Protein AF-A0AAD8Y4J9-F1 (afdb_monomer)

Foldseek 3Di:
DALLVVLVVVLVVVLVVLVVVLVVVLVVLVVVLVVVVVVVVVVVVVLVVVLVVLVVVLVCLVVPVVLVVLVVVLVPDPDDVVNVVSVVVSVVSVVVSVVSNVVSVVVNVVSVVVVVVVVVVVVVVVVVSVVVSVVSNVVSVVVSVVSVVVSVVSSVVSVVVSVVVVVVVVVVVVVVVVVVVVVVVVVVVVVVVVVVVVVVVVVVVVVVVVVVVVVVVVVVVVVVVVVVVVVVVVVVVVVVVVVVVCVVCVVVPPDDDDDDDPPVVVVVVVVVVVVVVVVVVVVVVVVVVVVVVVVVVVVVVVVVVVVVVVVVVVVVVVVVVVVVVVVVVVVVVVLVVLVVVLVVVVVVCCVCCVPPVPDPDDDPDDDDDDDDDDDDDDDDDDDDDPPVVVVVVVVVVVVSVVVSVVVCPDPCVVVVVVVVVVVVVVVVVVVVVVVVVVVVVVVVVVVVVVVVVVVCVLVDVVQVVDPHRPDDPDD

Mean predicted aligned error: 21.26 Å

Structure (mmCIF, N/CA/C/O backbone):
data_AF-A0AAD8Y4J9-F1
#
_entry.id   AF-A0AAD8Y4J9-F1
#
loop_
_atom_site.group_PDB
_atom_site.id
_atom_site.type_symbol
_atom_site.label_atom_id
_atom_site.label_alt_id
_atom_site.label_comp_id
_atom_site.label_asym_id
_atom_site.label_entity_id
_atom_site.label_seq_id
_atom_site.pdbx_PDB_ins_code
_atom_site.Cartn_x
_atom_site.Cartn_y
_atom_site.Cartn_z
_atom_site.occupancy
_atom_site.B_iso_or_equiv
_atom_site.auth_seq_id
_atom_site.auth_comp_id
_atom_site.auth_asym_id
_atom_site.auth_atom_id
_atom_site.pdbx_PDB_model_num
ATOM 1 N N . MET A 1 1 ? 1.717 20.557 -11.786 1.00 54.88 1 MET A N 1
ATOM 2 C CA . MET A 1 1 ? 1.287 19.817 -10.585 1.00 54.88 1 MET A CA 1
ATOM 3 C C . MET A 1 1 ? 0.534 18.610 -11.098 1.00 54.88 1 MET A C 1
ATOM 5 O O . MET A 1 1 ? -0.297 18.811 -11.979 1.00 54.88 1 MET A O 1
ATOM 9 N N . HIS A 1 2 ? 0.918 17.400 -10.696 1.00 80.38 2 HIS A N 1
ATOM 10 C CA . HIS A 1 2 ? 0.298 16.182 -11.218 1.00 80.38 2 HIS A CA 1
ATOM 11 C C . HIS A 1 2 ? -1.170 16.122 -10.776 1.00 80.38 2 HIS A C 1
ATOM 13 O O . HIS A 1 2 ? -1.505 16.614 -9.694 1.00 80.38 2 HIS A O 1
ATOM 19 N N . LEU A 1 3 ? -2.053 15.588 -11.625 1.00 87.00 3 LEU A N 1
ATOM 20 C CA . LEU A 1 3 ? -3.480 15.456 -11.312 1.00 87.00 3 LEU A CA 1
ATOM 21 C C . LEU A 1 3 ? -3.663 14.605 -10.045 1.00 87.00 3 LEU A C 1
ATOM 23 O O . LEU A 1 3 ? -4.527 14.891 -9.216 1.00 87.00 3 LEU A O 1
ATOM 27 N N . SER A 1 4 ? -2.780 13.622 -9.860 1.00 91.31 4 SER A N 1
ATOM 28 C CA . SER A 1 4 ? -2.669 12.796 -8.665 1.00 91.31 4 SER A CA 1
ATOM 29 C C . SER A 1 4 ? -2.432 13.602 -7.390 1.00 91.31 4 SER A C 1
ATOM 31 O O . SER A 1 4 ? -3.064 13.322 -6.376 1.00 91.31 4 SER A O 1
ATOM 33 N N . ASP A 1 5 ? -1.569 14.619 -7.417 1.00 93.00 5 ASP A N 1
ATOM 34 C CA . ASP A 1 5 ? -1.207 15.384 -6.216 1.00 93.00 5 ASP A CA 1
ATOM 35 C C . ASP A 1 5 ? -2.390 16.214 -5.713 1.00 93.00 5 ASP A C 1
ATOM 37 O O . ASP A 1 5 ? -2.651 16.291 -4.509 1.00 93.00 5 ASP A O 1
ATOM 41 N N . GLU A 1 6 ? -3.141 16.813 -6.638 1.00 94.94 6 GLU A N 1
ATOM 42 C CA . GLU A 1 6 ? -4.354 17.553 -6.295 1.00 94.94 6 GLU A CA 1
ATOM 43 C C . GLU A 1 6 ? -5.457 16.607 -5.807 1.00 94.94 6 GLU A C 1
ATOM 45 O O . GLU A 1 6 ? -6.115 16.892 -4.801 1.00 94.94 6 GLU A O 1
ATOM 50 N N . GLN A 1 7 ? -5.604 15.440 -6.445 1.00 96.88 7 GLN A N 1
ATOM 51 C CA . GLN A 1 7 ? -6.557 14.424 -6.007 1.00 96.88 7 GLN A CA 1
ATOM 52 C C . GLN A 1 7 ? -6.232 13.920 -4.596 1.00 96.88 7 GLN A C 1
ATOM 54 O O . GLN A 1 7 ? -7.138 13.812 -3.771 1.00 96.88 7 GLN A O 1
ATOM 59 N N . VAL A 1 8 ? -4.958 13.669 -4.275 1.00 96.62 8 VAL A N 1
ATOM 60 C CA . VAL A 1 8 ? -4.517 13.265 -2.928 1.00 96.62 8 VAL A CA 1
ATOM 61 C C . VAL A 1 8 ? -4.861 14.339 -1.901 1.00 96.62 8 VAL A C 1
ATOM 63 O O . VAL A 1 8 ? -5.416 14.027 -0.844 1.00 96.62 8 VAL A O 1
ATOM 66 N N . ARG A 1 9 ? -4.593 15.615 -2.205 1.00 96.50 9 ARG A N 1
ATOM 67 C CA . ARG A 1 9 ? -4.918 16.729 -1.302 1.00 96.50 9 ARG A CA 1
ATOM 68 C C . ARG A 1 9 ? -6.419 16.855 -1.054 1.00 96.50 9 ARG A C 1
ATOM 70 O O . ARG A 1 9 ? -6.827 16.979 0.101 1.00 96.50 9 ARG A O 1
ATOM 77 N N . SER A 1 10 ? -7.225 16.802 -2.113 1.00 96.94 10 SER A N 1
ATOM 78 C CA . SER A 1 10 ? -8.687 16.883 -2.024 1.00 96.94 10 SER A CA 1
ATOM 79 C C . SER A 1 10 ? -9.270 15.712 -1.225 1.00 96.94 10 SER A C 1
ATOM 81 O O . SER A 1 10 ? -10.010 15.925 -0.263 1.00 96.94 10 SER A O 1
ATOM 83 N N . SER A 1 11 ? -8.834 14.490 -1.541 1.00 97.06 11 SER A N 1
ATOM 84 C CA . SER A 1 11 ? -9.246 13.255 -0.861 1.00 97.06 11 SER A CA 1
ATOM 85 C C . SER A 1 11 ? -8.901 13.291 0.630 1.00 97.06 11 SER A C 1
ATOM 87 O O . SER A 1 11 ? -9.729 12.980 1.482 1.00 97.06 11 SER A O 1
ATOM 89 N N . THR A 1 12 ? -7.694 13.750 0.977 1.00 96.69 12 THR A N 1
ATOM 90 C CA . THR A 1 12 ? -7.257 13.880 2.378 1.00 96.69 12 THR A CA 1
ATOM 91 C C . THR A 1 12 ? -8.111 14.894 3.144 1.00 96.69 12 THR A C 1
ATOM 93 O O . THR A 1 12 ? -8.473 14.660 4.299 1.00 96.69 12 THR A O 1
ATOM 96 N N . ALA A 1 13 ? -8.463 16.019 2.515 1.00 97.50 13 ALA A N 1
ATOM 97 C CA . ALA A 1 13 ? -9.318 17.031 3.128 1.00 97.50 13 ALA A CA 1
ATOM 98 C C . ALA A 1 13 ? -10.741 16.505 3.387 1.00 97.50 13 ALA A C 1
ATOM 100 O O . ALA A 1 13 ? -11.270 16.701 4.485 1.00 97.50 13 ALA A O 1
ATOM 101 N N . GLU A 1 14 ? -11.336 15.796 2.422 1.00 97.06 14 GLU A N 1
ATOM 102 C CA . GLU A 1 14 ? -12.664 15.192 2.583 1.00 97.06 14 GLU A CA 1
ATOM 103 C C . GLU A 1 14 ? -12.649 14.099 3.663 1.00 97.06 14 GLU A C 1
ATOM 105 O O . GLU A 1 14 ? -13.519 14.091 4.534 1.00 97.06 14 GLU A O 1
ATOM 110 N N . LEU A 1 15 ? -11.633 13.230 3.695 1.00 97.38 15 LEU A N 1
ATOM 111 C CA . LEU A 1 15 ? -11.512 12.189 4.724 1.00 97.38 15 LEU A CA 1
ATOM 112 C C . LEU A 1 15 ? -11.359 12.771 6.132 1.00 97.38 15 LEU A C 1
ATOM 114 O O . LEU A 1 15 ? -12.028 12.313 7.058 1.00 97.38 15 LEU A O 1
ATOM 118 N N . ASN A 1 16 ? -10.548 13.819 6.301 1.00 97.25 16 ASN A N 1
ATOM 119 C CA . ASN A 1 16 ? -10.408 14.503 7.589 1.00 97.25 16 ASN A CA 1
ATOM 120 C C . ASN A 1 16 ? -11.728 15.131 8.051 1.00 97.25 16 ASN A C 1
ATOM 122 O O . ASN A 1 16 ? -12.103 15.015 9.222 1.00 97.25 16 ASN A O 1
ATOM 126 N N . LYS A 1 17 ? -12.467 15.756 7.128 1.00 97.44 17 LYS A N 1
ATOM 127 C CA . LYS A 1 17 ? -13.802 16.290 7.405 1.00 97.44 17 LYS A CA 1
ATOM 128 C C . LYS A 1 17 ? -14.751 15.183 7.870 1.00 97.44 17 LYS A C 1
ATOM 130 O O . LYS A 1 17 ? -15.338 15.310 8.945 1.00 97.44 17 LYS A O 1
ATOM 135 N N . ARG A 1 18 ? -14.839 14.070 7.135 1.00 96.00 18 ARG A N 1
ATOM 136 C CA . ARG A 1 18 ? -15.683 12.917 7.502 1.00 96.00 18 ARG A CA 1
ATOM 137 C C . ARG A 1 18 ? -15.297 12.309 8.844 1.00 96.00 18 ARG A C 1
ATOM 139 O O . ARG A 1 18 ? -16.177 11.987 9.639 1.00 96.00 18 ARG A O 1
ATOM 146 N N . LEU A 1 19 ? -14.001 12.198 9.124 1.00 97.12 19 LEU A N 1
ATOM 147 C CA . LEU A 1 19 ? -13.503 11.704 10.403 1.00 97.12 19 LEU A CA 1
ATOM 148 C C . LEU A 1 19 ? -13.944 12.611 11.560 1.00 97.12 19 LEU A C 1
ATOM 150 O O . LEU A 1 19 ? -14.418 12.114 12.585 1.00 97.12 19 LEU A O 1
ATOM 154 N N . SER A 1 20 ? -13.839 13.933 11.388 1.00 97.12 20 SER A N 1
ATOM 155 C CA . SER A 1 20 ? -14.295 14.899 12.393 1.00 97.12 20 SER A CA 1
ATOM 156 C C . SER A 1 20 ? -15.805 14.815 12.646 1.00 97.12 20 SER A C 1
ATOM 158 O O . SER A 1 20 ? -16.226 14.781 13.802 1.00 97.12 20 SER A O 1
ATOM 160 N N . GLU A 1 21 ? -16.615 14.688 11.590 1.00 96.56 21 GLU A N 1
ATOM 161 C CA . GLU A 1 21 ? -18.076 14.576 11.681 1.00 96.56 21 GLU A CA 1
ATOM 162 C C . GLU A 1 21 ? -18.494 13.274 12.382 1.00 96.56 21 GLU A C 1
ATOM 164 O O . GLU A 1 21 ? -19.327 13.290 13.290 1.00 96.56 21 GLU A O 1
ATOM 169 N N . SER A 1 22 ? -17.868 12.154 12.013 1.00 96.75 22 SER A N 1
ATOM 170 C CA . SER A 1 22 ? -18.064 10.845 12.648 1.00 96.75 22 SER A CA 1
ATOM 171 C C . SER A 1 22 ? -17.721 10.890 14.141 1.00 96.75 22 SER A C 1
ATOM 173 O O . SER A 1 22 ? -18.505 10.469 14.996 1.00 96.75 22 SER A O 1
ATOM 175 N N . THR A 1 23 ? -16.562 11.464 14.478 1.00 95.31 23 THR A N 1
ATOM 176 C CA . THR A 1 23 ? -16.109 11.597 15.871 1.00 95.31 23 THR A CA 1
ATOM 177 C C . THR A 1 23 ? -17.057 12.477 16.683 1.00 95.31 23 THR A C 1
ATOM 179 O O . THR A 1 23 ? -17.368 12.147 17.831 1.00 95.31 23 THR A O 1
ATOM 182 N N . ALA A 1 24 ? -17.561 13.567 16.096 1.00 95.94 24 ALA A N 1
ATOM 183 C CA . ALA A 1 24 ? -18.513 14.459 16.747 1.00 95.94 24 ALA A CA 1
ATOM 184 C C . ALA A 1 24 ? -19.821 13.737 17.105 1.00 95.94 24 ALA A C 1
ATOM 186 O O . ALA A 1 24 ? -20.274 13.853 18.242 1.00 95.94 24 ALA A O 1
ATOM 187 N N . LYS A 1 25 ? -20.382 12.926 16.198 1.00 94.81 25 LYS A N 1
ATOM 188 C CA . LYS A 1 25 ? -21.617 12.162 16.458 1.00 94.81 25 LYS A CA 1
ATOM 189 C C . LYS A 1 25 ? -21.463 11.139 17.584 1.00 94.81 25 LYS A C 1
ATOM 191 O O . LYS A 1 25 ? -22.301 11.079 18.482 1.00 94.81 25 LYS A O 1
ATOM 196 N N . VAL A 1 26 ? -20.378 10.358 17.576 1.00 95.81 26 VAL A N 1
ATOM 197 C CA . VAL A 1 26 ? -20.102 9.382 18.649 1.00 95.81 26 VAL A CA 1
ATOM 198 C C . VAL A 1 26 ? -19.890 10.100 19.985 1.00 95.81 26 VAL A C 1
ATOM 200 O O . VAL A 1 26 ? -20.397 9.668 21.023 1.00 95.81 26 VAL A O 1
ATOM 203 N N . THR A 1 27 ? -19.188 11.236 19.960 1.00 95.06 27 THR A N 1
ATOM 204 C CA . THR A 1 27 ? -18.958 12.060 21.153 1.00 95.06 27 THR A CA 1
ATOM 205 C C . THR A 1 27 ? -20.260 12.647 21.692 1.00 95.06 27 THR A C 1
ATOM 207 O O . THR A 1 27 ? -20.470 12.622 22.902 1.00 95.06 27 THR A O 1
ATOM 210 N N . GLU A 1 28 ? -21.167 13.107 20.829 1.00 94.88 28 GLU A N 1
ATOM 211 C CA . GLU A 1 28 ? -22.493 13.587 21.229 1.00 94.88 28 GLU A CA 1
ATOM 212 C C . GLU A 1 28 ? -23.303 12.485 21.929 1.00 94.88 28 GLU A C 1
ATOM 214 O O . GLU A 1 28 ? -23.883 12.718 22.994 1.00 94.88 28 GLU A O 1
ATOM 219 N N . GLY A 1 29 ? -23.293 11.266 21.377 1.00 91.56 29 GLY A N 1
ATOM 220 C CA . GLY A 1 29 ? -23.936 10.101 21.988 1.00 91.56 29 GLY A CA 1
ATOM 221 C C . GLY A 1 29 ? -23.405 9.809 23.394 1.00 91.56 29 GLY A C 1
ATOM 222 O O . GLY A 1 29 ? -24.193 9.624 24.325 1.00 91.56 29 GLY A O 1
ATOM 223 N N . ARG A 1 30 ? -22.078 9.851 23.567 1.00 94.31 30 ARG A N 1
ATOM 224 C CA . ARG A 1 30 ? -21.419 9.674 24.870 1.00 94.31 30 ARG A CA 1
ATOM 225 C C . ARG A 1 30 ? -21.784 10.782 25.859 1.00 94.31 30 ARG A C 1
ATOM 227 O O . ARG A 1 30 ? -22.217 10.482 26.965 1.00 94.31 30 ARG A O 1
ATOM 234 N N . ILE A 1 31 ? -21.689 12.050 25.448 1.00 94.50 31 ILE A N 1
ATOM 235 C CA . ILE A 1 31 ? -22.021 13.206 26.300 1.00 94.50 31 ILE A CA 1
ATOM 236 C C . ILE A 1 31 ? -23.466 13.112 26.799 1.00 94.50 31 ILE A C 1
ATOM 238 O O . ILE A 1 31 ? -23.740 13.382 27.967 1.00 94.50 31 ILE A O 1
ATOM 242 N N . ARG A 1 32 ? -24.397 12.698 25.934 1.00 92.94 32 ARG A N 1
ATOM 243 C CA . ARG A 1 32 ? -25.807 12.535 26.299 1.00 92.94 32 ARG A CA 1
ATOM 244 C C . ARG A 1 32 ? -26.013 11.451 27.364 1.00 92.94 32 ARG A C 1
ATOM 246 O O . ARG A 1 32 ? -26.864 11.624 28.235 1.00 92.94 32 ARG A O 1
ATOM 253 N N . ALA A 1 33 ? -25.265 10.349 27.295 1.00 90.94 33 ALA A N 1
ATOM 254 C CA . ALA A 1 33 ? -25.292 9.300 28.315 1.00 90.94 33 ALA A CA 1
ATOM 255 C C . ALA A 1 33 ? -24.696 9.798 29.644 1.00 90.94 33 ALA A C 1
ATOM 257 O O . ALA A 1 33 ? -25.331 9.664 30.690 1.00 90.94 33 ALA A O 1
ATOM 258 N N . ASP A 1 34 ? -23.546 10.476 29.592 1.00 92.62 34 ASP A N 1
ATOM 259 C CA . ASP A 1 34 ? -22.880 11.036 30.775 1.00 92.62 34 ASP A CA 1
ATOM 260 C C . ASP A 1 34 ? -23.767 12.062 31.497 1.00 92.62 34 ASP A C 1
ATOM 262 O O . ASP A 1 34 ? -23.909 12.030 32.720 1.00 92.62 34 ASP A O 1
ATOM 266 N N . GLN A 1 35 ? -24.426 12.951 30.747 1.00 94.19 35 GLN A N 1
ATOM 267 C CA . GLN A 1 35 ? -25.358 13.935 31.304 1.00 94.19 35 GLN A CA 1
ATOM 268 C C . GLN A 1 35 ? -26.522 13.279 32.054 1.00 94.19 35 GLN A C 1
ATOM 270 O O . GLN A 1 35 ? -26.916 13.762 33.118 1.00 94.19 35 GLN A O 1
ATOM 275 N N . ARG A 1 36 ? -27.064 12.171 31.537 1.00 90.94 36 ARG A N 1
ATOM 276 C CA . ARG A 1 36 ? -28.138 11.431 32.213 1.00 90.94 36 ARG A CA 1
ATOM 277 C C . ARG A 1 36 ? -27.652 10.722 33.471 1.00 90.94 36 ARG A C 1
ATOM 279 O O . ARG A 1 36 ? -28.338 10.783 34.487 1.00 90.94 36 ARG A O 1
ATOM 286 N N . GLU A 1 37 ? -26.473 10.106 33.442 1.00 91.56 37 GLU A N 1
ATOM 287 C CA . GLU A 1 37 ? -25.895 9.474 34.636 1.00 91.56 37 GLU A CA 1
ATOM 288 C C . GLU A 1 37 ? -25.620 10.509 35.739 1.00 91.56 37 GLU A C 1
ATOM 290 O O . GLU A 1 37 ? -25.876 10.248 36.915 1.00 91.56 37 GLU A O 1
ATOM 295 N N . ILE A 1 38 ? -25.183 11.720 35.377 1.00 93.69 38 ILE A N 1
ATOM 296 C CA . ILE A 1 38 ? -25.049 12.832 36.330 1.00 93.69 38 ILE A CA 1
ATOM 297 C C . ILE A 1 38 ? -26.406 13.179 36.962 1.00 93.69 38 ILE A C 1
ATOM 299 O O . ILE A 1 38 ? -26.487 13.343 38.180 1.00 93.69 38 ILE A O 1
ATOM 303 N N . GLN A 1 39 ? -27.476 13.270 36.164 1.00 93.38 39 GLN A N 1
ATOM 304 C CA . GLN A 1 39 ? -28.825 13.534 36.680 1.00 93.38 39 GLN A CA 1
ATOM 305 C C . GLN A 1 39 ? -29.299 12.427 37.630 1.00 93.38 39 GLN A C 1
ATOM 307 O O . GLN A 1 39 ? -29.791 12.736 38.715 1.00 93.38 39 GLN A O 1
ATOM 312 N N . ARG A 1 40 ? -29.080 11.154 37.276 1.00 91.38 40 ARG A N 1
ATOM 313 C CA . ARG A 1 40 ? -29.421 10.001 38.123 1.00 91.38 40 ARG A CA 1
ATOM 314 C C . ARG A 1 40 ? -28.687 10.045 39.465 1.00 91.38 40 ARG A C 1
ATOM 316 O O . ARG A 1 40 ? -29.319 9.925 40.508 1.00 91.38 40 ARG A O 1
ATOM 323 N N . ARG A 1 41 ? -27.371 10.293 39.456 1.00 92.19 41 ARG A N 1
ATOM 324 C CA . ARG A 1 41 ? -26.562 10.422 40.685 1.00 92.19 41 ARG A CA 1
ATOM 325 C C . ARG A 1 41 ? -27.024 11.569 41.577 1.00 92.19 41 ARG A C 1
ATOM 327 O O . ARG A 1 41 ? -26.919 11.475 42.796 1.00 92.19 41 ARG A O 1
ATOM 334 N N . ASN A 1 42 ? -27.499 12.666 40.991 1.00 93.88 42 ASN A N 1
ATOM 335 C CA . ASN A 1 42 ? -28.043 13.776 41.768 1.00 93.88 42 ASN A CA 1
ATOM 336 C C . ASN A 1 42 ? -29.372 13.405 42.440 1.00 93.88 42 ASN A C 1
ATOM 338 O O . ASN A 1 42 ? -29.553 13.771 43.597 1.00 93.88 42 ASN A O 1
ATOM 342 N N . GLY A 1 43 ? -30.251 12.663 41.754 1.00 91.81 43 GLY A N 1
ATOM 343 C CA . GLY A 1 43 ? -31.474 12.107 42.349 1.00 91.81 43 GLY A CA 1
ATOM 344 C C . GLY A 1 43 ? -31.162 11.151 43.501 1.00 91.81 43 GLY A C 1
ATOM 345 O O . GLY A 1 43 ? -31.582 11.389 44.627 1.00 91.81 43 GLY A O 1
ATOM 346 N N . GLU A 1 44 ? -30.273 10.183 43.266 1.00 91.69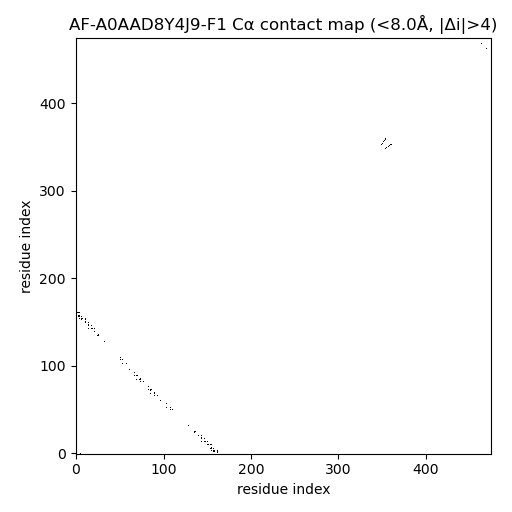 44 GLU A N 1
ATOM 347 C CA . GLU A 1 44 ? -29.832 9.209 44.276 1.00 91.69 44 GLU A CA 1
ATOM 348 C C . GLU A 1 44 ? -29.278 9.882 45.545 1.00 91.69 44 GLU A C 1
ATOM 350 O O . GLU A 1 44 ? -29.559 9.457 46.663 1.00 91.69 44 GLU A O 1
ATOM 355 N N . ARG A 1 45 ? -28.531 10.987 45.409 1.00 92.94 45 ARG A N 1
ATOM 356 C CA . ARG A 1 45 ? -28.067 11.769 46.569 1.00 92.94 45 ARG A CA 1
ATOM 357 C C . ARG A 1 45 ? -29.214 12.377 47.376 1.00 92.94 45 ARG A C 1
ATOM 359 O O . ARG A 1 45 ? -29.096 12.451 48.596 1.00 92.94 45 ARG A O 1
ATOM 366 N N . GLN A 1 46 ? -30.279 12.840 46.722 1.00 92.56 46 GLN A N 1
ATOM 367 C CA . GLN A 1 46 ? -31.447 13.392 47.412 1.00 92.56 46 GLN A CA 1
ATOM 368 C C . GLN A 1 46 ? -32.204 12.297 48.163 1.00 92.56 46 GLN A C 1
ATOM 370 O O . GLN A 1 46 ? -32.574 12.501 49.316 1.00 92.56 46 GLN A O 1
ATOM 375 N N . ASP A 1 47 ? -32.382 11.127 47.556 1.00 90.69 47 ASP A N 1
ATOM 376 C CA . ASP A 1 47 ? -33.096 10.021 48.199 1.00 90.69 47 ASP A CA 1
ATOM 377 C C . ASP A 1 47 ? -32.287 9.407 49.346 1.00 90.69 47 ASP A C 1
ATOM 379 O O . ASP A 1 47 ? -32.835 9.130 50.415 1.00 90.69 47 ASP A O 1
ATOM 383 N N . ASN A 1 48 ? -30.962 9.329 49.203 1.00 91.94 48 ASN A N 1
ATOM 384 C CA . ASN A 1 48 ? -30.071 8.950 50.301 1.00 91.94 48 ASN A CA 1
ATOM 385 C C . ASN A 1 48 ? -30.128 9.955 51.463 1.00 91.94 48 ASN A C 1
ATOM 387 O O . ASN A 1 48 ? -30.074 9.550 52.623 1.00 91.94 48 ASN A O 1
ATOM 391 N N . ALA A 1 49 ? -30.275 11.255 51.178 1.00 94.38 49 ALA A N 1
ATOM 392 C CA . ALA A 1 49 ? -30.448 12.267 52.219 1.00 94.38 49 ALA A CA 1
ATOM 393 C C . ALA A 1 49 ? -31.779 12.095 52.975 1.00 94.38 49 ALA A C 1
ATOM 395 O O . ALA A 1 49 ? -31.778 12.129 54.204 1.00 94.38 49 ALA A O 1
ATOM 396 N N . LYS A 1 50 ? -32.889 11.827 52.268 1.00 91.81 50 LYS A N 1
ATOM 397 C CA . LYS A 1 50 ? -34.192 11.516 52.894 1.00 91.81 50 LYS A CA 1
ATOM 398 C C . LYS A 1 50 ? -34.121 10.252 53.755 1.00 91.81 50 LYS A C 1
ATOM 400 O O . LYS A 1 50 ? -34.633 10.231 54.870 1.00 91.81 50 LYS A O 1
ATOM 405 N N . THR A 1 51 ? -33.450 9.214 53.256 1.00 92.75 51 THR A N 1
ATOM 406 C CA . THR A 1 51 ? -33.254 7.953 53.988 1.00 92.75 51 THR A CA 1
ATOM 407 C C . THR A 1 51 ? -32.481 8.197 55.286 1.00 92.75 51 THR A C 1
ATOM 409 O O . THR A 1 51 ? -32.862 7.704 56.347 1.00 92.75 51 THR A O 1
ATOM 412 N N . ALA A 1 52 ? -31.418 9.008 55.229 1.00 94.56 52 ALA A N 1
ATOM 413 C CA . ALA A 1 52 ? -30.650 9.387 56.411 1.00 94.56 52 ALA A CA 1
ATOM 414 C C . ALA A 1 52 ? -31.504 10.155 57.434 1.00 94.56 52 ALA A C 1
ATOM 416 O O . ALA A 1 52 ? -31.400 9.893 58.632 1.00 94.56 52 ALA A O 1
ATOM 417 N N . GLU A 1 53 ? -32.376 11.058 56.979 1.00 94.50 53 GLU A N 1
ATOM 418 C CA . GLU A 1 53 ? -33.293 11.803 57.847 1.00 94.50 53 GLU A CA 1
ATOM 419 C C . GLU A 1 53 ? -34.285 10.880 58.574 1.00 94.50 53 GLU A C 1
ATOM 421 O O . GLU A 1 53 ? -34.441 10.991 59.790 1.00 94.50 53 GLU A O 1
ATOM 426 N N . LEU A 1 54 ? -34.877 9.903 57.879 1.00 93.94 54 LEU A N 1
ATOM 427 C CA . LEU A 1 54 ? -35.759 8.904 58.499 1.00 93.94 54 LEU A CA 1
ATOM 428 C C . LEU A 1 54 ? -35.030 8.027 59.527 1.00 93.94 54 LEU A C 1
ATOM 430 O O . LEU A 1 54 ? -35.562 7.746 60.602 1.00 93.94 54 LEU A O 1
ATOM 434 N N . ILE A 1 55 ? -33.786 7.635 59.240 1.00 92.56 55 ILE A N 1
ATOM 435 C CA . ILE A 1 55 ? -32.946 6.892 60.193 1.00 92.56 55 ILE A CA 1
ATOM 436 C C . ILE A 1 55 ? -32.650 7.746 61.435 1.00 92.56 55 ILE A C 1
ATOM 438 O O . ILE A 1 55 ? -32.677 7.235 62.558 1.00 92.56 55 ILE A O 1
ATOM 442 N N . HIS A 1 56 ? -32.392 9.044 61.264 1.00 92.75 56 HIS A N 1
ATOM 443 C CA . HIS A 1 56 ? -32.232 9.968 62.387 1.00 92.75 56 HIS A CA 1
ATOM 444 C C . HIS A 1 56 ? -33.508 10.057 63.236 1.00 92.75 56 HIS A C 1
ATOM 446 O O . HIS A 1 56 ? -33.428 9.865 64.447 1.00 92.75 56 HIS A O 1
ATOM 452 N N . GLN A 1 57 ? -34.679 10.224 62.616 1.00 90.75 57 GLN A N 1
ATOM 453 C CA . GLN A 1 57 ? -35.968 10.258 63.322 1.00 90.75 57 GLN A CA 1
ATOM 454 C C . GLN A 1 57 ? -36.258 8.951 64.084 1.00 90.75 57 GLN A C 1
ATOM 456 O O . GLN A 1 57 ? -36.751 8.980 65.214 1.00 90.75 57 GLN A O 1
ATOM 461 N N . SER A 1 58 ? -35.895 7.795 63.518 1.00 90.25 58 SER A N 1
ATOM 462 C CA . SER A 1 58 ? -35.997 6.499 64.204 1.00 90.25 58 SER A CA 1
ATOM 463 C C . SER A 1 58 ? -35.082 6.428 65.430 1.00 90.25 58 SER A C 1
ATOM 465 O O . SER A 1 58 ? -35.489 5.954 66.493 1.00 90.25 58 SER A O 1
ATOM 467 N N . ASN A 1 59 ? -33.836 6.888 65.300 1.00 89.25 59 ASN A N 1
ATOM 468 C CA . ASN A 1 59 ? -32.880 6.924 66.407 1.00 89.25 59 ASN A CA 1
ATOM 469 C C . ASN A 1 59 ? -33.319 7.879 67.525 1.00 89.25 59 ASN A C 1
ATOM 471 O O . ASN A 1 59 ? -33.093 7.581 68.696 1.00 89.25 59 ASN A O 1
ATOM 475 N N . ASP A 1 60 ? -33.961 8.994 67.187 1.00 87.25 60 ASP A N 1
ATOM 476 C CA . ASP A 1 60 ? -34.498 9.930 68.176 1.00 87.25 60 ASP A CA 1
ATOM 477 C C . ASP A 1 60 ? -35.717 9.339 68.898 1.00 87.25 60 ASP A C 1
ATOM 479 O O . ASP A 1 60 ? -35.820 9.440 70.118 1.00 87.25 60 ASP A O 1
ATOM 483 N N . THR A 1 61 ? -36.587 8.629 68.171 1.00 83.38 61 THR A N 1
ATOM 484 C CA . THR A 1 61 ? -37.764 7.950 68.743 1.00 83.38 61 THR A CA 1
ATOM 485 C C . THR A 1 61 ? -37.368 6.807 69.689 1.00 83.38 61 THR A C 1
ATOM 487 O O . THR A 1 61 ? -37.978 6.630 70.739 1.00 83.38 61 THR A O 1
ATOM 490 N N . THR A 1 62 ? -36.310 6.049 69.374 1.00 77.50 62 THR A N 1
ATOM 491 C CA . THR A 1 62 ? -35.798 4.982 70.266 1.00 77.50 62 THR A CA 1
ATOM 492 C C . THR A 1 62 ? -35.086 5.512 71.511 1.00 77.50 62 THR A C 1
ATOM 494 O O . THR A 1 62 ? -35.028 4.815 72.523 1.00 77.50 62 THR A O 1
ATOM 497 N N . LYS A 1 63 ? -34.559 6.739 71.462 1.00 80.50 63 LYS A N 1
ATOM 498 C CA . LYS A 1 63 ? -33.897 7.413 72.590 1.00 80.50 63 LYS A CA 1
ATOM 499 C C . LYS A 1 63 ? -34.836 8.338 73.367 1.00 80.50 63 LYS A C 1
ATOM 501 O O . LYS A 1 63 ? -34.356 9.173 74.135 1.00 80.50 63 LYS A O 1
ATOM 506 N N . ASP A 1 64 ? -36.150 8.218 73.176 1.00 77.44 64 ASP A N 1
ATOM 507 C CA . ASP A 1 64 ? -37.116 9.099 73.819 1.00 77.44 64 ASP A CA 1
ATOM 508 C C . ASP A 1 64 ? -37.083 8.935 75.349 1.00 77.44 64 ASP A C 1
ATOM 510 O O . ASP A 1 64 ? -37.609 7.982 75.937 1.00 77.44 64 ASP A O 1
ATOM 514 N N . GLY A 1 65 ? -36.459 9.910 76.017 1.00 76.94 65 GLY A N 1
ATOM 515 C CA . GLY A 1 65 ? -36.320 9.952 77.470 1.00 76.94 65 GLY A CA 1
ATOM 516 C C . GLY A 1 65 ? -37.663 10.002 78.206 1.00 76.94 65 GLY A C 1
ATOM 517 O O . GLY A 1 65 ? -37.706 9.748 79.413 1.00 76.94 65 GLY A O 1
ATOM 518 N N . ALA A 1 66 ? -38.769 10.284 77.507 1.00 79.75 66 ALA A N 1
ATOM 519 C CA . ALA A 1 66 ? -40.120 10.221 78.055 1.00 79.75 66 ALA A CA 1
ATOM 520 C C . ALA A 1 66 ? -40.551 8.784 78.404 1.00 79.75 66 ALA A C 1
ATOM 522 O O . ALA A 1 66 ? -41.226 8.573 79.416 1.00 79.75 66 ALA A O 1
ATOM 523 N N . VAL A 1 67 ? -40.130 7.789 77.615 1.00 83.88 67 VAL A N 1
ATOM 524 C CA . VAL A 1 67 ? -40.419 6.372 77.890 1.00 83.88 67 VAL A CA 1
ATOM 525 C C . VAL A 1 67 ? -39.605 5.908 79.097 1.00 83.88 67 VAL A C 1
ATOM 527 O O . VAL A 1 67 ? -40.149 5.314 80.026 1.00 83.88 67 VAL A O 1
ATOM 530 N N . GLU A 1 68 ? -38.315 6.238 79.144 1.00 85.25 68 GLU A N 1
ATOM 531 C CA . GLU A 1 68 ? -37.428 5.818 80.234 1.00 85.25 68 GLU A CA 1
ATOM 532 C C . GLU A 1 68 ? -37.729 6.518 81.573 1.00 85.25 68 GLU A C 1
ATOM 534 O O . GLU A 1 68 ? -37.630 5.908 82.640 1.00 85.25 68 GLU A O 1
ATOM 539 N N . SER A 1 69 ? -38.156 7.784 81.546 1.00 87.81 69 SER A N 1
ATOM 540 C CA . SER A 1 69 ? -38.651 8.487 82.739 1.00 87.81 69 SER A CA 1
ATOM 541 C C . SER A 1 69 ? -40.010 7.966 83.213 1.00 87.81 69 SER A C 1
ATOM 543 O O . SER A 1 69 ? -40.205 7.821 84.419 1.00 87.81 69 SER A O 1
ATOM 545 N N . GLY A 1 70 ? -40.912 7.587 82.304 1.00 88.81 70 GLY A N 1
ATOM 546 C CA . GLY A 1 70 ? -42.207 7.005 82.667 1.00 88.81 70 GLY A CA 1
ATOM 547 C C . GLY A 1 70 ? -42.099 5.669 83.413 1.00 88.81 70 GLY A C 1
ATOM 548 O O . GLY A 1 70 ? -42.850 5.424 84.358 1.00 88.81 70 GLY A O 1
ATOM 549 N N . TRP A 1 71 ? -41.101 4.837 83.095 1.00 91.00 71 TRP A N 1
ATOM 550 C CA . TRP A 1 71 ? -40.808 3.635 83.887 1.00 91.00 71 TRP A CA 1
ATOM 551 C C . TRP A 1 71 ? -40.325 3.963 85.308 1.00 91.00 71 TRP A C 1
ATOM 553 O O . TRP A 1 71 ? -40.718 3.287 86.261 1.00 91.00 71 TRP A O 1
ATOM 563 N N . LYS A 1 72 ? -39.526 5.027 85.477 1.00 90.69 72 LYS A N 1
ATOM 564 C CA . LYS A 1 72 ? -39.093 5.517 86.801 1.00 90.69 72 LYS A CA 1
ATOM 565 C C . LYS A 1 72 ? -40.269 6.050 87.625 1.00 90.69 72 LYS A C 1
ATOM 567 O O . LYS A 1 72 ? -40.315 5.808 88.828 1.00 90.69 72 LYS A O 1
ATOM 572 N N . GLU A 1 73 ? -41.230 6.718 86.985 1.00 88.69 73 GLU A N 1
ATOM 573 C CA . GLU A 1 73 ? -42.478 7.161 87.624 1.00 88.69 73 GLU A CA 1
ATOM 574 C C . GLU A 1 73 ? -43.303 5.961 88.123 1.00 88.69 73 GLU A C 1
ATOM 576 O O . GLU A 1 73 ? -43.705 5.942 89.287 1.00 88.69 73 GLU A O 1
ATOM 581 N N . CYS A 1 74 ? -43.473 4.917 87.303 1.00 88.94 74 CYS A N 1
ATOM 582 C CA . CYS A 1 74 ? -44.180 3.689 87.697 1.00 88.94 74 CYS A CA 1
ATOM 583 C C . CYS A 1 74 ? -43.526 2.996 88.907 1.00 88.94 74 CYS A C 1
ATOM 585 O O . CYS A 1 74 ? -44.220 2.553 89.818 1.00 88.94 74 CYS A O 1
ATOM 587 N N . LEU A 1 75 ? -42.189 2.944 88.950 1.00 89.94 75 LEU A N 1
ATOM 588 C CA . LEU A 1 75 ? -41.419 2.381 90.071 1.00 89.94 75 LEU A CA 1
ATOM 589 C C . LEU A 1 75 ? -41.618 3.139 91.395 1.00 89.94 75 LEU A C 1
ATOM 591 O O . LEU A 1 75 ? -41.396 2.571 92.461 1.00 89.94 75 LEU A O 1
ATOM 595 N N . SER A 1 76 ? -42.021 4.410 91.334 1.00 88.94 76 SER A N 1
ATOM 596 C CA . SER A 1 76 ? -42.221 5.269 92.507 1.00 88.94 76 SER A CA 1
ATOM 597 C C . SER A 1 76 ? -43.649 5.253 93.074 1.00 88.94 76 SER A C 1
ATOM 599 O O . SER A 1 76 ? -43.917 5.933 94.065 1.00 88.94 76 SER A O 1
ATOM 601 N N . ALA A 1 77 ? -44.567 4.485 92.475 1.00 89.25 77 ALA A N 1
ATOM 602 C CA . ALA A 1 77 ? -45.965 4.428 92.895 1.00 89.25 77 ALA A CA 1
ATOM 603 C C . ALA A 1 77 ? -46.133 3.813 94.300 1.00 89.25 77 ALA A C 1
ATOM 605 O O . ALA A 1 77 ? -45.588 2.754 94.609 1.00 89.25 77 ALA A O 1
ATOM 606 N N . THR A 1 78 ? -46.929 4.460 95.154 1.00 85.62 78 THR A N 1
ATOM 607 C CA . THR A 1 78 ? -47.129 4.079 96.567 1.00 85.62 78 THR A CA 1
ATOM 608 C C . THR A 1 78 ? -48.345 3.185 96.816 1.00 85.62 78 THR A C 1
ATOM 610 O O . THR A 1 78 ? -48.480 2.639 97.911 1.00 85.62 78 THR A O 1
ATOM 613 N N . ASN A 1 79 ? -49.237 3.014 95.835 1.00 88.94 79 ASN A N 1
ATOM 614 C CA . ASN A 1 79 ? -50.390 2.118 95.931 1.00 88.94 79 ASN A CA 1
ATOM 615 C C . ASN A 1 79 ? -50.757 1.501 94.565 1.00 88.94 79 ASN A C 1
ATOM 617 O O . ASN A 1 79 ? -50.323 1.965 93.511 1.00 88.94 79 ASN A O 1
ATOM 621 N N . ALA A 1 80 ? -51.562 0.434 94.594 1.00 85.75 80 ALA A N 1
ATOM 622 C CA . ALA A 1 80 ? -51.887 -0.365 93.412 1.00 85.75 80 ALA A CA 1
ATOM 623 C C . ALA A 1 80 ? -52.744 0.375 92.370 1.00 85.75 80 ALA A C 1
ATOM 625 O O . ALA A 1 80 ? -52.629 0.093 91.180 1.00 85.75 80 ALA A O 1
ATOM 626 N N . GLN A 1 81 ? -53.597 1.307 92.800 1.00 86.06 81 GLN A N 1
ATOM 627 C CA . GLN A 1 81 ? -54.511 2.021 91.910 1.00 86.06 81 GLN A CA 1
ATOM 628 C C . GLN A 1 81 ? -53.765 3.096 91.106 1.00 86.06 81 GLN A C 1
ATOM 630 O O . GLN A 1 81 ? -53.935 3.180 89.890 1.00 86.06 81 GLN A O 1
ATOM 635 N N . ASP A 1 82 ? -52.853 3.820 91.761 1.00 88.81 82 ASP A N 1
ATOM 636 C CA . ASP A 1 82 ? -51.939 4.773 91.123 1.00 88.81 82 ASP A CA 1
ATOM 637 C C . ASP A 1 82 ? -50.960 4.066 90.178 1.00 88.81 82 ASP A C 1
ATOM 639 O O . ASP A 1 82 ? -50.707 4.546 89.073 1.00 88.81 82 ASP A O 1
ATOM 643 N N . LEU A 1 83 ? -50.454 2.888 90.567 1.00 90.69 83 LEU A N 1
ATOM 644 C CA . LEU A 1 83 ? -49.604 2.076 89.697 1.00 90.69 83 LEU A CA 1
ATOM 645 C C . LEU A 1 83 ? -50.345 1.639 88.425 1.00 90.69 83 LEU A C 1
ATOM 647 O O . LEU A 1 83 ? -49.776 1.741 87.343 1.00 90.69 83 LEU A O 1
ATOM 651 N N . CYS A 1 84 ? -51.603 1.191 88.529 1.00 90.38 84 CYS A N 1
ATOM 652 C CA . CYS A 1 84 ? -52.395 0.813 87.352 1.00 90.38 84 CYS A CA 1
ATOM 653 C C . CYS A 1 84 ? -52.576 1.999 86.391 1.00 90.38 84 CYS A C 1
ATOM 655 O O . CYS A 1 84 ? -52.320 1.858 85.199 1.00 90.38 84 CYS A O 1
ATOM 657 N N . ALA A 1 85 ? -52.922 3.184 86.906 1.00 90.19 85 ALA A N 1
ATOM 658 C CA . ALA A 1 85 ? -53.084 4.382 86.080 1.00 90.19 85 ALA A CA 1
ATOM 659 C C . ALA A 1 85 ? -51.770 4.828 85.404 1.00 90.19 85 ALA A C 1
ATOM 661 O O . ALA A 1 85 ? -51.774 5.247 84.243 1.00 90.19 85 ALA A O 1
ATOM 662 N N . LEU A 1 86 ? -50.635 4.729 86.107 1.00 91.69 86 LEU A N 1
ATOM 663 C CA . LEU A 1 86 ? -49.314 5.023 85.542 1.00 91.69 86 LEU A CA 1
ATOM 664 C C . LEU A 1 86 ? -48.893 3.989 84.490 1.00 91.69 86 LEU A C 1
ATOM 666 O O . LEU A 1 86 ? -48.339 4.375 83.461 1.00 91.69 86 LEU A O 1
ATOM 670 N N . LEU A 1 87 ? -49.203 2.706 84.698 1.00 91.94 87 LEU A N 1
ATOM 671 C CA . LEU A 1 87 ? -48.948 1.644 83.723 1.00 91.94 87 LEU A CA 1
ATOM 672 C C . LEU A 1 87 ? -49.792 1.807 82.456 1.00 91.94 87 LEU A C 1
ATOM 674 O O . LEU A 1 87 ? -49.253 1.638 81.367 1.00 91.94 87 LEU A O 1
ATOM 678 N N . ASP A 1 88 ? -51.063 2.197 82.565 1.00 92.31 88 ASP A N 1
ATOM 679 C CA . ASP A 1 88 ? -51.909 2.483 81.398 1.00 92.31 88 ASP A CA 1
ATOM 680 C C . ASP A 1 88 ? -51.367 3.672 80.590 1.00 92.31 88 ASP A C 1
ATOM 682 O O . ASP A 1 88 ? -51.270 3.617 79.361 1.00 92.31 88 ASP A O 1
ATOM 686 N N . LYS A 1 89 ? -50.927 4.735 81.277 1.00 91.19 89 LYS A N 1
ATOM 687 C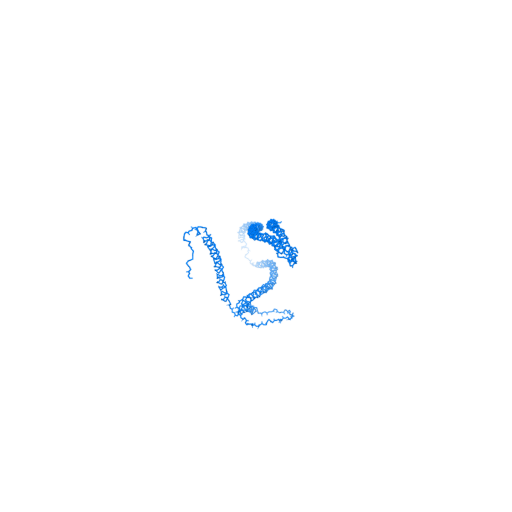 CA . LYS A 1 89 ? -50.281 5.891 80.639 1.00 91.19 89 LYS A CA 1
ATOM 688 C C . LYS A 1 89 ? -48.959 5.509 79.970 1.00 91.19 89 LYS A C 1
ATOM 690 O O . LYS A 1 89 ? -48.670 5.973 78.868 1.00 91.19 89 LYS A O 1
ATOM 695 N N . GLN A 1 90 ? -48.155 4.676 80.625 1.00 92.25 90 GLN A N 1
ATOM 696 C CA . GLN A 1 90 ? -46.887 4.205 80.078 1.00 92.25 90 GLN A CA 1
ATOM 697 C C . GLN A 1 90 ? -47.098 3.279 78.880 1.00 92.25 90 GLN A C 1
ATOM 699 O O . GLN A 1 90 ? -46.382 3.398 77.889 1.00 92.25 90 GLN A O 1
ATOM 704 N N . LYS A 1 91 ? -48.109 2.410 78.933 1.00 92.94 91 LYS A N 1
ATOM 705 C CA . LYS A 1 91 ? -48.521 1.575 77.807 1.00 92.94 91 LYS A CA 1
ATOM 706 C C . LYS A 1 91 ? -48.901 2.435 76.602 1.00 92.94 91 LYS A C 1
ATOM 708 O O . LYS A 1 91 ? -48.341 2.222 75.538 1.00 92.94 91 LYS A O 1
ATOM 713 N N . SER A 1 92 ? -49.727 3.468 76.793 1.00 92.69 92 SER A N 1
ATOM 714 C CA . SER A 1 92 ? -50.071 4.417 75.721 1.00 92.69 92 SER A CA 1
ATOM 715 C C . SER A 1 92 ? -48.832 5.080 75.104 1.00 92.69 92 SER A C 1
ATOM 717 O O . SER A 1 92 ? -48.736 5.177 73.886 1.00 92.69 92 SER A O 1
ATOM 719 N N . ARG A 1 93 ? -47.853 5.500 75.921 1.00 90.69 93 ARG A N 1
ATOM 720 C CA . ARG A 1 93 ? -46.588 6.084 75.428 1.00 90.69 93 ARG A CA 1
ATOM 721 C C . ARG A 1 93 ? -45.763 5.091 74.606 1.00 90.69 93 ARG A C 1
ATOM 723 O O . ARG A 1 93 ? -45.219 5.464 73.571 1.00 90.69 93 ARG A O 1
ATOM 730 N N . CYS A 1 94 ? -45.654 3.845 75.067 1.00 91.31 94 CYS A N 1
ATOM 731 C CA . CYS A 1 94 ? -44.966 2.787 74.330 1.00 91.31 94 CYS A CA 1
ATOM 732 C C . CYS A 1 94 ? -45.687 2.464 73.016 1.00 91.31 94 CYS A C 1
ATOM 734 O O . CYS A 1 94 ? -45.024 2.364 71.989 1.00 91.31 94 CYS A O 1
ATOM 736 N N . ASP A 1 95 ? -47.017 2.361 73.034 1.00 92.69 95 ASP A N 1
ATOM 737 C CA . ASP A 1 95 ? -47.833 2.098 71.845 1.00 92.69 95 ASP A CA 1
ATOM 738 C C . ASP A 1 95 ? -47.667 3.227 70.806 1.00 92.69 95 ASP A C 1
ATOM 740 O O . ASP A 1 95 ? -47.484 2.956 69.622 1.00 92.69 95 ASP A O 1
ATOM 744 N N . GLU A 1 96 ? -47.623 4.494 71.238 1.00 90.56 96 GLU A N 1
ATOM 745 C CA . GLU A 1 96 ? -47.336 5.644 70.364 1.00 90.56 96 GLU A CA 1
ATOM 746 C C . GLU A 1 96 ? -45.914 5.613 69.775 1.00 90.56 96 GLU A C 1
ATOM 748 O O . GLU A 1 96 ? -45.723 5.935 68.600 1.00 90.56 96 GLU A O 1
ATOM 753 N N . ALA A 1 97 ? -44.902 5.244 70.567 1.00 90.56 97 ALA A N 1
ATOM 754 C CA . ALA A 1 97 ? -43.522 5.129 70.091 1.00 90.56 97 ALA A CA 1
ATOM 755 C C . ALA A 1 97 ? -43.355 3.966 69.100 1.00 90.56 97 ALA A C 1
ATOM 757 O O . ALA A 1 97 ? -42.693 4.124 68.074 1.00 90.56 97 ALA A O 1
ATOM 758 N N . VAL A 1 98 ? -43.991 2.822 69.372 1.00 92.06 98 VAL A N 1
ATOM 759 C CA . VAL A 1 98 ? -44.029 1.669 68.463 1.00 92.06 98 VAL A CA 1
ATOM 760 C C . VAL A 1 98 ? -44.730 2.045 67.163 1.00 92.06 98 VAL A C 1
ATOM 762 O O . VAL A 1 98 ? -44.153 1.822 66.106 1.00 92.06 98 VAL A O 1
ATOM 765 N N . ALA A 1 99 ? -45.890 2.708 67.218 1.00 93.62 99 ALA A N 1
ATOM 766 C CA . ALA A 1 99 ? -46.604 3.150 66.020 1.00 93.62 99 ALA A CA 1
ATOM 767 C C . ALA A 1 99 ? -45.752 4.083 65.137 1.00 93.62 99 ALA A C 1
ATOM 769 O O . ALA A 1 99 ? -45.726 3.923 63.918 1.00 93.62 99 ALA A O 1
ATOM 770 N N . LYS A 1 100 ? -44.993 5.014 65.737 1.00 93.06 100 LYS A N 1
ATOM 771 C CA . LYS A 1 100 ? -44.044 5.874 65.002 1.00 93.06 100 LYS A CA 1
ATOM 772 C C . LYS A 1 100 ? -42.900 5.079 64.368 1.00 93.06 100 LYS A C 1
ATOM 774 O O . LYS A 1 100 ? -42.523 5.352 63.232 1.00 93.06 100 LYS A O 1
ATOM 779 N N . LEU A 1 101 ? -42.329 4.109 65.085 1.00 93.62 101 LEU A N 1
ATOM 780 C CA . LEU A 1 101 ? -41.259 3.257 64.552 1.00 93.62 101 LEU A CA 1
ATOM 781 C C . LEU A 1 101 ? -41.760 2.343 63.429 1.00 93.62 101 LEU A C 1
ATOM 783 O O . LEU A 1 101 ? -41.059 2.163 62.436 1.00 93.62 101 LEU A O 1
ATOM 787 N N . GLU A 1 102 ? -42.968 1.798 63.559 1.00 95.62 102 GLU A N 1
ATOM 788 C CA . GLU A 1 102 ? -43.635 1.032 62.508 1.00 95.62 102 GLU A CA 1
ATOM 789 C C . GLU A 1 102 ? -43.902 1.909 61.280 1.00 95.62 102 GLU A C 1
ATOM 791 O O . GLU A 1 102 ? -43.594 1.492 60.165 1.00 95.62 102 GLU A O 1
ATOM 796 N N . GLU A 1 103 ? -44.370 3.149 61.463 1.00 95.69 103 GLU A N 1
ATOM 797 C CA . GLU A 1 103 ? -44.548 4.114 60.373 1.00 95.69 103 GLU A CA 1
ATOM 798 C C . GLU A 1 103 ? -43.224 4.384 59.641 1.00 95.69 103 GLU A C 1
ATOM 800 O O . GLU A 1 103 ? -43.151 4.203 58.423 1.00 95.69 103 GLU A O 1
ATOM 805 N N . ILE A 1 104 ? -42.149 4.721 60.364 1.00 95.56 104 ILE A N 1
ATOM 806 C CA . ILE A 1 104 ? -40.819 4.921 59.765 1.00 95.56 104 ILE A CA 1
ATOM 807 C C . ILE A 1 104 ? -40.342 3.642 59.059 1.00 95.56 104 ILE A C 1
ATOM 809 O O . ILE A 1 104 ? -39.811 3.708 57.950 1.00 95.56 104 ILE A O 1
ATOM 813 N N . GLY A 1 105 ? -40.580 2.470 59.652 1.00 94.69 105 GLY A N 1
ATOM 814 C CA . GLY A 1 105 ? -40.280 1.174 59.047 1.00 94.69 105 GLY A CA 1
ATOM 815 C C . GLY A 1 105 ? -41.003 0.971 57.715 1.00 94.69 105 GLY A C 1
ATOM 816 O O . GLY A 1 105 ? -40.374 0.600 56.724 1.00 94.69 105 GLY A O 1
ATOM 817 N N . THR A 1 106 ? -42.301 1.282 57.645 1.00 96.19 106 THR A N 1
ATOM 818 C CA . THR A 1 106 ? -43.065 1.201 56.388 1.00 96.19 106 THR A CA 1
ATOM 819 C C . THR A 1 106 ? -42.552 2.179 55.332 1.00 96.19 106 THR A C 1
ATOM 821 O O . THR A 1 106 ? -42.444 1.801 54.163 1.00 96.19 106 THR A O 1
ATOM 824 N N . GLN A 1 107 ? -42.169 3.398 55.727 1.00 95.62 107 GLN A N 1
ATOM 825 C CA . GLN A 1 107 ? -41.600 4.399 54.822 1.00 95.62 107 GLN A CA 1
ATOM 826 C C . GLN A 1 107 ? -40.244 3.949 54.264 1.00 95.62 107 GLN A C 1
ATOM 828 O O . GLN A 1 107 ? -40.045 3.993 53.050 1.00 95.62 107 GLN A O 1
ATOM 833 N N . LEU A 1 108 ? -39.345 3.438 55.112 1.00 95.25 108 LEU A N 1
ATOM 834 C CA . LEU A 1 108 ? -38.052 2.887 54.691 1.00 95.25 108 LEU A CA 1
ATOM 835 C C . LEU A 1 108 ? -38.224 1.668 53.772 1.00 95.25 108 LEU A C 1
ATOM 837 O O . LEU A 1 108 ? -37.552 1.568 52.747 1.00 95.25 108 LEU A O 1
ATOM 841 N N . CYS A 1 109 ? -39.158 0.762 54.081 1.00 95.81 109 CYS A N 1
ATOM 842 C CA . CYS A 1 109 ? -39.470 -0.369 53.205 1.00 95.81 109 CYS A CA 1
ATOM 843 C C . CYS A 1 109 ? -40.027 0.078 51.846 1.00 95.81 109 CYS A C 1
ATOM 845 O O . CYS A 1 109 ? -39.699 -0.529 50.827 1.00 95.81 109 CYS A O 1
ATOM 847 N N . SER A 1 110 ? -40.866 1.118 51.815 1.00 94.50 110 SER A N 1
ATOM 848 C CA . SER A 1 110 ? -41.383 1.683 50.565 1.00 94.50 110 SER A CA 1
ATOM 849 C C . SER A 1 110 ? -40.267 2.315 49.735 1.00 94.50 110 SER A C 1
ATOM 851 O O . SER A 1 110 ? -40.164 2.017 48.547 1.00 94.50 110 SER A O 1
ATOM 853 N N . GLN A 1 111 ? -39.401 3.121 50.359 1.00 93.31 111 GLN A N 1
ATOM 854 C CA . GLN A 1 111 ? -38.254 3.744 49.691 1.00 93.31 111 GLN A CA 1
ATOM 855 C C . GLN A 1 111 ? -37.300 2.701 49.110 1.00 93.31 111 GLN A C 1
ATOM 857 O O . GLN A 1 111 ? -36.885 2.833 47.964 1.00 93.31 111 GLN A O 1
ATOM 862 N N . LEU A 1 112 ? -37.007 1.630 49.852 1.00 93.94 112 LEU A N 1
ATOM 863 C CA . LEU A 1 112 ? -36.147 0.554 49.361 1.00 93.94 112 LEU A CA 1
ATOM 864 C C . LEU A 1 112 ? -36.736 -0.123 48.114 1.00 93.94 112 LEU A C 1
ATOM 866 O O . LEU A 1 112 ? -36.032 -0.328 47.129 1.00 93.94 112 LEU A O 1
ATOM 870 N N . ARG A 1 113 ? -38.042 -0.427 48.123 1.00 95.69 113 ARG A N 1
ATOM 871 C CA . ARG A 1 113 ? -38.727 -1.021 46.960 1.00 95.69 113 ARG A CA 1
ATOM 872 C C . ARG A 1 113 ? -38.725 -0.090 45.749 1.00 95.69 113 ARG A C 1
ATOM 874 O O . ARG A 1 113 ? -38.589 -0.558 44.619 1.00 95.69 113 ARG A O 1
ATOM 881 N N . GLU A 1 114 ? -38.900 1.208 45.975 1.00 93.56 114 GLU A N 1
ATOM 882 C CA . GLU A 1 114 ? -38.858 2.220 44.920 1.00 93.56 114 GLU A CA 1
ATOM 883 C C . GLU A 1 114 ? -37.447 2.341 44.328 1.00 93.56 114 GLU A C 1
ATOM 885 O O . GLU A 1 114 ? -37.293 2.249 43.111 1.00 93.56 114 GLU A O 1
ATOM 890 N N . GLN A 1 115 ? -36.408 2.389 45.168 1.00 92.31 115 GLN A N 1
ATOM 891 C CA . GLN A 1 115 ? -35.009 2.379 44.729 1.00 92.31 115 GLN A CA 1
ATOM 892 C C . GLN A 1 115 ? -34.642 1.113 43.944 1.00 92.31 115 GLN A C 1
ATOM 894 O O . GLN A 1 115 ? -33.984 1.209 42.907 1.00 92.31 115 GLN A O 1
ATOM 899 N N . ASP A 1 116 ? -35.098 -0.068 44.373 1.00 94.31 116 ASP A N 1
ATOM 900 C CA . ASP A 1 116 ? -34.894 -1.316 43.628 1.00 94.31 116 ASP A CA 1
ATOM 901 C C . ASP A 1 116 ? -35.536 -1.246 42.231 1.00 94.31 116 ASP A C 1
ATOM 903 O O . ASP A 1 116 ? -34.932 -1.640 41.224 1.00 94.31 116 ASP A O 1
ATOM 907 N N . HIS A 1 117 ? -36.757 -0.708 42.139 1.00 94.81 117 HIS A N 1
ATOM 908 C CA . HIS A 1 117 ? -37.448 -0.524 40.864 1.00 94.81 117 HIS A CA 1
ATOM 909 C C . HIS A 1 117 ? -36.726 0.475 39.949 1.00 94.81 117 HIS A C 1
ATOM 911 O O . HIS A 1 117 ? -36.534 0.210 38.752 1.00 94.81 117 HIS A O 1
ATOM 917 N N . GLU A 1 118 ? -36.299 1.610 40.500 1.00 92.00 118 GLU A N 1
ATOM 918 C CA . GLU A 1 118 ? -35.536 2.630 39.787 1.00 92.00 118 GLU A CA 1
ATOM 919 C C . GLU A 1 118 ? -34.187 2.097 39.311 1.00 92.00 118 GLU A C 1
ATOM 921 O O . GLU A 1 118 ? -33.820 2.318 38.156 1.00 92.00 118 GLU A O 1
ATOM 926 N N . TYR A 1 119 ? -33.480 1.326 40.140 1.00 90.94 119 TYR A N 1
ATOM 927 C CA . TYR A 1 119 ? -32.205 0.707 39.790 1.00 90.94 119 TYR A CA 1
ATOM 928 C C . TYR A 1 119 ? -32.350 -0.256 38.607 1.00 90.94 119 TYR A C 1
ATOM 930 O O . TYR A 1 119 ? -31.618 -0.154 37.618 1.00 90.94 119 TYR A O 1
ATOM 938 N N . VAL A 1 120 ? -33.341 -1.153 38.645 1.00 95.88 120 VAL A N 1
ATOM 939 C CA . VAL A 1 120 ? -33.615 -2.074 37.529 1.00 95.88 120 VAL A CA 1
ATOM 940 C C . VAL A 1 120 ? -33.996 -1.305 36.261 1.00 95.88 120 VAL A C 1
ATOM 942 O O . VAL A 1 120 ? -33.576 -1.663 35.154 1.00 95.88 120 VAL A O 1
ATOM 945 N N . THR A 1 121 ? -34.769 -0.230 36.397 1.00 94.19 121 THR A N 1
ATOM 946 C CA . THR A 1 121 ? -35.165 0.623 35.270 1.00 94.19 121 THR A CA 1
ATOM 947 C C . THR A 1 121 ? -33.967 1.368 34.680 1.00 94.19 121 THR A C 1
ATOM 949 O O . THR A 1 121 ? -33.806 1.391 33.456 1.00 94.19 121 THR A O 1
ATOM 952 N N . ALA A 1 122 ? -33.080 1.898 35.524 1.00 91.75 122 ALA A N 1
ATOM 953 C CA . ALA A 1 122 ? -31.834 2.537 35.125 1.00 91.75 122 ALA A CA 1
ATOM 954 C C . ALA A 1 122 ? -30.902 1.550 34.413 1.00 91.75 122 ALA A C 1
ATOM 956 O O . ALA A 1 122 ? -30.397 1.869 33.341 1.00 91.75 122 ALA A O 1
ATOM 957 N N . LEU A 1 123 ? -30.747 0.319 34.914 1.00 94.00 123 LEU A N 1
ATOM 958 C CA . LEU A 1 123 ? -29.964 -0.724 34.240 1.00 94.00 123 LEU A CA 1
ATOM 959 C C . LEU A 1 123 ? -30.505 -1.049 32.844 1.00 94.00 123 LEU A C 1
ATOM 961 O O . LEU A 1 123 ? -29.743 -1.110 31.876 1.00 94.00 123 LEU A O 1
ATOM 965 N N . ARG A 1 124 ? -31.827 -1.223 32.710 1.00 95.69 124 ARG A N 1
ATOM 966 C CA . ARG A 1 124 ? -32.466 -1.459 31.402 1.00 95.69 124 ARG A CA 1
ATOM 967 C C . ARG A 1 124 ? -32.244 -0.293 30.450 1.00 95.69 124 ARG A C 1
ATOM 969 O O . ARG A 1 124 ? -32.068 -0.505 29.252 1.00 95.69 124 ARG A O 1
ATOM 976 N N . ARG A 1 125 ? -32.272 0.933 30.967 1.00 92.81 125 ARG A N 1
ATOM 977 C CA . ARG A 1 125 ? -32.034 2.136 30.178 1.00 92.81 125 ARG A CA 1
ATOM 978 C C . ARG A 1 125 ? -30.571 2.244 29.747 1.00 92.81 125 ARG A C 1
ATOM 980 O O . ARG A 1 125 ? -30.323 2.402 28.559 1.00 92.81 125 ARG A O 1
ATOM 987 N N . ASN A 1 126 ? -29.628 2.054 30.666 1.00 92.38 126 ASN A N 1
ATOM 988 C CA . ASN A 1 126 ? -28.190 2.059 30.393 1.00 92.38 126 ASN A CA 1
ATOM 989 C C . ASN A 1 126 ? -27.825 1.026 29.329 1.00 92.38 126 ASN A C 1
ATOM 991 O O . ASN A 1 126 ? -27.094 1.342 28.396 1.00 92.38 126 ASN A O 1
ATOM 995 N N . ARG A 1 127 ? -28.400 -0.180 29.405 1.00 94.94 127 ARG A N 1
ATOM 996 C CA . ARG A 1 127 ? -28.241 -1.195 28.359 1.00 94.94 127 ARG A CA 1
ATOM 997 C C . ARG A 1 127 ? -28.671 -0.672 26.985 1.00 94.94 127 ARG A C 1
ATOM 999 O O . ARG A 1 127 ? -27.887 -0.755 26.048 1.00 94.94 127 ARG A O 1
ATOM 1006 N N . LYS A 1 128 ? -29.877 -0.103 26.870 1.00 94.50 128 LYS A N 1
ATOM 1007 C CA . LYS A 1 128 ? -30.375 0.464 25.601 1.00 94.50 128 LYS A CA 1
ATOM 1008 C C . LYS A 1 128 ? -29.485 1.595 25.086 1.00 94.50 128 LYS A C 1
ATOM 1010 O O . LYS A 1 128 ? -29.282 1.730 23.889 1.00 94.50 128 LYS A O 1
ATOM 1015 N N . GLU A 1 129 ? -28.960 2.425 25.980 1.00 93.50 129 GLU A N 1
ATOM 1016 C CA . GLU A 1 129 ? -28.078 3.536 25.615 1.00 93.50 129 GLU A CA 1
ATOM 1017 C C . GLU A 1 129 ? -26.714 3.047 25.113 1.00 93.50 129 GLU A C 1
ATOM 1019 O O . GLU A 1 129 ? -26.205 3.584 24.130 1.00 93.50 129 GLU A O 1
ATOM 1024 N N . ILE A 1 130 ? -26.165 1.993 25.726 1.00 93.44 130 ILE A N 1
ATOM 1025 C CA . ILE A 1 130 ? -24.960 1.307 25.244 1.00 93.44 130 ILE A CA 1
ATOM 1026 C C . ILE A 1 130 ? -25.221 0.660 23.881 1.00 93.44 130 ILE A C 1
ATOM 1028 O O . ILE A 1 130 ? -24.398 0.818 22.986 1.00 93.44 130 ILE A O 1
ATOM 1032 N N . GLU A 1 131 ? -26.361 -0.011 23.693 1.00 95.38 131 GLU A N 1
ATOM 1033 C CA . GLU A 1 131 ? -26.752 -0.610 22.406 1.00 95.38 131 GLU A CA 1
ATOM 1034 C C . GLU A 1 131 ? -26.836 0.458 21.297 1.00 95.38 131 GLU A C 1
ATOM 1036 O O . GLU A 1 131 ? -26.259 0.280 20.226 1.00 95.38 131 GLU A O 1
ATOM 1041 N N . VAL A 1 132 ? -27.455 1.613 21.572 1.00 93.75 132 VAL A N 1
ATOM 1042 C CA . VAL A 1 132 ? -27.524 2.743 20.624 1.00 93.75 132 VAL A CA 1
ATOM 1043 C C . VAL A 1 132 ? -26.140 3.329 20.333 1.00 93.75 132 VAL A C 1
ATOM 1045 O O . VAL A 1 132 ? -25.833 3.644 19.182 1.00 93.75 132 VAL A O 1
ATOM 1048 N N . LEU A 1 133 ? -25.281 3.484 21.347 1.00 94.88 133 LEU A N 1
ATOM 1049 C CA . LEU A 1 133 ? -23.919 3.984 21.147 1.00 94.88 133 LEU A CA 1
ATOM 1050 C C . LEU A 1 133 ? -23.083 2.999 20.318 1.00 94.88 133 LEU A C 1
ATOM 1052 O O . LEU A 1 133 ? -22.361 3.415 19.414 1.00 94.88 133 LEU A O 1
ATOM 1056 N N . GLN A 1 134 ? -23.213 1.701 20.589 1.00 96.06 134 GLN A N 1
ATOM 1057 C CA . GLN A 1 134 ? -22.565 0.642 19.825 1.00 96.06 134 GLN A CA 1
ATOM 1058 C C . GLN A 1 134 ? -23.022 0.661 18.363 1.00 96.06 134 GLN A C 1
ATOM 1060 O O . GLN A 1 134 ? -22.183 0.640 17.462 1.00 96.06 134 GLN A O 1
ATOM 1065 N N . GLU A 1 135 ? -24.330 0.750 18.114 1.00 96.19 135 GLU A N 1
ATOM 1066 C CA . GLU A 1 135 ? -24.882 0.858 16.763 1.00 96.19 135 GLU A CA 1
ATOM 1067 C C . GLU A 1 135 ? -24.370 2.115 16.046 1.00 96.19 135 GLU A C 1
ATOM 1069 O O . GLU A 1 135 ? -23.945 2.039 14.891 1.00 96.19 135 GLU A O 1
ATOM 1074 N N . SER A 1 136 ? -24.319 3.256 16.741 1.00 96.00 136 SER A N 1
ATOM 1075 C CA . SER A 1 136 ? -23.756 4.497 16.202 1.00 96.00 136 SER A CA 1
ATOM 1076 C C . SER A 1 136 ? -22.287 4.333 15.808 1.00 96.00 136 SER A C 1
ATOM 1078 O O . SER A 1 136 ? -21.909 4.760 14.721 1.00 96.00 136 SER A O 1
ATOM 1080 N N . ILE A 1 137 ? -21.459 3.706 16.650 1.00 96.06 137 ILE A N 1
ATOM 1081 C CA . ILE A 1 137 ? -20.037 3.473 16.355 1.00 96.06 137 ILE A CA 1
ATOM 1082 C C . ILE A 1 137 ? -19.884 2.557 15.137 1.00 96.06 137 ILE A C 1
ATOM 1084 O O . ILE A 1 137 ? -19.100 2.854 14.237 1.00 96.06 137 ILE A O 1
ATOM 1088 N N . ILE A 1 138 ? -20.649 1.464 15.078 1.00 96.94 138 ILE A N 1
ATOM 1089 C CA . ILE A 1 138 ? -20.602 0.514 13.960 1.00 96.94 138 ILE A CA 1
ATOM 1090 C C . ILE A 1 138 ? -21.018 1.194 12.652 1.00 96.94 138 ILE A C 1
ATOM 1092 O O . ILE A 1 138 ? -20.370 0.995 11.621 1.00 96.94 138 ILE A O 1
ATOM 1096 N N . ASN A 1 139 ? -22.084 1.994 12.676 1.00 96.62 139 ASN A N 1
ATOM 1097 C CA . ASN A 1 139 ? -22.589 2.674 11.488 1.00 96.62 139 ASN A CA 1
ATOM 1098 C C . ASN A 1 139 ? -21.623 3.758 11.001 1.00 96.62 139 ASN A C 1
ATOM 1100 O O . ASN A 1 139 ? -21.303 3.782 9.812 1.00 96.62 139 ASN A O 1
ATOM 1104 N N . GLU A 1 140 ? -21.091 4.595 11.894 1.00 96.88 140 GLU A N 1
ATOM 1105 C CA . GLU A 1 140 ? -20.105 5.606 11.503 1.00 96.88 140 GLU A CA 1
ATOM 1106 C C . GLU A 1 140 ? -18.797 4.963 11.011 1.00 96.88 140 GLU A C 1
ATOM 1108 O O . GLU A 1 140 ? -18.247 5.406 10.005 1.00 96.88 140 GLU A O 1
ATOM 1113 N N . HIS A 1 141 ? -18.348 3.849 11.606 1.00 95.94 141 HIS A N 1
ATOM 1114 C CA . HIS A 1 141 ? -17.203 3.088 11.093 1.00 95.94 141 HIS A CA 1
ATOM 1115 C C . HIS A 1 141 ? -17.452 2.545 9.677 1.00 95.94 141 HIS A C 1
ATOM 1117 O O . HIS A 1 141 ? -16.577 2.637 8.817 1.00 95.94 141 HIS A O 1
ATOM 1123 N N . LYS A 1 142 ? -18.645 1.997 9.397 1.00 97.75 142 LYS A N 1
ATOM 1124 C CA . LYS A 1 142 ? -19.017 1.537 8.044 1.00 97.75 142 LYS A CA 1
ATOM 1125 C C . LYS A 1 142 ? -19.005 2.684 7.032 1.00 97.75 142 LYS A C 1
ATOM 1127 O O . LYS A 1 142 ? -18.464 2.518 5.942 1.00 97.75 142 LYS A O 1
ATOM 1132 N N . VAL A 1 143 ? -19.575 3.836 7.392 1.00 96.38 143 VAL A N 1
ATOM 1133 C CA . VAL A 1 143 ? -19.596 5.034 6.536 1.00 96.38 143 VAL A CA 1
ATOM 1134 C C . VAL A 1 143 ? -18.179 5.538 6.272 1.00 96.38 143 VAL A C 1
ATOM 1136 O O . VAL A 1 143 ? -17.835 5.824 5.126 1.00 96.38 143 VAL A O 1
ATOM 1139 N N . LEU A 1 144 ? -17.346 5.608 7.310 1.00 97.06 144 LEU A N 1
ATOM 1140 C CA . LEU A 1 144 ? -15.966 6.061 7.199 1.00 97.06 144 LEU A CA 1
ATOM 1141 C C . LEU A 1 144 ? -15.131 5.106 6.335 1.00 97.06 144 LEU A C 1
ATOM 1143 O O . LEU A 1 144 ? -14.411 5.563 5.453 1.00 97.06 144 LEU A O 1
ATOM 1147 N N . LYS A 1 145 ? -15.281 3.788 6.518 1.00 97.50 145 LYS A N 1
ATOM 1148 C CA . LYS A 1 145 ? -14.631 2.774 5.675 1.00 97.50 145 LYS A CA 1
ATOM 1149 C C . LYS A 1 145 ? -15.017 2.929 4.201 1.00 97.50 145 LYS A C 1
ATOM 1151 O O . LYS A 1 145 ? -14.133 2.973 3.352 1.00 97.50 145 LYS A O 1
ATOM 1156 N N . ALA A 1 146 ? -16.308 3.081 3.903 1.00 97.81 146 ALA A N 1
ATOM 1157 C CA . ALA A 1 146 ? -16.779 3.291 2.534 1.00 97.81 146 ALA A CA 1
ATOM 1158 C C . ALA A 1 146 ? -16.240 4.599 1.921 1.00 97.81 146 ALA A C 1
ATOM 1160 O O . ALA A 1 146 ? -15.937 4.648 0.730 1.00 97.81 146 ALA A O 1
ATOM 1161 N N . ALA A 1 147 ? -16.089 5.657 2.726 1.00 97.62 147 ALA A N 1
ATOM 1162 C CA . ALA A 1 147 ? -15.455 6.896 2.284 1.00 97.62 147 ALA A CA 1
ATOM 1163 C C . ALA A 1 147 ? -13.966 6.685 1.964 1.00 97.62 147 ALA A C 1
ATOM 1165 O O . ALA A 1 147 ? -13.528 7.085 0.891 1.00 97.62 147 ALA A O 1
ATOM 1166 N N . PHE A 1 148 ? -13.207 6.005 2.832 1.00 97.44 148 PHE A N 1
ATOM 1167 C CA . PHE A 1 148 ? -11.803 5.668 2.566 1.00 97.44 148 PHE A CA 1
ATOM 1168 C C . PHE A 1 148 ? -11.631 4.848 1.285 1.00 97.44 148 PHE A C 1
ATOM 1170 O O . PHE A 1 148 ? -10.792 5.195 0.461 1.00 97.44 148 PHE A O 1
ATOM 1177 N N . GLU A 1 149 ? -12.440 3.805 1.086 1.00 98.19 149 GLU A N 1
ATOM 1178 C CA . GLU A 1 149 ? -12.396 2.975 -0.127 1.00 98.19 149 GLU A CA 1
ATOM 1179 C C . GLU A 1 149 ? -12.672 3.802 -1.390 1.00 98.19 149 GLU A C 1
ATOM 1181 O O . GLU A 1 149 ? -11.962 3.677 -2.389 1.00 98.19 149 GLU A O 1
ATOM 1186 N N . LYS A 1 150 ? -13.669 4.692 -1.339 1.00 98.19 150 LYS A N 1
ATOM 1187 C CA . LYS A 1 150 ? -14.006 5.578 -2.456 1.00 98.19 150 LYS A CA 1
ATOM 1188 C C . LYS A 1 150 ? -12.872 6.554 -2.777 1.00 98.19 150 LYS A C 1
ATOM 1190 O O . LYS A 1 150 ? -12.480 6.664 -3.936 1.00 98.19 150 LYS A O 1
ATOM 1195 N N . GLU A 1 151 ? -12.375 7.276 -1.777 1.00 97.88 151 GLU A N 1
ATOM 1196 C CA . GLU A 1 151 ? -11.341 8.296 -1.974 1.00 97.88 151 GLU A CA 1
ATOM 1197 C C . GLU A 1 151 ? -10.006 7.665 -2.408 1.00 97.88 151 GLU A C 1
ATOM 1199 O O . GLU A 1 151 ? -9.337 8.190 -3.298 1.00 97.88 151 GLU A O 1
ATOM 1204 N N . LEU A 1 152 ? -9.662 6.482 -1.884 1.00 97.50 152 LEU A N 1
ATOM 1205 C CA . LEU A 1 152 ? -8.517 5.702 -2.360 1.00 97.50 152 LEU A CA 1
ATOM 1206 C C . LEU A 1 152 ? -8.675 5.316 -3.838 1.00 97.50 152 LEU A C 1
ATOM 1208 O O . LEU A 1 152 ? -7.747 5.501 -4.622 1.00 97.50 152 LEU A O 1
ATOM 1212 N N . GLY A 1 153 ? -9.865 4.861 -4.242 1.00 97.62 153 GLY A N 1
ATOM 1213 C CA . GLY A 1 153 ? -10.158 4.553 -5.642 1.00 97.62 153 GLY A CA 1
ATOM 1214 C C . GLY A 1 153 ? -10.006 5.761 -6.576 1.00 97.62 153 GLY A C 1
ATOM 1215 O O . GLY A 1 153 ? -9.499 5.615 -7.690 1.00 97.62 153 GLY A O 1
ATOM 1216 N N . LEU A 1 154 ? -10.387 6.963 -6.127 1.00 97.62 154 LEU A N 1
ATOM 1217 C CA . LEU A 1 154 ? -10.185 8.200 -6.892 1.00 97.62 154 LEU A CA 1
ATOM 1218 C C . LEU A 1 154 ? -8.699 8.558 -7.027 1.00 97.62 154 LEU A C 1
ATOM 1220 O O . LEU A 1 154 ? -8.260 8.928 -8.116 1.00 97.62 154 LEU A O 1
ATOM 1224 N N . ILE A 1 155 ? -7.919 8.412 -5.952 1.00 97.50 155 ILE A N 1
ATOM 1225 C CA . ILE A 1 155 ? -6.463 8.619 -5.975 1.00 97.50 155 ILE A CA 1
ATOM 1226 C C . ILE A 1 155 ? -5.802 7.656 -6.966 1.00 97.50 155 ILE A C 1
ATOM 1228 O O . ILE A 1 155 ? -5.020 8.078 -7.818 1.00 97.50 155 ILE A O 1
ATOM 1232 N N . GLU A 1 156 ? -6.135 6.367 -6.897 1.00 97.69 156 GLU A N 1
ATOM 1233 C CA . GLU A 1 156 ? -5.592 5.363 -7.811 1.00 97.69 156 GLU A CA 1
ATOM 1234 C C . GLU A 1 156 ? -5.942 5.650 -9.273 1.00 97.69 156 GLU A C 1
ATOM 1236 O O . GLU A 1 156 ? -5.097 5.474 -10.153 1.00 97.69 156 GLU A O 1
ATOM 1241 N N . ALA A 1 157 ? -7.176 6.082 -9.547 1.00 97.00 157 ALA A N 1
ATOM 1242 C CA . ALA A 1 157 ? -7.596 6.469 -10.888 1.00 97.00 157 ALA A CA 1
ATOM 1243 C C . ALA A 1 157 ? -6.768 7.654 -11.410 1.00 97.00 157 ALA A C 1
ATOM 1245 O O . ALA A 1 157 ? -6.239 7.579 -12.518 1.00 97.00 157 ALA A O 1
ATOM 1246 N N . ALA A 1 158 ? -6.559 8.687 -10.588 1.00 97.56 158 ALA A N 1
ATOM 1247 C CA . ALA A 1 158 ? -5.744 9.842 -10.959 1.00 97.56 158 ALA A CA 1
ATOM 1248 C C . ALA A 1 158 ? -4.282 9.457 -11.257 1.00 97.56 158 ALA A C 1
ATOM 1250 O O . ALA A 1 158 ? -3.724 9.894 -12.262 1.00 97.56 158 ALA A O 1
ATOM 1251 N N . PHE A 1 159 ? -3.673 8.578 -10.452 1.00 96.38 159 PHE A N 1
ATOM 1252 C CA . PHE A 1 159 ? -2.324 8.066 -10.730 1.00 96.38 159 PHE A CA 1
ATOM 1253 C C . PHE A 1 159 ? -2.254 7.231 -12.016 1.00 96.38 159 PHE A C 1
ATOM 1255 O O . PHE A 1 159 ? -1.272 7.315 -12.758 1.00 96.38 159 PHE A O 1
ATOM 1262 N N . LYS A 1 160 ? -3.279 6.417 -12.299 1.00 96.94 160 LYS A N 1
ATOM 1263 C CA . LYS A 1 160 ? -3.355 5.636 -13.545 1.00 96.94 160 LYS A CA 1
ATOM 1264 C C . LYS A 1 160 ? -3.453 6.552 -14.763 1.00 96.94 160 LYS A C 1
ATOM 1266 O O . LYS A 1 160 ? -2.758 6.301 -15.751 1.00 96.94 160 LYS A O 1
ATOM 1271 N N . ASP A 1 161 ? -4.246 7.614 -14.673 1.00 96.75 161 ASP A N 1
ATOM 1272 C CA . ASP A 1 161 ? -4.388 8.607 -15.736 1.00 96.75 161 ASP A CA 1
ATOM 1273 C C . ASP A 1 161 ? -3.096 9.403 -15.945 1.00 96.75 161 ASP A C 1
ATOM 1275 O O . ASP A 1 161 ? -2.639 9.528 -17.080 1.00 96.75 161 ASP A O 1
ATOM 1279 N N . ASP A 1 162 ? -2.433 9.851 -14.876 1.00 95.88 162 ASP A N 1
ATOM 1280 C CA . ASP A 1 162 ? -1.135 10.530 -14.981 1.00 95.88 162 ASP A CA 1
ATOM 1281 C C . ASP A 1 162 ? -0.068 9.629 -15.612 1.00 95.88 162 ASP A C 1
ATOM 1283 O O . ASP A 1 162 ? 0.672 10.065 -16.500 1.00 95.88 162 ASP A O 1
ATOM 1287 N N . ARG A 1 163 ? -0.022 8.345 -15.227 1.00 96.00 163 ARG A N 1
ATOM 1288 C CA . ARG A 1 163 ? 0.881 7.366 -15.848 1.00 96.00 163 ARG A CA 1
ATOM 1289 C C . ARG A 1 163 ? 0.588 7.204 -17.335 1.00 96.00 163 ARG A C 1
ATOM 1291 O O . ARG A 1 163 ? 1.520 7.177 -18.138 1.00 96.00 163 ARG A O 1
ATOM 1298 N N . LYS A 1 164 ? -0.688 7.083 -17.705 1.00 97.06 164 LYS A N 1
ATOM 1299 C CA . LYS A 1 164 ? -1.113 6.961 -19.102 1.00 97.06 164 LYS A CA 1
ATOM 1300 C C . LYS A 1 164 ? -0.707 8.197 -19.907 1.00 97.06 164 LYS A C 1
ATOM 1302 O O . LYS A 1 164 ? -0.074 8.051 -20.947 1.00 97.06 164 LYS A O 1
ATOM 1307 N N . ASN A 1 165 ? -0.994 9.392 -19.398 1.00 96.38 165 ASN A N 1
ATOM 1308 C CA . ASN A 1 165 ? -0.662 10.657 -20.052 1.00 96.38 165 ASN A CA 1
ATOM 1309 C C . ASN A 1 165 ? 0.852 10.827 -20.235 1.00 96.38 165 ASN A C 1
ATOM 1311 O O . ASN A 1 165 ? 1.305 11.265 -21.295 1.00 96.38 165 ASN A O 1
ATOM 1315 N N . LEU A 1 166 ? 1.648 10.447 -19.230 1.00 96.38 166 LEU A N 1
ATOM 1316 C CA . LEU A 1 166 ? 3.106 10.473 -19.321 1.00 96.38 166 LEU A CA 1
ATOM 1317 C C . LEU A 1 166 ? 3.617 9.520 -20.408 1.00 96.38 166 LEU A C 1
ATOM 1319 O O . LEU A 1 166 ? 4.437 9.926 -21.231 1.00 96.38 166 LEU A O 1
ATOM 1323 N N . LEU A 1 167 ? 3.119 8.280 -20.434 1.00 97.19 167 LEU A N 1
ATOM 1324 C CA . LEU A 1 167 ? 3.498 7.294 -21.448 1.00 97.19 167 LEU A CA 1
ATOM 1325 C C . LEU A 1 167 ? 3.105 7.749 -22.854 1.00 97.19 167 LEU A C 1
ATOM 1327 O O . LEU A 1 167 ? 3.942 7.694 -23.748 1.00 97.19 167 LEU A O 1
ATOM 1331 N N . GLU A 1 168 ? 1.889 8.263 -23.046 1.00 98.06 168 GLU A N 1
ATOM 1332 C CA . GLU A 1 168 ? 1.452 8.802 -24.340 1.00 98.06 168 GLU A CA 1
ATOM 1333 C C . GLU A 1 168 ? 2.313 9.988 -24.789 1.00 98.06 168 GLU A C 1
ATOM 1335 O O . GLU A 1 168 ? 2.659 10.093 -25.964 1.00 98.06 168 GLU A O 1
ATOM 1340 N N . THR A 1 169 ? 2.692 10.873 -23.864 1.00 97.88 169 THR A N 1
ATOM 1341 C CA . THR A 1 169 ? 3.564 12.015 -24.174 1.00 97.88 169 THR A CA 1
ATOM 1342 C C . THR A 1 169 ? 4.944 11.534 -24.615 1.00 97.88 169 THR A C 1
ATOM 1344 O O . THR A 1 169 ? 5.441 11.959 -25.655 1.00 97.88 169 THR A O 1
ATOM 1347 N N . LYS A 1 170 ? 5.543 10.591 -23.877 1.00 97.62 170 LYS A N 1
ATOM 1348 C CA . LYS A 1 170 ? 6.864 10.035 -24.205 1.00 97.62 170 LYS A CA 1
ATOM 1349 C C . LYS A 1 170 ? 6.849 9.205 -25.486 1.00 97.62 170 LYS A C 1
ATOM 1351 O O . LYS A 1 170 ? 7.803 9.264 -26.254 1.00 97.62 170 LYS A O 1
ATOM 1356 N N . GLN A 1 171 ? 5.763 8.484 -25.744 1.00 98.38 171 GLN A N 1
ATOM 1357 C CA . GLN A 1 171 ? 5.566 7.765 -26.996 1.00 98.38 171 GLN A CA 1
ATOM 1358 C C . GLN A 1 171 ? 5.506 8.733 -28.184 1.00 98.38 171 GLN A C 1
ATOM 1360 O O . GLN A 1 171 ? 6.224 8.528 -29.156 1.00 98.38 171 GLN A O 1
ATOM 1365 N N . LYS A 1 172 ? 4.731 9.822 -28.087 1.00 98.38 172 LYS A N 1
ATOM 1366 C CA . LYS A 1 172 ? 4.663 10.851 -29.140 1.00 98.38 172 LYS A CA 1
ATOM 1367 C C . LYS A 1 172 ? 6.004 11.546 -29.369 1.00 98.38 172 LYS A C 1
ATOM 1369 O O . LYS A 1 172 ? 6.369 11.791 -30.513 1.00 98.38 172 LYS A O 1
ATOM 1374 N N . GLU A 1 173 ? 6.744 11.855 -28.303 1.00 98.38 173 GLU A N 1
ATOM 1375 C CA . GLU A 1 173 ? 8.104 12.406 -28.410 1.00 98.38 173 GLU A CA 1
ATOM 1376 C C . GLU A 1 173 ? 9.037 11.444 -29.166 1.00 98.38 173 GLU A C 1
ATOM 1378 O O . GLU A 1 173 ? 9.771 11.869 -30.056 1.00 98.38 173 GLU A O 1
ATOM 1383 N N . LEU A 1 174 ? 8.982 10.143 -28.858 1.00 98.19 174 LEU A N 1
ATOM 1384 C CA . LEU A 1 174 ? 9.779 9.128 -29.546 1.00 98.19 174 LEU A CA 1
ATOM 1385 C C . LEU A 1 174 ? 9.373 8.976 -31.017 1.00 98.19 174 LEU A C 1
ATOM 1387 O O . LEU A 1 174 ? 10.239 8.920 -31.885 1.00 98.19 174 LEU A O 1
ATOM 1391 N N . GLU A 1 175 ? 8.072 8.929 -31.307 1.00 98.19 175 GLU A N 1
ATOM 1392 C CA . GLU A 1 175 ? 7.539 8.873 -32.673 1.00 98.19 175 GLU A CA 1
ATOM 1393 C C . GLU A 1 175 ? 7.979 10.087 -33.501 1.00 98.19 175 GLU A C 1
ATOM 1395 O O . GLU A 1 175 ? 8.386 9.923 -34.650 1.00 98.19 175 GLU A O 1
ATOM 1400 N N . ALA A 1 176 ? 7.984 11.285 -32.909 1.00 98.38 176 ALA A N 1
ATOM 1401 C CA . ALA A 1 176 ? 8.474 12.494 -33.563 1.00 98.38 176 ALA A CA 1
ATOM 1402 C C . ALA A 1 176 ? 9.977 12.415 -33.884 1.00 98.38 176 ALA A C 1
ATOM 1404 O O . ALA A 1 176 ? 10.372 12.721 -35.006 1.00 98.38 176 ALA A O 1
ATOM 1405 N N . LEU A 1 177 ? 10.804 11.949 -32.941 1.00 98.25 177 LEU A N 1
ATOM 1406 C CA . LEU A 1 177 ? 12.245 11.768 -33.165 1.00 98.25 177 LEU A CA 1
ATOM 1407 C C . LEU A 1 177 ? 12.543 10.700 -34.227 1.00 98.25 177 LEU A C 1
ATOM 1409 O O . LEU A 1 177 ? 13.475 10.852 -35.016 1.00 98.25 177 LEU A O 1
ATOM 1413 N N . MET A 1 178 ? 11.761 9.617 -34.265 1.00 97.56 178 MET A N 1
ATOM 1414 C CA . MET A 1 178 ? 11.883 8.602 -35.315 1.00 97.56 178 MET A CA 1
ATOM 1415 C C . MET A 1 178 ? 11.514 9.173 -36.685 1.00 97.56 178 MET A C 1
ATOM 1417 O O . MET A 1 178 ? 12.248 8.949 -37.643 1.00 97.56 178 MET A O 1
ATOM 1421 N N . ALA A 1 179 ? 10.436 9.955 -36.773 1.00 98.19 179 ALA A N 1
ATOM 1422 C CA . ALA A 1 179 ? 10.053 10.617 -38.015 1.00 98.19 179 ALA A CA 1
ATOM 1423 C C . ALA A 1 179 ? 11.124 11.615 -38.489 1.00 98.19 179 ALA A C 1
ATOM 1425 O O . ALA A 1 179 ? 11.451 11.638 -39.672 1.00 98.19 179 ALA A O 1
ATOM 1426 N N . GLU A 1 180 ? 11.714 12.394 -37.576 1.00 98.19 180 GLU A N 1
ATOM 1427 C CA . GLU A 1 180 ? 12.815 13.314 -37.892 1.00 98.19 180 GLU A CA 1
ATOM 1428 C C . GLU A 1 180 ? 14.039 12.562 -38.437 1.00 98.19 180 GLU A C 1
ATOM 1430 O O . GLU A 1 180 ? 14.593 12.934 -39.477 1.00 98.19 180 GLU A O 1
ATOM 1435 N N . ARG A 1 181 ? 14.419 11.448 -37.797 1.00 97.81 181 ARG A N 1
ATOM 1436 C CA . ARG A 1 181 ? 15.478 10.564 -38.303 1.00 97.81 181 ARG A CA 1
ATOM 1437 C C . ARG A 1 181 ? 15.165 10.079 -39.718 1.00 97.81 181 ARG A C 1
ATOM 1439 O O . ARG A 1 181 ? 16.038 10.156 -40.576 1.00 97.81 181 ARG A O 1
ATOM 1446 N N . ASP A 1 182 ? 13.949 9.595 -39.958 1.00 97.69 182 ASP A N 1
ATOM 1447 C CA . ASP A 1 182 ? 13.548 9.062 -41.263 1.00 97.69 182 ASP A CA 1
ATOM 1448 C C . ASP A 1 182 ? 13.609 10.140 -42.348 1.00 97.69 182 ASP A C 1
ATOM 1450 O O . ASP A 1 182 ? 14.092 9.882 -43.450 1.00 97.69 182 ASP A O 1
ATOM 1454 N N . THR A 1 183 ? 13.189 11.370 -42.034 1.00 98.06 183 THR A N 1
ATOM 1455 C CA . THR A 1 183 ? 13.323 12.499 -42.964 1.00 98.06 183 THR A CA 1
ATOM 1456 C C . THR A 1 183 ? 14.781 12.816 -43.279 1.00 98.06 183 THR A C 1
ATOM 1458 O O . THR A 1 183 ? 15.130 12.920 -44.453 1.00 98.06 183 THR A O 1
ATOM 1461 N N . ALA A 1 184 ? 15.654 12.868 -42.269 1.00 97.25 184 ALA A N 1
ATOM 1462 C CA . ALA A 1 184 ? 17.076 13.135 -42.469 1.00 97.25 184 ALA A CA 1
ATOM 1463 C C . ALA A 1 184 ? 17.778 12.014 -43.260 1.00 97.25 184 ALA A C 1
ATOM 1465 O O . ALA A 1 184 ? 18.661 12.280 -44.078 1.00 97.25 184 ALA A O 1
ATOM 1466 N N . GLU A 1 185 ? 17.385 10.754 -43.048 1.00 97.19 185 GLU A N 1
ATOM 1467 C CA . GLU A 1 185 ? 17.896 9.616 -43.816 1.00 97.19 185 GLU A CA 1
ATOM 1468 C C . GLU A 1 185 ? 17.462 9.695 -45.285 1.00 97.19 185 GLU A C 1
ATOM 1470 O O . GLU A 1 185 ? 18.294 9.522 -46.178 1.00 97.19 185 GLU A O 1
ATOM 1475 N N . MET A 1 186 ? 16.191 10.019 -45.550 1.00 96.75 186 MET A N 1
ATOM 1476 C CA . MET A 1 186 ? 15.694 10.216 -46.915 1.00 96.75 186 MET A CA 1
ATOM 1477 C C . MET A 1 186 ? 16.408 11.366 -47.630 1.00 96.75 186 MET A C 1
ATOM 1479 O O . MET A 1 186 ? 16.840 11.183 -48.767 1.00 96.75 186 MET A O 1
ATOM 1483 N N . GLU A 1 187 ? 16.591 12.512 -46.970 1.00 97.44 187 GLU A N 1
ATOM 1484 C CA . GLU A 1 187 ? 17.335 13.654 -47.521 1.00 97.44 187 GLU A CA 1
ATOM 1485 C C . GLU A 1 187 ? 18.792 13.278 -47.837 1.00 97.44 187 GLU A C 1
ATOM 1487 O O . GLU A 1 187 ? 19.317 13.603 -48.905 1.00 97.44 187 GLU A O 1
ATOM 1492 N N . GLY A 1 188 ? 19.445 12.525 -46.945 1.00 97.06 188 GLY A N 1
ATOM 1493 C CA . GLY A 1 188 ? 20.797 12.016 -47.170 1.00 97.06 188 GLY A CA 1
ATOM 1494 C C . GLY A 1 188 ? 20.890 11.069 -48.372 1.00 97.06 188 GLY A C 1
ATOM 1495 O O . GLY A 1 188 ? 21.827 11.171 -49.170 1.00 97.06 188 GLY A O 1
ATOM 1496 N N . LEU A 1 189 ? 19.918 10.167 -48.535 1.00 97.12 189 LEU A N 1
ATOM 1497 C CA . LEU A 1 189 ? 19.834 9.265 -49.688 1.00 97.12 189 LEU A CA 1
ATOM 1498 C C . LEU A 1 189 ? 19.535 10.015 -50.991 1.00 97.12 189 LEU A C 1
ATOM 1500 O O . LEU A 1 189 ? 20.065 9.649 -52.043 1.00 97.12 189 LEU A O 1
ATOM 1504 N N . GLU A 1 190 ? 18.716 11.065 -50.942 1.00 96.88 190 GLU A N 1
ATOM 1505 C CA . GLU A 1 190 ? 18.420 11.905 -52.101 1.00 96.88 190 GLU A CA 1
ATOM 1506 C C . GLU A 1 190 ? 19.667 12.657 -52.573 1.00 96.88 190 GLU A C 1
ATOM 1508 O O . GLU A 1 190 ? 20.001 12.583 -53.756 1.00 96.88 190 GLU A O 1
ATOM 1513 N N . LEU A 1 191 ? 20.438 13.242 -51.651 1.00 96.94 191 LEU A N 1
ATOM 1514 C CA . LEU A 1 191 ? 21.710 13.889 -51.978 1.00 96.94 191 LEU A CA 1
ATOM 1515 C C . LEU A 1 191 ? 22.704 12.900 -52.608 1.00 96.94 191 LEU A C 1
ATOM 1517 O O . LEU A 1 191 ? 23.336 13.196 -53.622 1.00 96.94 191 LEU A O 1
ATOM 1521 N N . GLN A 1 192 ? 22.809 11.684 -52.058 1.00 96.38 192 GLN A N 1
ATOM 1522 C CA . GLN A 1 192 ? 23.634 10.629 -52.655 1.00 96.38 192 GLN A CA 1
ATOM 1523 C C . GLN A 1 192 ? 23.154 10.247 -54.060 1.00 96.38 192 GLN A C 1
ATOM 1525 O O . GLN A 1 192 ? 23.968 10.009 -54.956 1.00 96.38 192 GLN A O 1
ATOM 1530 N N . ARG A 1 193 ? 21.836 10.184 -54.275 1.00 95.88 193 ARG A N 1
ATOM 1531 C CA . ARG A 1 193 ? 21.247 9.888 -55.583 1.00 95.88 193 ARG A CA 1
ATOM 1532 C C . ARG A 1 193 ? 21.556 10.991 -56.594 1.00 95.88 193 ARG A C 1
ATOM 1534 O O . ARG A 1 193 ? 21.902 10.667 -57.730 1.00 95.88 193 ARG A O 1
ATOM 1541 N N . GLU A 1 194 ? 21.454 12.258 -56.205 1.00 96.94 194 GLU A N 1
ATOM 1542 C CA . GLU A 1 194 ? 21.824 13.400 -57.047 1.00 96.94 194 GLU A CA 1
ATOM 1543 C C . GLU A 1 194 ? 23.303 13.345 -57.445 1.00 96.94 194 GLU A C 1
ATOM 1545 O O . GLU A 1 194 ? 23.616 13.418 -58.634 1.00 96.94 194 GLU A O 1
ATOM 1550 N N . ASP A 1 195 ? 24.197 13.087 -56.489 1.00 96.88 195 ASP A N 1
ATOM 1551 C CA . ASP A 1 195 ? 25.634 12.902 -56.722 1.00 96.88 195 ASP A CA 1
ATOM 1552 C C . ASP A 1 195 ? 25.948 11.756 -57.697 1.00 96.88 195 ASP A C 1
ATOM 1554 O O . ASP A 1 195 ? 26.872 11.830 -58.512 1.00 96.88 195 ASP A O 1
ATOM 1558 N N . VAL A 1 196 ? 25.202 10.653 -57.618 1.00 97.12 196 VAL A N 1
ATOM 1559 C CA . VAL A 1 196 ? 25.346 9.543 -58.568 1.00 97.12 196 VAL A CA 1
ATOM 1560 C C . VAL A 1 196 ? 24.886 9.969 -59.963 1.00 97.12 196 VAL A C 1
ATOM 1562 O O . VAL A 1 196 ? 25.542 9.637 -60.954 1.00 97.12 196 VAL A O 1
ATOM 1565 N N . VAL A 1 197 ? 23.789 10.723 -60.065 1.00 97.44 197 VAL A N 1
ATOM 1566 C CA . VAL A 1 197 ? 23.272 11.222 -61.347 1.00 97.44 197 VAL A CA 1
ATOM 1567 C C . VAL A 1 197 ? 24.244 12.211 -61.993 1.00 97.44 197 VAL A C 1
ATOM 1569 O O . VAL A 1 197 ? 24.500 12.083 -63.193 1.00 97.44 197 VAL A O 1
ATOM 1572 N N . THR A 1 198 ? 24.820 13.148 -61.236 1.00 96.69 198 THR A N 1
ATOM 1573 C CA . THR A 1 198 ? 25.804 14.117 -61.752 1.00 96.69 198 THR A CA 1
ATOM 1574 C C . THR A 1 198 ? 27.052 13.407 -62.270 1.00 96.69 198 THR A C 1
ATOM 1576 O O . THR A 1 198 ? 27.412 13.579 -63.435 1.00 96.69 198 THR A O 1
ATOM 1579 N N . LYS A 1 199 ? 27.637 12.490 -61.489 1.00 95.44 199 LYS A N 1
ATOM 1580 C CA . LYS A 1 199 ? 28.779 11.667 -61.933 1.00 95.44 199 LYS A CA 1
ATOM 1581 C C . LYS A 1 199 ? 28.448 10.845 -63.177 1.00 95.44 199 LYS A C 1
ATOM 1583 O O . LYS A 1 199 ? 29.263 10.723 -64.090 1.00 95.44 199 LYS A O 1
ATOM 1588 N N . GLN A 1 200 ? 27.237 10.294 -63.264 1.00 95.44 200 GLN A N 1
ATOM 1589 C CA . GLN A 1 200 ? 26.807 9.543 -64.442 1.00 95.44 200 GLN A CA 1
ATOM 1590 C C . 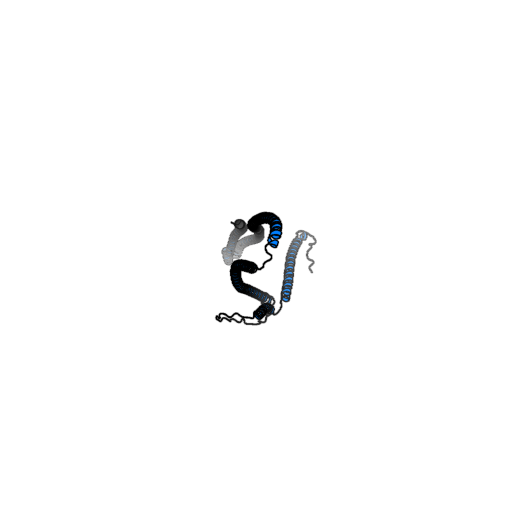GLN A 1 200 ? 26.688 10.431 -65.692 1.00 95.44 200 GLN A C 1
ATOM 1592 O O . GLN A 1 200 ? 26.955 9.952 -66.801 1.00 95.44 200 GLN A O 1
ATOM 1597 N N . GLN A 1 201 ? 26.290 11.697 -65.536 1.00 96.50 201 GLN A N 1
ATOM 1598 C CA . GLN A 1 201 ? 26.280 12.686 -66.616 1.00 96.50 201 GLN A CA 1
ATOM 1599 C C . GLN A 1 201 ? 27.702 13.059 -67.047 1.00 96.50 201 GLN A C 1
ATOM 1601 O O . GLN A 1 201 ? 27.979 13.034 -68.245 1.00 96.50 201 GLN A O 1
ATOM 1606 N N . GLU A 1 202 ? 28.614 13.302 -66.102 1.00 96.12 202 GLU A N 1
ATOM 1607 C CA . GLU A 1 202 ? 30.031 13.580 -66.384 1.00 96.12 202 GLU A CA 1
ATOM 1608 C C . GLU A 1 202 ? 30.697 12.430 -67.153 1.00 96.12 202 GLU A C 1
ATOM 1610 O O . GLU A 1 202 ? 31.370 12.656 -68.160 1.00 96.12 202 GLU A O 1
ATOM 1615 N N . ILE A 1 203 ? 30.445 11.177 -66.748 1.00 95.81 203 ILE A N 1
ATOM 1616 C CA . ILE A 1 203 ? 30.935 9.988 -67.465 1.00 95.81 203 ILE A CA 1
ATOM 1617 C C . ILE A 1 203 ? 30.411 9.972 -68.904 1.00 95.81 203 ILE A C 1
ATOM 1619 O O . ILE A 1 203 ? 31.186 9.758 -69.835 1.00 95.81 203 ILE A O 1
ATOM 1623 N N . LYS A 1 204 ? 29.108 10.212 -69.111 1.00 96.12 204 LYS A N 1
ATOM 1624 C CA . LYS A 1 204 ? 28.515 10.253 -70.459 1.00 96.12 204 LYS A CA 1
ATOM 1625 C C . LYS A 1 204 ? 29.111 11.376 -71.305 1.00 96.12 204 LYS A C 1
ATOM 1627 O O . LYS A 1 204 ? 29.377 11.169 -72.486 1.00 96.12 204 LYS A O 1
ATOM 1632 N N . GLN A 1 205 ? 29.335 12.549 -70.716 1.00 96.19 205 GLN A N 1
ATOM 1633 C CA . GLN A 1 205 ? 29.971 13.666 -71.402 1.00 96.19 205 GLN A CA 1
ATOM 1634 C C . GLN A 1 205 ? 31.399 13.306 -71.827 1.00 96.19 205 GLN A C 1
ATOM 1636 O O . GLN A 1 205 ? 31.728 13.443 -73.002 1.00 96.19 205 GLN A O 1
ATOM 1641 N N . SER A 1 206 ? 32.206 12.755 -70.917 1.00 93.69 206 SER A N 1
ATOM 1642 C CA . SER A 1 206 ? 33.573 12.317 -71.217 1.00 93.69 206 SER A CA 1
ATOM 1643 C C . SER A 1 206 ? 33.612 11.219 -72.289 1.00 93.69 206 SER A C 1
ATOM 1645 O O . SER A 1 206 ? 34.456 11.252 -73.184 1.00 93.69 206 SER A O 1
ATOM 1647 N N . GLN A 1 207 ? 32.661 10.278 -72.270 1.00 95.31 207 GLN A N 1
ATOM 1648 C CA . GLN A 1 207 ? 32.511 9.267 -73.323 1.00 95.31 207 GLN A CA 1
ATOM 1649 C C . GLN A 1 207 ? 32.181 9.895 -74.682 1.00 95.31 207 GLN A C 1
ATOM 1651 O O . GLN A 1 207 ? 32.773 9.511 -75.689 1.00 95.31 207 GLN A O 1
ATOM 1656 N N . ASN A 1 208 ? 31.271 10.871 -74.729 1.00 95.19 208 ASN A N 1
ATOM 1657 C CA . ASN A 1 208 ? 30.930 11.581 -75.962 1.00 95.19 208 ASN A CA 1
ATOM 1658 C C . ASN A 1 208 ? 32.117 12.388 -76.499 1.00 95.19 208 ASN A C 1
ATOM 1660 O O . ASN A 1 208 ? 32.395 12.342 -77.694 1.00 95.19 208 ASN A O 1
ATOM 1664 N N . GLU A 1 209 ? 32.845 13.084 -75.627 1.00 95.88 209 GLU A N 1
ATOM 1665 C CA . GLU A 1 209 ? 34.080 13.789 -75.981 1.00 95.88 209 GLU A CA 1
ATOM 1666 C C . GLU A 1 209 ? 35.130 12.817 -76.535 1.00 95.88 209 GLU A C 1
ATOM 1668 O O . GLU A 1 209 ? 35.695 13.0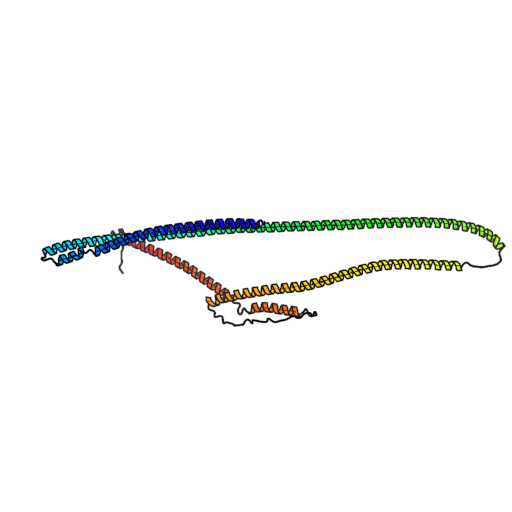63 -77.601 1.00 95.88 209 GLU A O 1
ATOM 1673 N N . GLY A 1 210 ? 35.329 11.669 -75.879 1.00 94.19 210 GLY A N 1
ATOM 1674 C CA . GLY A 1 210 ? 36.207 10.601 -76.356 1.00 94.19 210 GLY A CA 1
ATOM 1675 C C . GLY A 1 210 ? 35.793 10.051 -77.725 1.00 94.19 210 GLY A C 1
ATOM 1676 O O . GLY A 1 210 ? 36.637 9.916 -78.613 1.00 94.19 210 GLY A O 1
ATOM 1677 N N . ASN A 1 211 ? 34.498 9.802 -77.937 1.00 94.56 211 ASN A N 1
ATOM 1678 C CA . ASN A 1 211 ? 33.954 9.374 -79.228 1.00 94.56 211 ASN A CA 1
ATOM 1679 C C . ASN A 1 211 ? 34.189 10.433 -80.312 1.00 94.56 211 ASN A C 1
ATOM 1681 O O . ASN A 1 211 ? 34.638 10.093 -81.403 1.00 94.56 211 ASN A O 1
ATOM 1685 N N . ASN A 1 212 ? 33.964 11.713 -80.008 1.00 94.00 212 ASN A N 1
ATOM 1686 C CA . ASN A 1 212 ? 34.208 12.817 -80.936 1.00 94.00 212 ASN A CA 1
ATOM 1687 C C . ASN A 1 212 ? 35.691 12.917 -81.322 1.00 94.00 212 ASN A C 1
ATOM 1689 O O . ASN A 1 212 ? 36.008 13.071 -82.499 1.00 94.00 212 ASN A O 1
ATOM 1693 N N . VAL A 1 213 ? 36.610 12.773 -80.360 1.00 95.50 213 VAL A N 1
ATOM 1694 C CA . VAL A 1 213 ? 38.058 12.735 -80.635 1.00 95.50 213 VAL A CA 1
ATOM 1695 C C . VAL A 1 213 ? 38.421 11.508 -81.477 1.00 95.50 213 VAL A C 1
ATOM 1697 O O . VAL A 1 213 ? 39.221 11.612 -82.409 1.00 95.50 213 VAL A O 1
ATOM 1700 N N . SER A 1 214 ? 37.824 10.346 -81.201 1.00 95.12 214 SER A N 1
ATOM 1701 C CA . SER A 1 214 ? 38.040 9.131 -81.995 1.00 95.12 214 SER A CA 1
ATOM 1702 C C . SER A 1 214 ? 37.550 9.298 -83.437 1.00 95.12 214 SER A C 1
ATOM 1704 O O . SER A 1 214 ? 38.272 8.950 -84.370 1.00 95.12 214 SER A O 1
ATOM 1706 N N . ILE A 1 215 ? 36.379 9.904 -83.640 1.00 94.94 215 ILE A N 1
ATOM 1707 C CA . ILE A 1 215 ? 35.848 10.227 -84.970 1.00 94.94 215 ILE A CA 1
ATOM 1708 C C . ILE A 1 215 ? 36.772 11.221 -85.682 1.00 94.94 215 ILE A C 1
ATOM 1710 O O . ILE A 1 215 ? 37.206 10.946 -86.796 1.00 94.94 215 ILE A O 1
ATOM 1714 N N . ALA A 1 216 ? 37.164 12.315 -85.026 1.00 95.25 216 ALA A N 1
ATOM 1715 C CA . ALA A 1 216 ? 38.041 13.327 -85.619 1.00 95.25 216 ALA A CA 1
ATOM 1716 C C . ALA A 1 216 ? 39.425 12.766 -85.997 1.00 95.25 216 ALA A C 1
ATOM 1718 O O . ALA A 1 216 ? 39.986 13.093 -87.045 1.00 95.25 216 ALA A O 1
ATOM 1719 N N . THR A 1 217 ? 39.997 11.894 -85.161 1.00 93.44 217 THR A N 1
ATOM 1720 C CA . THR A 1 217 ? 41.270 11.223 -85.470 1.00 93.44 217 THR A CA 1
ATOM 1721 C C . THR A 1 217 ? 41.114 10.216 -86.605 1.00 93.44 217 THR A C 1
ATOM 1723 O O . THR A 1 217 ? 41.980 10.166 -87.478 1.00 93.44 217 THR A O 1
ATOM 1726 N N . LYS A 1 218 ? 40.001 9.474 -86.650 1.00 96.56 218 LYS A N 1
ATOM 1727 C CA . LYS A 1 218 ? 39.655 8.590 -87.768 1.00 96.56 218 LYS A CA 1
ATOM 1728 C C . LYS A 1 218 ? 39.531 9.368 -89.080 1.00 96.56 218 LYS A C 1
ATOM 1730 O O . LYS A 1 218 ? 40.201 9.007 -90.039 1.00 96.56 218 LYS A O 1
ATOM 1735 N N . GLU A 1 219 ? 38.772 10.463 -89.115 1.00 94.88 219 GLU A N 1
ATOM 1736 C CA . GLU A 1 219 ? 38.630 11.326 -90.301 1.00 94.88 219 GLU A CA 1
ATOM 1737 C C . GLU A 1 219 ? 39.980 11.887 -90.774 1.00 94.88 219 GLU A C 1
ATOM 1739 O O . GLU A 1 219 ? 40.267 11.928 -91.976 1.00 94.88 219 GLU A O 1
ATOM 1744 N N . LYS A 1 220 ? 40.852 12.281 -89.835 1.00 96.06 220 LYS A N 1
ATOM 1745 C CA . LYS A 1 220 ? 42.207 12.747 -90.151 1.00 96.06 220 LYS A CA 1
ATOM 1746 C C . LYS A 1 220 ? 43.060 11.639 -90.772 1.00 96.06 220 LYS A C 1
ATOM 1748 O O . LYS A 1 220 ? 43.712 11.881 -91.785 1.00 96.06 220 LYS A O 1
ATOM 1753 N N . LEU A 1 221 ? 43.042 10.436 -90.197 1.00 94.00 221 LEU A N 1
ATOM 1754 C CA . LEU A 1 221 ? 43.771 9.283 -90.732 1.00 94.00 221 LEU A CA 1
ATOM 1755 C C . LEU A 1 221 ? 43.231 8.852 -92.097 1.00 94.00 221 LEU A C 1
ATOM 1757 O O . LEU A 1 221 ? 44.020 8.568 -92.989 1.00 94.00 221 LEU A O 1
ATOM 1761 N N . GLU A 1 222 ? 41.913 8.854 -92.295 1.00 94.62 222 GLU A N 1
ATOM 1762 C CA . GLU A 1 222 ? 41.293 8.594 -93.598 1.00 94.62 222 GLU A CA 1
ATOM 1763 C C . GLU A 1 222 ? 41.710 9.643 -94.639 1.00 94.62 222 GLU A C 1
ATOM 1765 O O . GLU A 1 222 ? 42.002 9.299 -95.783 1.00 94.62 222 GLU A O 1
ATOM 1770 N N . SER A 1 223 ? 41.814 10.916 -94.251 1.00 94.38 223 SER A N 1
ATOM 1771 C CA . SER A 1 223 ? 42.307 11.987 -95.127 1.00 94.38 223 SER A CA 1
ATOM 1772 C C . SER A 1 223 ? 43.791 11.819 -95.473 1.00 94.38 223 SER A C 1
ATOM 1774 O O . SER A 1 223 ? 44.190 12.002 -96.624 1.00 94.38 223 SER A O 1
ATOM 1776 N N . GLU A 1 224 ? 44.621 11.448 -94.494 1.00 94.88 224 GLU A N 1
ATOM 1777 C CA . GLU A 1 224 ? 46.034 11.133 -94.716 1.00 94.88 224 GLU A CA 1
ATOM 1778 C C . GLU A 1 224 ? 46.210 9.890 -95.595 1.00 94.88 224 GLU A C 1
ATOM 1780 O O . GLU A 1 224 ? 47.070 9.910 -96.474 1.00 94.88 224 GLU A O 1
ATOM 1785 N N . LEU A 1 225 ? 45.383 8.854 -95.411 1.00 93.75 225 LEU A N 1
ATOM 1786 C CA . LEU A 1 225 ? 45.337 7.670 -96.271 1.00 93.75 225 LEU A CA 1
ATOM 1787 C C . LEU A 1 225 ? 44.995 8.056 -97.707 1.00 93.75 225 LEU A C 1
ATOM 1789 O O . LEU A 1 225 ? 45.787 7.758 -98.591 1.00 93.75 225 LEU A O 1
ATOM 1793 N N . ARG A 1 226 ? 43.914 8.814 -97.938 1.00 94.50 226 ARG A N 1
ATOM 1794 C CA . ARG A 1 226 ? 43.564 9.312 -99.282 1.00 94.50 226 ARG A CA 1
ATOM 1795 C C . ARG A 1 226 ? 44.700 10.121 -99.909 1.00 94.50 226 ARG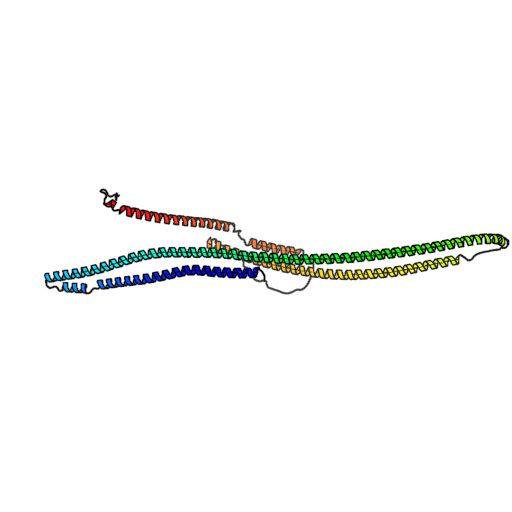 A C 1
ATOM 1797 O O . ARG A 1 226 ? 45.008 9.961 -101.085 1.00 94.50 226 ARG A O 1
ATOM 1804 N N . ARG A 1 227 ? 45.368 10.982 -99.132 1.00 95.44 227 ARG A N 1
ATOM 1805 C CA . ARG A 1 227 ? 46.531 11.753 -99.606 1.00 95.44 227 ARG A CA 1
ATOM 1806 C C . ARG A 1 227 ? 47.700 10.841 -99.984 1.00 95.44 227 ARG A C 1
ATOM 1808 O O . ARG A 1 227 ? 48.379 11.107 -100.971 1.00 95.44 227 ARG A O 1
ATOM 1815 N N . LEU A 1 228 ? 47.968 9.810 -99.183 1.00 93.00 228 LEU A N 1
ATOM 1816 C CA . LEU A 1 228 ? 49.012 8.825 -99.459 1.00 93.00 228 LEU A CA 1
ATOM 1817 C C . LEU A 1 228 ? 48.665 7.956 -100.666 1.00 93.00 228 LEU A C 1
ATOM 1819 O O . LEU A 1 228 ? 49.564 7.658 -101.436 1.00 93.00 228 LEU A O 1
ATOM 1823 N N . GLU A 1 229 ? 47.399 7.596 -100.859 1.00 92.56 229 GLU A N 1
ATOM 1824 C CA . GLU A 1 229 ? 46.915 6.883 -102.045 1.00 92.56 229 GLU A CA 1
ATOM 1825 C C . GLU A 1 229 ? 47.128 7.714 -103.313 1.00 92.56 229 GLU A C 1
ATOM 1827 O O . GLU A 1 229 ? 47.711 7.208 -104.266 1.00 92.56 229 GLU A O 1
ATOM 1832 N N . ILE A 1 230 ? 46.764 9.004 -103.300 1.00 93.00 230 ILE A N 1
ATOM 1833 C CA . ILE A 1 230 ? 47.040 9.924 -104.418 1.00 93.00 230 ILE A CA 1
ATOM 1834 C C . ILE A 1 230 ? 48.547 10.031 -104.666 1.00 93.00 230 ILE A C 1
ATOM 1836 O O . ILE A 1 230 ? 48.991 9.886 -105.797 1.00 93.00 230 ILE A O 1
ATOM 1840 N N . ALA A 1 231 ? 49.352 10.242 -103.619 1.00 91.81 231 ALA A N 1
ATOM 1841 C CA . ALA A 1 231 ? 50.803 10.344 -103.764 1.00 91.81 231 ALA A CA 1
ATOM 1842 C C . ALA A 1 231 ? 51.432 9.037 -104.273 1.00 91.81 231 ALA A C 1
ATOM 1844 O O . ALA A 1 231 ? 52.406 9.082 -105.018 1.00 91.81 231 ALA A O 1
ATOM 1845 N N . LEU A 1 232 ? 50.895 7.884 -103.870 1.00 91.31 232 LEU A N 1
ATOM 1846 C CA . LEU A 1 232 ? 51.331 6.579 -104.345 1.00 91.31 232 LEU A CA 1
ATOM 1847 C C . LEU A 1 232 ? 51.010 6.420 -105.833 1.00 91.31 232 LEU A C 1
ATOM 1849 O O . LEU A 1 232 ? 51.886 6.014 -106.590 1.00 91.31 232 LEU A O 1
ATOM 1853 N N . GLU A 1 233 ? 49.804 6.784 -106.258 1.00 91.81 233 GLU A N 1
ATOM 1854 C CA . GLU A 1 233 ? 49.416 6.755 -107.668 1.00 91.81 233 GLU A CA 1
ATOM 1855 C C . GLU A 1 233 ? 50.238 7.751 -108.503 1.00 91.81 233 GLU A C 1
ATOM 1857 O O . GLU A 1 233 ? 50.753 7.385 -109.555 1.00 91.81 233 GLU A O 1
ATOM 1862 N N . ASP A 1 234 ? 50.504 8.954 -107.983 1.00 89.56 234 ASP A N 1
ATOM 1863 C CA . ASP A 1 234 ? 51.441 9.914 -108.580 1.00 89.56 234 ASP A CA 1
ATOM 1864 C C . ASP A 1 234 ? 52.854 9.328 -108.691 1.00 89.56 234 ASP A C 1
ATOM 1866 O O . ASP A 1 234 ? 53.532 9.525 -109.699 1.00 89.56 234 ASP A O 1
ATOM 1870 N N . THR A 1 235 ? 53.343 8.624 -107.661 1.00 87.88 235 THR A N 1
ATOM 1871 C CA . THR A 1 235 ? 54.656 7.967 -107.729 1.00 87.88 235 THR A CA 1
ATOM 1872 C C . THR A 1 235 ? 54.665 6.794 -108.685 1.00 87.88 235 THR A C 1
ATOM 1874 O O . THR A 1 235 ? 55.685 6.610 -109.326 1.00 87.88 235 THR A O 1
ATOM 1877 N N . ARG A 1 236 ? 53.571 6.038 -108.820 1.00 90.44 236 ARG A N 1
ATOM 1878 C CA . ARG A 1 236 ? 53.444 4.989 -109.838 1.00 90.44 236 ARG A CA 1
ATOM 1879 C C . ARG A 1 236 ? 53.488 5.600 -111.228 1.00 90.44 236 ARG A C 1
ATOM 1881 O O . ARG A 1 236 ? 54.324 5.197 -112.013 1.00 90.44 236 ARG A O 1
ATOM 1888 N N . ALA A 1 237 ? 52.724 6.661 -111.477 1.00 85.81 237 ALA A N 1
ATOM 1889 C CA . ALA A 1 237 ? 52.775 7.394 -112.739 1.00 85.81 237 ALA A CA 1
ATOM 1890 C C . ALA A 1 237 ? 54.176 7.971 -113.030 1.00 85.81 237 ALA A C 1
ATOM 1892 O O . ALA A 1 237 ? 54.655 7.924 -114.161 1.00 85.81 237 ALA A O 1
ATOM 1893 N N . ARG A 1 238 ? 54.872 8.497 -112.008 1.00 86.00 238 ARG A N 1
ATOM 1894 C CA . ARG A 1 238 ? 56.281 8.915 -112.129 1.00 86.00 238 ARG A CA 1
ATOM 1895 C C . ARG A 1 238 ? 57.217 7.741 -112.351 1.00 86.00 238 ARG A C 1
ATOM 1897 O O . ARG A 1 238 ? 58.172 7.910 -113.084 1.00 86.00 238 ARG A O 1
ATOM 1904 N N . GLN A 1 239 ? 56.986 6.603 -111.708 1.00 85.12 239 GLN A N 1
ATOM 1905 C CA . GLN A 1 239 ? 57.775 5.393 -111.888 1.00 85.12 239 GLN A CA 1
ATOM 1906 C C . GLN A 1 239 ? 57.570 4.821 -113.274 1.00 85.12 239 GLN A C 1
ATOM 1908 O O . GLN A 1 239 ? 58.556 4.421 -113.852 1.00 85.12 239 GLN A O 1
ATOM 1913 N N . ASP A 1 240 ? 56.370 4.830 -113.840 1.00 83.50 240 ASP A N 1
ATOM 1914 C CA . ASP A 1 240 ? 56.145 4.437 -115.231 1.00 83.50 240 ASP A CA 1
ATOM 1915 C C . ASP A 1 240 ? 56.952 5.357 -116.162 1.00 83.50 240 ASP A C 1
ATOM 1917 O O . ASP A 1 240 ? 57.744 4.880 -116.968 1.00 83.50 240 ASP A O 1
ATOM 1921 N N . LEU A 1 241 ? 56.897 6.677 -115.937 1.00 81.62 241 LEU A N 1
ATOM 1922 C CA . LEU A 1 241 ? 57.725 7.650 -116.663 1.00 81.62 241 LEU A CA 1
ATOM 1923 C C . LEU A 1 241 ? 59.235 7.449 -116.438 1.00 81.62 241 LEU A C 1
ATOM 1925 O O . LEU A 1 241 ? 60.036 7.611 -117.354 1.00 81.62 241 LEU A O 1
ATOM 1929 N N . ASP A 1 242 ? 59.653 7.158 -115.211 1.00 81.38 242 ASP A N 1
ATOM 1930 C CA . ASP A 1 242 ? 61.048 6.910 -114.870 1.00 81.38 242 ASP A CA 1
ATOM 1931 C C . ASP A 1 242 ? 61.482 5.512 -115.319 1.00 81.38 242 ASP A C 1
ATOM 1933 O O . ASP A 1 242 ? 62.670 5.308 -115.486 1.00 81.38 242 ASP A O 1
ATOM 1937 N N . THR A 1 243 ? 60.565 4.572 -115.560 1.00 81.19 243 THR A N 1
ATOM 1938 C CA . THR A 1 243 ? 60.811 3.276 -116.206 1.00 81.19 243 THR A CA 1
ATOM 1939 C C . THR A 1 243 ? 61.031 3.509 -117.691 1.00 81.19 243 THR A C 1
ATOM 1941 O O . THR A 1 243 ? 61.997 2.984 -118.221 1.00 81.19 243 THR A O 1
ATOM 1944 N N . ASP A 1 244 ? 60.265 4.399 -118.326 1.00 75.69 244 ASP A N 1
ATOM 1945 C CA . ASP A 1 244 ? 60.541 4.869 -119.689 1.00 75.69 244 ASP A CA 1
ATOM 1946 C C . ASP A 1 244 ? 61.897 5.607 -119.767 1.00 75.69 244 ASP A C 1
ATOM 1948 O O . ASP A 1 244 ? 62.675 5.421 -120.708 1.00 75.69 244 ASP A O 1
ATOM 1952 N N . LYS A 1 245 ? 62.240 6.422 -118.754 1.00 73.69 245 LYS A N 1
ATOM 1953 C CA . LYS A 1 245 ? 63.581 7.028 -118.641 1.00 73.69 245 LYS A CA 1
ATOM 1954 C C . LYS A 1 245 ? 64.658 6.024 -118.269 1.00 73.69 245 LYS A C 1
ATOM 1956 O O . LYS A 1 245 ? 65.773 6.198 -118.717 1.00 73.69 245 LYS A O 1
ATOM 1961 N N . LEU A 1 246 ? 64.379 4.997 -117.475 1.00 59.81 246 LEU A N 1
ATOM 1962 C CA . LEU A 1 246 ? 65.314 3.926 -117.139 1.00 59.81 246 LEU A CA 1
ATOM 1963 C C . LEU A 1 246 ? 65.482 2.987 -118.324 1.00 59.81 246 LEU A C 1
ATOM 1965 O O . LEU A 1 246 ? 66.572 2.500 -118.513 1.00 59.81 246 LEU A O 1
ATOM 1969 N N . GLU A 1 247 ? 64.513 2.778 -119.204 1.00 64.75 247 GLU A N 1
ATOM 1970 C CA . GLU A 1 247 ? 64.762 2.135 -120.500 1.00 64.75 247 GLU A CA 1
ATOM 1971 C C . GLU A 1 247 ? 65.731 2.964 -121.361 1.00 64.75 247 GLU A C 1
ATOM 1973 O O . GLU A 1 247 ? 66.484 2.420 -122.178 1.00 64.75 247 GLU A O 1
ATOM 1978 N N . TYR A 1 248 ? 65.756 4.283 -121.146 1.00 61.31 248 TYR A N 1
ATOM 1979 C CA . TYR A 1 248 ? 66.730 5.202 -121.726 1.00 61.31 248 TYR A CA 1
ATOM 1980 C C . TYR A 1 248 ? 68.067 5.232 -120.950 1.00 61.31 248 TYR A C 1
ATOM 1982 O O . TYR A 1 248 ? 69.123 5.226 -121.575 1.00 61.31 248 TYR A O 1
ATOM 1990 N N . ASP A 1 249 ? 68.056 5.160 -119.620 1.00 56.62 249 ASP A N 1
ATOM 1991 C CA . ASP A 1 249 ? 69.233 5.263 -118.752 1.00 56.62 249 ASP A CA 1
ATOM 1992 C C . ASP A 1 249 ? 69.907 3.901 -118.497 1.00 56.62 249 ASP A C 1
ATOM 1994 O O . ASP A 1 249 ? 71.115 3.855 -118.353 1.00 56.62 249 ASP A O 1
ATOM 1998 N N . VAL A 1 250 ? 69.207 2.765 -118.550 1.00 51.78 250 VAL A N 1
ATOM 1999 C CA . VAL A 1 250 ? 69.750 1.383 -118.627 1.00 51.78 250 VAL A CA 1
ATOM 2000 C C . VAL A 1 250 ? 70.474 1.172 -119.958 1.00 51.78 250 VAL A C 1
ATOM 2002 O O . VAL A 1 250 ? 71.387 0.352 -120.051 1.00 51.78 250 VAL A O 1
ATOM 2005 N N . ARG A 1 251 ? 70.163 1.985 -120.976 1.00 52.88 251 ARG A N 1
ATOM 2006 C CA . ARG A 1 251 ? 70.999 2.117 -122.176 1.00 52.88 251 ARG A CA 1
ATOM 2007 C C . ARG A 1 251 ? 72.295 2.900 -121.916 1.00 52.88 251 ARG A C 1
ATOM 2009 O O . ARG A 1 251 ? 73.238 2.757 -122.684 1.00 52.88 251 ARG A O 1
ATOM 2016 N N . VAL A 1 252 ? 72.352 3.720 -120.868 1.00 47.12 252 VAL A N 1
ATOM 2017 C CA . VAL A 1 252 ? 73.459 4.650 -120.567 1.00 47.12 252 VAL A CA 1
ATOM 2018 C C . VAL A 1 252 ? 74.288 4.221 -119.349 1.00 47.12 252 VAL A C 1
ATOM 2020 O O . VAL A 1 252 ? 75.443 4.610 -119.232 1.00 47.12 252 VAL A O 1
ATOM 2023 N N . LEU A 1 253 ? 73.758 3.379 -118.470 1.00 42.84 253 LEU A N 1
ATOM 2024 C CA . LEU A 1 253 ? 74.353 3.031 -117.180 1.00 42.84 253 LEU A CA 1
ATOM 2025 C C . LEU A 1 253 ? 74.387 1.513 -116.993 1.00 42.84 253 LEU A C 1
ATOM 2027 O O . LEU A 1 253 ? 74.039 0.968 -115.948 1.00 42.84 253 LEU A O 1
ATOM 2031 N N . THR A 1 254 ? 74.883 0.825 -118.020 1.00 43.72 254 THR A N 1
ATOM 2032 C CA . THR A 1 254 ? 75.721 -0.354 -117.789 1.00 43.72 254 THR A CA 1
ATOM 2033 C C . THR A 1 254 ? 77.069 0.156 -117.266 1.00 43.72 254 THR A C 1
ATOM 2035 O O . THR A 1 254 ? 77.984 0.282 -118.061 1.00 43.72 254 THR A O 1
ATOM 2038 N N . ASP A 1 255 ? 77.142 0.563 -115.989 1.00 33.22 255 ASP A N 1
ATOM 2039 C CA . ASP A 1 255 ? 78.370 0.670 -115.174 1.00 33.22 255 ASP A CA 1
ATOM 2040 C C . ASP A 1 255 ? 78.030 1.028 -113.698 1.00 33.22 255 ASP A C 1
ATOM 2042 O O . ASP A 1 255 ? 77.570 2.128 -113.404 1.00 33.22 255 ASP A O 1
ATOM 2046 N N . LEU A 1 256 ? 78.227 0.018 -112.825 1.00 35.22 256 LEU A N 1
ATOM 2047 C CA . LEU A 1 256 ? 78.351 -0.112 -111.343 1.00 35.22 256 LEU A CA 1
ATOM 2048 C C . LEU A 1 256 ? 78.130 1.099 -110.390 1.00 35.22 256 LEU A C 1
ATOM 2050 O O . LEU A 1 256 ? 78.509 2.215 -110.709 1.00 35.22 256 LEU A O 1
ATOM 2054 N N . ALA A 1 257 ? 77.783 0.975 -109.091 1.00 31.88 257 ALA A N 1
ATOM 2055 C CA . ALA A 1 257 ? 77.218 -0.036 -108.165 1.00 31.88 257 ALA A CA 1
ATOM 2056 C C . ALA A 1 257 ? 77.079 0.618 -106.748 1.00 31.88 257 ALA A C 1
ATOM 2058 O O . ALA A 1 257 ? 77.901 1.468 -106.422 1.00 31.88 257 ALA A O 1
ATOM 2059 N N . GLU A 1 258 ? 76.067 0.193 -105.959 1.00 39.12 258 GLU A N 1
ATOM 2060 C CA . GLU A 1 258 ? 75.944 0.034 -104.470 1.00 39.12 258 GLU A CA 1
ATOM 2061 C C . GLU A 1 258 ? 76.509 1.093 -103.472 1.00 39.12 258 GLU A C 1
ATOM 2063 O O . GLU A 1 258 ? 77.605 1.601 -103.637 1.00 39.12 258 GLU A O 1
ATOM 2068 N N . ASP A 1 259 ? 75.959 1.413 -102.288 1.00 46.41 259 ASP A N 1
ATOM 2069 C CA . ASP A 1 259 ? 74.702 1.200 -101.541 1.00 46.41 259 ASP A CA 1
ATOM 2070 C C . ASP A 1 259 ? 74.866 1.976 -100.191 1.00 46.41 259 ASP A C 1
ATOM 2072 O O . ASP A 1 259 ? 75.948 1.934 -99.607 1.00 46.41 259 ASP A O 1
ATOM 2076 N N . GLU A 1 260 ? 73.862 2.691 -99.643 1.00 42.78 260 GLU A N 1
ATOM 2077 C CA . GLU A 1 260 ? 73.977 3.325 -98.294 1.00 42.78 260 GLU A CA 1
ATOM 2078 C C . GLU A 1 260 ? 72.616 3.662 -97.626 1.00 42.78 260 GLU A C 1
ATOM 2080 O O . GLU A 1 260 ? 72.333 4.804 -97.252 1.00 42.78 260 GLU A O 1
ATOM 2085 N N . THR A 1 261 ? 71.703 2.691 -97.458 1.00 52.34 261 THR A N 1
ATOM 2086 C CA . THR A 1 261 ? 70.376 2.972 -96.839 1.00 52.34 261 THR A CA 1
ATOM 2087 C C . THR A 1 261 ? 70.017 2.149 -95.592 1.00 52.34 261 THR A C 1
ATOM 2089 O O . THR A 1 261 ? 69.068 2.496 -94.875 1.00 52.34 261 THR A O 1
ATOM 2092 N N . ALA A 1 262 ? 70.816 1.142 -95.220 1.00 50.09 262 ALA A N 1
ATOM 2093 C CA . ALA A 1 262 ? 70.536 0.265 -94.074 1.00 50.09 262 ALA A CA 1
ATOM 2094 C C . ALA A 1 262 ? 70.732 0.932 -92.687 1.00 50.09 262 ALA A C 1
ATOM 2096 O O . ALA A 1 262 ? 70.005 0.626 -91.737 1.00 50.09 262 ALA A O 1
ATOM 2097 N N . VAL A 1 263 ? 71.628 1.919 -92.555 1.00 51.72 263 VAL A N 1
ATOM 2098 C CA . VAL A 1 263 ? 72.010 2.509 -91.249 1.00 51.72 263 VAL A CA 1
ATOM 2099 C C . VAL A 1 263 ? 70.963 3.496 -90.694 1.00 51.72 263 VAL A C 1
ATOM 2101 O O . VAL A 1 263 ? 70.744 3.586 -89.481 1.00 51.72 263 VAL A O 1
ATOM 2104 N N . LYS A 1 264 ? 70.216 4.202 -91.557 1.00 55.28 264 LYS A N 1
ATOM 2105 C CA . LYS A 1 264 ? 69.200 5.188 -91.119 1.00 55.28 264 LYS A CA 1
ATOM 2106 C C . LYS A 1 264 ? 67.936 4.537 -90.540 1.00 55.28 264 LYS A C 1
ATOM 2108 O O . LYS A 1 264 ? 67.276 5.135 -89.684 1.00 55.28 264 LYS A O 1
ATOM 2113 N N . LYS A 1 265 ? 67.603 3.311 -90.965 1.00 59.44 265 LYS A N 1
ATOM 2114 C CA . LYS A 1 265 ? 66.411 2.568 -90.511 1.00 59.44 265 LYS A CA 1
ATOM 2115 C C . LYS A 1 265 ? 66.577 2.055 -89.073 1.00 59.44 265 LYS A C 1
ATOM 2117 O O . LYS A 1 265 ? 65.620 2.079 -88.298 1.00 59.44 265 LYS A O 1
ATOM 2122 N N . GLN A 1 266 ? 67.802 1.697 -88.685 1.00 57.03 266 GLN A N 1
ATOM 2123 C CA . GLN A 1 266 ? 68.130 1.228 -87.335 1.00 57.03 266 GLN A CA 1
ATOM 2124 C C . GLN A 1 266 ? 68.122 2.367 -86.300 1.00 57.03 266 GLN A C 1
ATOM 2126 O O . GLN A 1 266 ? 67.607 2.194 -85.194 1.00 57.03 266 GLN A O 1
ATOM 2131 N N . LYS A 1 267 ? 68.557 3.577 -86.685 1.00 57.41 267 LYS A N 1
ATOM 2132 C CA . LYS A 1 267 ? 68.567 4.759 -85.802 1.00 57.41 267 LYS A CA 1
ATOM 2133 C C . LYS A 1 267 ? 67.159 5.240 -85.407 1.00 57.41 267 LYS A C 1
ATOM 2135 O O . LYS A 1 267 ? 66.955 5.657 -84.270 1.00 57.41 267 LYS A O 1
ATOM 2140 N N . ARG A 1 268 ? 66.156 5.123 -86.295 1.00 62.56 268 ARG A N 1
ATOM 2141 C CA . ARG A 1 268 ? 64.751 5.474 -85.973 1.00 62.56 268 ARG A CA 1
ATOM 2142 C C . ARG A 1 268 ? 64.077 4.471 -85.033 1.00 62.56 268 ARG A C 1
ATOM 2144 O O . ARG A 1 268 ? 63.247 4.875 -84.224 1.00 62.56 268 ARG A O 1
ATOM 2151 N N . ARG A 1 269 ? 64.435 3.185 -85.117 1.00 66.81 269 ARG A N 1
ATOM 2152 C CA . ARG A 1 269 ? 63.861 2.125 -84.268 1.00 66.81 269 ARG A CA 1
ATOM 2153 C C . ARG A 1 269 ? 64.296 2.279 -82.804 1.00 66.81 269 ARG A C 1
ATOM 2155 O O . ARG A 1 269 ? 63.465 2.173 -81.912 1.00 66.81 269 ARG A O 1
ATOM 2162 N N . ILE A 1 270 ? 65.562 2.638 -82.577 1.00 61.09 270 ILE A N 1
ATOM 2163 C CA . ILE A 1 270 ? 66.115 2.919 -81.239 1.00 61.09 270 ILE A CA 1
ATOM 2164 C C . ILE A 1 270 ? 65.473 4.169 -80.614 1.00 61.09 270 ILE A C 1
ATOM 2166 O O . ILE A 1 270 ? 65.203 4.203 -79.417 1.00 61.09 270 ILE A O 1
ATOM 2170 N N . MET A 1 271 ? 65.179 5.191 -81.423 1.00 65.25 271 MET A N 1
ATOM 2171 C CA . MET A 1 271 ? 64.594 6.437 -80.926 1.00 65.25 271 MET A CA 1
ATOM 2172 C C . MET A 1 271 ? 63.124 6.281 -80.490 1.00 65.25 271 MET A C 1
ATOM 2174 O O . MET A 1 271 ? 62.728 6.907 -79.513 1.00 65.25 271 MET A O 1
ATOM 2178 N N . LYS A 1 272 ? 62.337 5.418 -81.157 1.00 70.38 272 LYS A N 1
ATOM 2179 C CA . LYS A 1 272 ? 60.957 5.096 -80.738 1.00 70.38 272 LYS A CA 1
ATOM 2180 C C . LYS A 1 272 ? 60.907 4.318 -79.417 1.00 70.38 272 LYS A C 1
ATOM 2182 O O . LYS A 1 272 ? 60.191 4.734 -78.515 1.00 70.38 272 LYS A O 1
ATOM 2187 N N . GLY A 1 273 ? 61.743 3.286 -79.255 1.00 70.75 273 GLY A N 1
ATOM 2188 C CA . GLY A 1 273 ? 61.786 2.508 -78.006 1.00 70.75 273 GLY A CA 1
ATOM 2189 C C . GLY A 1 273 ? 62.217 3.327 -76.780 1.00 70.75 273 GLY A C 1
ATOM 2190 O O . GLY A 1 273 ? 61.803 3.039 -75.662 1.00 70.75 273 GLY A O 1
ATOM 2191 N N . LYS A 1 274 ? 63.003 4.397 -76.975 1.00 73.56 274 LYS A N 1
ATOM 2192 C CA . LYS A 1 274 ? 63.387 5.310 -75.886 1.00 73.56 274 LYS A CA 1
ATOM 2193 C C . LYS A 1 274 ? 62.208 6.161 -75.382 1.00 73.56 274 LYS A C 1
ATOM 2195 O O . LYS A 1 274 ? 62.167 6.459 -74.196 1.00 73.56 274 LYS A O 1
ATOM 2200 N N . GLY A 1 275 ? 61.270 6.544 -76.253 1.00 73.81 275 GLY A N 1
ATOM 2201 C CA . GLY A 1 275 ? 60.075 7.312 -75.870 1.00 73.81 275 GLY A CA 1
ATOM 2202 C C . GLY A 1 275 ? 59.089 6.484 -75.045 1.00 73.81 275 GLY A C 1
ATOM 2203 O O . GLY A 1 275 ? 58.695 6.901 -73.962 1.00 73.81 275 GLY A O 1
ATOM 2204 N N . GLU A 1 276 ? 58.805 5.261 -75.495 1.00 77.75 276 GLU A N 1
ATOM 2205 C CA . GLU A 1 276 ? 57.904 4.320 -74.808 1.00 77.75 276 GLU A CA 1
ATOM 2206 C C . GLU A 1 276 ? 58.383 3.988 -73.381 1.00 77.75 276 GLU A C 1
ATOM 2208 O O . GLU A 1 276 ? 57.578 3.873 -72.456 1.00 77.75 276 GLU A O 1
ATOM 2213 N N . LEU A 1 277 ? 59.703 3.909 -73.167 1.00 74.56 277 LEU A N 1
ATOM 2214 C CA . LEU A 1 277 ? 60.289 3.718 -71.837 1.00 74.56 277 LEU A CA 1
ATOM 2215 C C . LEU A 1 277 ? 60.106 4.931 -70.912 1.00 74.56 277 LEU A C 1
ATOM 2217 O O . LEU A 1 277 ? 59.896 4.743 -69.715 1.00 74.56 277 LEU A O 1
ATOM 2221 N N . TYR A 1 278 ? 60.175 6.161 -71.431 1.00 79.38 278 TYR A N 1
ATOM 2222 C CA . TYR A 1 278 ? 59.942 7.355 -70.612 1.00 79.38 278 TYR A CA 1
ATOM 2223 C C . TYR A 1 278 ? 58.466 7.519 -70.244 1.00 79.38 278 TYR A C 1
ATOM 2225 O O . TYR A 1 278 ? 58.172 7.830 -69.091 1.00 79.38 278 TYR A O 1
ATOM 2233 N N . ASP A 1 279 ? 57.549 7.227 -71.165 1.00 78.50 279 ASP A N 1
ATOM 2234 C CA . ASP A 1 279 ? 56.108 7.270 -70.892 1.00 78.50 279 ASP A CA 1
ATOM 2235 C C . ASP A 1 279 ? 55.694 6.169 -69.896 1.00 78.50 279 ASP A C 1
ATOM 2237 O O . ASP A 1 279 ? 54.916 6.406 -68.965 1.00 78.50 279 ASP A O 1
ATOM 2241 N N . SER A 1 280 ? 56.283 4.971 -70.012 1.00 80.12 280 SER A N 1
ATOM 2242 C CA . SER A 1 280 ? 56.097 3.895 -69.030 1.00 80.12 280 SER A CA 1
ATOM 2243 C C . SER A 1 280 ? 56.670 4.246 -67.651 1.00 80.12 280 SER A C 1
ATOM 2245 O O . SER A 1 280 ? 56.138 3.800 -66.635 1.00 80.12 280 SER A O 1
ATOM 2247 N N . LEU A 1 281 ? 57.751 5.027 -67.585 1.00 79.94 281 LEU A N 1
ATOM 2248 C CA . LEU A 1 281 ? 58.331 5.469 -66.317 1.00 79.94 281 LEU A CA 1
ATOM 2249 C C . LEU A 1 281 ? 57.488 6.576 -65.664 1.00 79.94 281 LEU A C 1
ATOM 2251 O O . LEU A 1 281 ? 57.301 6.558 -64.445 1.00 79.94 281 LEU A O 1
ATOM 2255 N N . ASP A 1 282 ? 56.941 7.509 -66.452 1.00 81.94 282 ASP A N 1
ATOM 2256 C CA . ASP A 1 282 ? 56.076 8.578 -65.938 1.00 81.94 282 ASP A CA 1
ATOM 2257 C C . ASP A 1 282 ? 54.751 8.019 -65.400 1.00 81.94 282 ASP A C 1
ATOM 2259 O O . ASP A 1 282 ? 54.351 8.352 -64.282 1.00 81.94 282 ASP A O 1
ATOM 2263 N N . THR A 1 283 ? 54.118 7.094 -66.129 1.00 84.06 283 THR A N 1
ATOM 2264 C CA . THR A 1 283 ? 52.906 6.383 -65.675 1.00 84.06 283 THR A CA 1
ATOM 2265 C C . THR A 1 283 ? 53.147 5.621 -64.370 1.00 84.06 283 THR A C 1
ATOM 2267 O O . THR A 1 283 ? 52.411 5.833 -63.404 1.00 84.06 283 THR A O 1
ATOM 2270 N N . LYS A 1 284 ? 54.245 4.859 -64.268 1.00 82.31 284 LYS A N 1
ATOM 2271 C CA . LYS A 1 284 ? 54.649 4.184 -63.019 1.00 82.31 284 LYS A CA 1
ATOM 2272 C C . LYS A 1 284 ? 54.898 5.158 -61.864 1.00 82.31 284 LYS A C 1
ATOM 2274 O O . LYS A 1 284 ? 54.577 4.856 -60.715 1.00 82.31 284 LYS A O 1
ATOM 2279 N N . SER A 1 285 ? 55.434 6.347 -62.143 1.00 79.56 285 SER A N 1
ATOM 2280 C CA . SER A 1 285 ? 55.637 7.378 -61.117 1.00 79.56 285 SER A CA 1
ATOM 2281 C C . SER A 1 285 ? 54.317 7.960 -60.589 1.00 79.56 285 SER A C 1
ATOM 2283 O O . SER A 1 285 ? 54.213 8.280 -59.401 1.00 79.56 285 SER A O 1
ATOM 2285 N N . ARG A 1 286 ? 53.297 8.081 -61.451 1.00 85.50 286 ARG A N 1
ATOM 2286 C CA . ARG A 1 286 ? 51.955 8.560 -61.085 1.00 85.50 286 ARG A CA 1
ATOM 2287 C C . ARG A 1 286 ? 51.177 7.503 -60.306 1.00 85.50 286 ARG A C 1
ATOM 2289 O O . ARG A 1 286 ? 50.598 7.849 -59.280 1.00 85.50 286 ARG A O 1
ATOM 2296 N N . GLU A 1 287 ? 51.232 6.242 -60.733 1.00 86.12 287 GLU A N 1
ATOM 2297 C CA . GLU A 1 287 ? 50.658 5.094 -60.010 1.00 86.12 287 GLU A CA 1
ATOM 2298 C C . GLU A 1 287 ? 51.193 5.037 -58.573 1.00 86.12 287 GLU A C 1
ATOM 2300 O O . GLU A 1 287 ? 50.415 5.079 -57.622 1.00 86.12 287 GLU A O 1
ATOM 2305 N N . LYS A 1 288 ? 52.518 5.127 -58.402 1.00 86.31 288 LYS A N 1
ATOM 2306 C CA . LYS A 1 288 ? 53.161 5.142 -57.080 1.00 86.31 288 LYS A CA 1
ATOM 2307 C C . LYS A 1 288 ? 52.675 6.284 -56.176 1.00 86.31 288 LYS A C 1
ATOM 2309 O O . LYS A 1 288 ? 52.583 6.120 -54.962 1.00 86.31 288 LYS A O 1
ATOM 2314 N N . LYS A 1 289 ? 52.352 7.459 -56.735 1.00 86.94 289 LYS A N 1
ATOM 2315 C CA . LYS A 1 289 ? 51.794 8.586 -55.960 1.00 86.94 289 LYS A CA 1
ATOM 2316 C C . LYS A 1 289 ? 50.359 8.323 -55.502 1.00 86.94 289 LYS A C 1
ATOM 2318 O O . LYS A 1 289 ? 49.982 8.796 -54.433 1.00 86.94 289 LYS A O 1
ATOM 2323 N N . ILE A 1 290 ? 49.560 7.619 -56.302 1.00 89.62 290 ILE A N 1
ATOM 2324 C CA . ILE A 1 290 ? 48.189 7.234 -55.943 1.00 89.62 290 ILE A CA 1
ATOM 2325 C C . ILE A 1 290 ? 48.230 6.156 -54.857 1.00 89.62 290 ILE A C 1
ATOM 2327 O O . ILE A 1 290 ? 47.593 6.324 -53.821 1.00 89.62 290 ILE A O 1
ATOM 2331 N N . GLU A 1 291 ? 49.059 5.126 -55.037 1.00 88.00 291 GLU A N 1
ATOM 2332 C CA . GLU A 1 291 ? 49.284 4.070 -54.040 1.00 88.00 291 GLU A CA 1
ATOM 2333 C C . GLU A 1 291 ? 49.770 4.641 -52.704 1.00 88.00 291 GLU A C 1
ATOM 2335 O O . GLU A 1 291 ? 49.272 4.267 -51.649 1.00 88.00 291 GLU A O 1
ATOM 2340 N N . MET A 1 292 ? 50.683 5.615 -52.729 1.00 91.69 292 MET A N 1
ATOM 2341 C CA . MET A 1 292 ? 51.158 6.281 -51.515 1.00 91.69 292 MET A CA 1
ATOM 2342 C C . MET A 1 292 ? 50.047 7.066 -50.796 1.00 91.69 292 MET A C 1
ATOM 2344 O O . MET A 1 292 ? 50.002 7.079 -49.568 1.00 91.69 292 MET A O 1
ATOM 2348 N N . LYS A 1 293 ? 49.128 7.710 -51.531 1.00 90.62 293 LYS A N 1
ATOM 2349 C CA . LYS A 1 293 ? 47.966 8.384 -50.923 1.00 90.62 293 LYS A CA 1
ATOM 2350 C C . LYS A 1 293 ? 47.006 7.387 -50.280 1.00 90.62 293 LYS A C 1
ATOM 2352 O O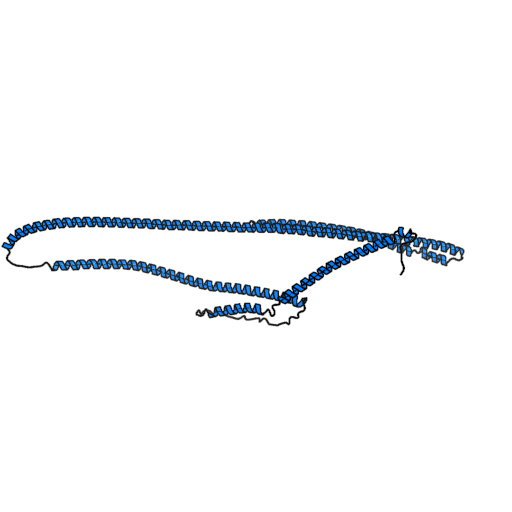 . LYS A 1 293 ? 46.495 7.674 -49.199 1.00 90.62 293 LYS A O 1
ATOM 2357 N N . GLU A 1 294 ? 46.779 6.251 -50.934 1.00 92.69 294 GLU A N 1
ATOM 2358 C CA . GLU A 1 294 ? 45.926 5.181 -50.418 1.00 92.69 294 GLU A CA 1
ATOM 2359 C C . GLU A 1 294 ? 46.544 4.525 -49.180 1.00 92.69 294 GLU A C 1
ATOM 2361 O O . GLU A 1 294 ? 45.865 4.378 -48.168 1.00 92.69 294 GLU A O 1
ATOM 2366 N N . ASN A 1 295 ? 47.850 4.247 -49.201 1.00 91.50 295 ASN A N 1
ATOM 2367 C CA . ASN A 1 295 ? 48.572 3.712 -48.048 1.00 91.50 295 ASN A CA 1
ATOM 2368 C C . ASN A 1 295 ? 48.477 4.656 -46.839 1.00 91.50 295 ASN A C 1
ATOM 2370 O O . ASN A 1 295 ? 48.105 4.234 -45.750 1.00 91.50 295 ASN A O 1
ATOM 2374 N N . ASN A 1 296 ? 48.674 5.961 -47.054 1.00 92.62 296 ASN A N 1
ATOM 2375 C CA . ASN A 1 296 ? 48.505 6.965 -46.000 1.00 92.62 296 ASN A CA 1
ATOM 2376 C C . ASN A 1 296 ? 47.054 7.058 -45.486 1.00 92.62 296 ASN A C 1
ATOM 2378 O O . ASN A 1 296 ? 46.826 7.518 -44.369 1.00 92.62 296 ASN A O 1
ATOM 2382 N N . ARG A 1 297 ? 46.043 6.712 -46.299 1.00 94.62 297 ARG A N 1
ATOM 2383 C CA . ARG A 1 297 ? 44.644 6.648 -45.844 1.00 94.62 297 ARG A CA 1
ATOM 2384 C C . ARG A 1 297 ? 44.428 5.424 -44.959 1.00 94.62 297 ARG A C 1
ATOM 2386 O O . ARG A 1 297 ? 43.888 5.578 -43.868 1.00 94.62 297 ARG A O 1
ATOM 2393 N N . LEU A 1 298 ? 44.893 4.260 -45.413 1.00 94.50 298 LEU A N 1
ATOM 2394 C CA . LEU A 1 298 ? 44.807 3.003 -44.673 1.00 94.50 298 LEU A CA 1
ATOM 2395 C C . LEU A 1 298 ? 45.532 3.088 -43.328 1.00 94.50 298 LEU A C 1
ATOM 2397 O O . LEU A 1 298 ? 44.983 2.648 -42.329 1.00 94.50 298 LEU A O 1
ATOM 2401 N N . GLU A 1 299 ? 46.701 3.724 -43.271 1.00 95.56 299 GLU A N 1
ATOM 2402 C CA . GLU A 1 299 ? 47.452 3.918 -42.026 1.00 95.56 299 GLU A CA 1
ATOM 2403 C C . GLU A 1 299 ? 46.652 4.734 -40.995 1.00 95.56 299 GLU A C 1
ATOM 2405 O O . GLU A 1 299 ? 46.491 4.304 -39.855 1.00 95.56 299 GLU A O 1
ATOM 2410 N N . ARG A 1 300 ? 46.018 5.842 -41.411 1.00 95.56 300 ARG A N 1
ATOM 2411 C CA . ARG A 1 300 ? 45.131 6.627 -40.527 1.00 95.56 300 ARG A CA 1
ATOM 2412 C C . ARG A 1 300 ? 43.898 5.846 -40.073 1.00 95.56 300 ARG A C 1
ATOM 2414 O O . ARG A 1 300 ? 43.411 6.058 -38.960 1.00 95.56 300 ARG A O 1
ATOM 2421 N N . ASP A 1 301 ? 43.354 4.997 -40.941 1.00 94.94 301 ASP A N 1
ATOM 2422 C CA . ASP A 1 301 ? 42.220 4.137 -40.607 1.00 94.94 301 ASP A CA 1
ATOM 2423 C C . ASP A 1 301 ? 42.633 3.055 -39.596 1.00 94.94 301 ASP A C 1
ATOM 2425 O O . ASP A 1 301 ? 41.922 2.865 -38.609 1.00 94.94 301 ASP A O 1
ATOM 2429 N N . CYS A 1 302 ? 43.803 2.431 -39.771 1.00 94.44 302 CYS A N 1
ATOM 2430 C CA . CYS A 1 302 ? 44.395 1.497 -38.810 1.00 94.44 302 CYS A CA 1
ATOM 2431 C C . CYS A 1 302 ? 44.609 2.165 -37.448 1.00 94.44 302 CYS A C 1
ATOM 2433 O O . CYS A 1 302 ? 44.084 1.682 -36.449 1.00 94.44 302 CYS A O 1
ATOM 2435 N N . GLU A 1 303 ? 45.259 3.332 -37.403 1.00 96.00 303 GLU A N 1
ATOM 2436 C CA . GLU A 1 303 ? 45.465 4.091 -36.161 1.00 96.00 303 GLU A CA 1
ATOM 2437 C C . GLU A 1 303 ? 44.143 4.465 -35.470 1.00 96.00 303 GLU A C 1
ATOM 2439 O O . GLU A 1 303 ? 44.058 4.542 -34.240 1.00 96.00 303 GLU A O 1
ATOM 2444 N N . ARG A 1 304 ? 43.088 4.759 -36.245 1.00 96.94 304 ARG A N 1
ATOM 2445 C CA . ARG A 1 304 ? 41.756 5.049 -35.697 1.00 96.94 304 ARG A CA 1
ATOM 2446 C C . ARG A 1 304 ? 41.126 3.796 -35.092 1.00 96.94 304 ARG A C 1
ATOM 2448 O O . ARG A 1 304 ? 40.589 3.883 -33.989 1.00 96.94 304 ARG A O 1
ATOM 2455 N N . ILE A 1 305 ? 41.183 2.669 -35.798 1.00 94.81 305 ILE A N 1
ATOM 2456 C CA . ILE A 1 305 ? 40.637 1.388 -35.332 1.00 94.81 305 ILE A CA 1
ATOM 2457 C C . ILE A 1 305 ? 41.380 0.923 -34.077 1.00 94.81 305 ILE A C 1
ATOM 2459 O O . ILE A 1 305 ? 40.737 0.514 -33.115 1.00 94.81 305 ILE A O 1
ATOM 2463 N N . GLU A 1 306 ? 42.704 1.059 -34.031 1.00 95.62 306 GLU A N 1
ATOM 2464 C CA . GLU A 1 306 ? 43.507 0.730 -32.850 1.00 95.62 306 GLU A CA 1
ATOM 2465 C C . GLU A 1 306 ? 43.096 1.565 -31.632 1.00 95.62 306 GLU A C 1
ATOM 2467 O O . GLU A 1 306 ? 42.840 1.010 -30.563 1.00 95.62 306 GLU A O 1
ATOM 2472 N N . ARG A 1 307 ? 42.919 2.884 -31.794 1.00 95.56 307 ARG A N 1
ATOM 2473 C CA . ARG A 1 307 ? 42.408 3.755 -30.719 1.00 95.56 307 ARG A CA 1
ATOM 2474 C C . ARG A 1 307 ? 41.013 3.347 -30.249 1.00 95.56 307 ARG A C 1
ATOM 2476 O O . ARG A 1 307 ? 40.750 3.334 -29.047 1.00 95.56 307 ARG A O 1
ATOM 2483 N N . GLN A 1 308 ? 40.121 3.000 -31.176 1.00 95.44 308 GLN A N 1
ATOM 2484 C CA . GLN A 1 308 ? 38.783 2.510 -30.835 1.00 95.44 308 GLN A CA 1
ATOM 2485 C C . GLN A 1 308 ? 38.838 1.168 -30.093 1.00 95.44 308 GLN A C 1
ATOM 2487 O O . GLN A 1 308 ? 38.111 0.987 -29.118 1.00 95.44 308 GLN A O 1
ATOM 2492 N N . ALA A 1 309 ? 39.721 0.255 -30.501 1.00 93.62 309 ALA A N 1
ATOM 2493 C CA . ALA A 1 309 ? 39.909 -1.042 -29.861 1.00 93.62 309 ALA A CA 1
ATOM 2494 C C . ALA A 1 309 ? 40.478 -0.911 -28.440 1.00 93.62 309 ALA A C 1
ATOM 2496 O O . ALA A 1 309 ? 40.022 -1.610 -27.535 1.00 93.62 309 ALA A O 1
ATOM 2497 N N . ILE A 1 310 ? 41.426 0.008 -28.222 1.00 96.62 310 ILE A N 1
ATOM 2498 C CA . ILE A 1 310 ? 41.947 0.333 -26.886 1.00 96.62 310 ILE A CA 1
ATOM 2499 C C . ILE A 1 310 ? 40.816 0.871 -26.002 1.00 96.62 310 ILE A C 1
ATOM 2501 O O . ILE A 1 310 ? 40.561 0.312 -24.938 1.00 96.62 310 ILE A O 1
ATOM 2505 N N . GLY A 1 311 ? 40.066 1.871 -26.477 1.00 94.00 311 GLY A N 1
ATOM 2506 C CA . GLY A 1 311 ? 38.951 2.436 -25.712 1.00 94.00 311 GLY A CA 1
ATOM 2507 C C . GLY A 1 311 ? 37.833 1.426 -25.422 1.00 94.00 311 GLY A C 1
ATOM 2508 O O . GLY A 1 311 ? 37.193 1.491 -24.373 1.00 94.00 311 GLY A O 1
ATOM 2509 N N . LEU A 1 312 ? 37.588 0.464 -26.320 1.00 95.25 312 LEU A N 1
ATOM 2510 C CA . LEU A 1 312 ? 36.625 -0.611 -26.077 1.00 95.25 312 LEU A CA 1
ATOM 2511 C C . LEU A 1 312 ? 37.125 -1.589 -25.007 1.00 95.25 312 LEU A C 1
ATOM 2513 O O . LEU A 1 312 ? 36.347 -1.982 -24.142 1.00 95.25 312 LEU A O 1
ATOM 2517 N N . ARG A 1 313 ? 38.415 -1.937 -25.029 1.00 93.88 313 ARG A N 1
ATOM 2518 C CA . ARG A 1 313 ? 39.044 -2.791 -24.014 1.00 93.88 313 ARG A CA 1
ATOM 2519 C C . ARG A 1 313 ? 38.981 -2.152 -22.625 1.00 93.88 313 ARG A C 1
ATOM 2521 O O . ARG A 1 313 ? 38.601 -2.823 -21.674 1.00 93.88 313 ARG A O 1
ATOM 2528 N N . GLU A 1 314 ? 39.274 -0.857 -22.520 1.00 95.44 314 GLU A N 1
ATOM 2529 C CA . GLU A 1 314 ? 39.165 -0.101 -21.263 1.00 95.44 314 GLU A CA 1
ATOM 2530 C C . GLU A 1 314 ? 37.724 -0.059 -20.739 1.00 95.44 314 GLU A C 1
ATOM 2532 O O . GLU A 1 314 ? 37.481 -0.269 -19.550 1.00 95.44 314 GLU A O 1
ATOM 2537 N N . LYS A 1 315 ? 36.743 0.163 -21.626 1.00 95.12 315 LYS A N 1
ATOM 2538 C CA . LYS A 1 315 ? 35.320 0.109 -21.257 1.00 95.12 315 LYS A CA 1
ATOM 2539 C C . LYS A 1 315 ? 34.905 -1.279 -20.784 1.00 95.12 315 LYS A C 1
ATOM 2541 O O . LYS A 1 315 ? 34.162 -1.368 -19.814 1.00 95.12 315 LYS A O 1
ATOM 2546 N N . PHE A 1 316 ? 35.371 -2.333 -21.451 1.00 93.56 316 PHE A N 1
ATOM 2547 C CA . PHE A 1 316 ? 35.066 -3.712 -21.078 1.00 93.56 316 PHE A CA 1
ATOM 2548 C C . PHE A 1 316 ? 35.608 -4.045 -19.685 1.00 93.56 316 PHE A C 1
ATOM 2550 O O . PHE A 1 316 ? 34.868 -4.561 -18.854 1.00 93.56 316 PHE A O 1
ATOM 2557 N N . GLU A 1 317 ? 36.854 -3.665 -19.395 1.00 94.56 317 GLU A N 1
ATOM 2558 C CA . GLU A 1 317 ? 37.451 -3.880 -18.073 1.00 94.56 317 GLU A CA 1
ATOM 2559 C C . GLU A 1 317 ? 36.708 -3.094 -16.985 1.00 94.56 317 GLU A C 1
ATOM 2561 O O . GLU A 1 317 ? 36.391 -3.625 -15.922 1.00 94.56 317 GLU A O 1
ATOM 2566 N N . ARG A 1 318 ? 36.335 -1.840 -17.276 1.00 93.44 318 ARG A N 1
ATOM 2567 C CA . ARG A 1 318 ? 35.527 -1.030 -16.360 1.00 93.44 318 ARG A CA 1
ATOM 2568 C C . ARG A 1 318 ? 34.151 -1.645 -16.107 1.00 93.44 318 ARG A C 1
ATOM 2570 O O . ARG A 1 318 ? 33.693 -1.621 -14.969 1.00 93.44 318 ARG A O 1
ATOM 2577 N N . PHE A 1 319 ? 33.481 -2.163 -17.136 1.00 93.75 319 PHE A N 1
ATOM 2578 C CA . PHE A 1 319 ? 32.187 -2.821 -16.961 1.00 93.75 319 PHE A CA 1
ATOM 2579 C C . PHE A 1 319 ? 32.310 -4.094 -16.141 1.00 93.75 319 PHE A C 1
ATOM 2581 O O . PHE A 1 319 ? 31.531 -4.269 -15.217 1.00 93.75 319 PHE A O 1
ATOM 2588 N N . LYS A 1 320 ? 33.336 -4.910 -16.388 1.00 90.75 320 LYS A N 1
ATOM 2589 C CA . LYS A 1 320 ? 33.595 -6.112 -15.596 1.00 90.75 320 LYS A CA 1
ATOM 2590 C C . LYS A 1 320 ? 33.731 -5.799 -14.101 1.00 90.75 320 LYS A C 1
ATOM 2592 O O . LYS A 1 320 ? 33.118 -6.475 -13.284 1.00 90.75 320 LYS A O 1
ATOM 2597 N N . LEU A 1 321 ? 34.491 -4.759 -13.749 1.00 91.31 321 LEU A N 1
ATOM 2598 C CA . LEU A 1 321 ? 34.649 -4.331 -12.354 1.00 91.31 321 LEU A CA 1
ATOM 2599 C C . LEU A 1 321 ? 33.341 -3.801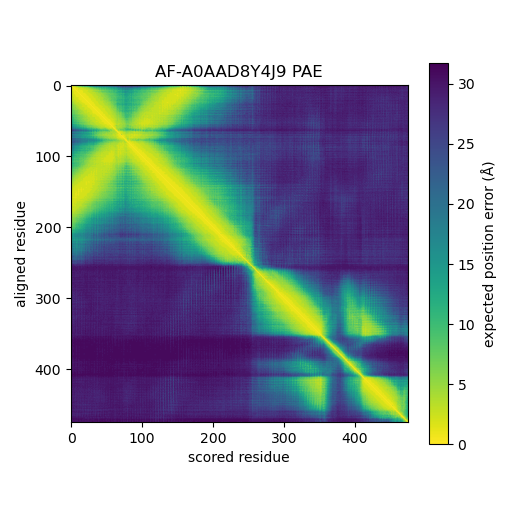 -11.753 1.00 91.31 321 LEU A C 1
ATOM 2601 O O . LEU A 1 321 ? 32.988 -4.172 -10.639 1.00 91.31 321 LEU A O 1
ATOM 2605 N N . LEU A 1 322 ? 32.616 -2.955 -12.491 1.00 91.81 322 LEU A N 1
ATOM 2606 C CA . LEU A 1 322 ? 31.349 -2.385 -12.022 1.00 91.81 322 LEU A CA 1
ATOM 2607 C C . LEU A 1 322 ? 30.251 -3.442 -11.864 1.00 91.81 322 LEU A C 1
ATOM 2609 O O . LEU A 1 322 ? 29.437 -3.340 -10.950 1.00 91.81 322 LEU A O 1
ATOM 2613 N N . ASP A 1 323 ? 30.196 -4.423 -12.758 1.00 93.00 323 ASP A N 1
ATOM 2614 C CA . ASP A 1 323 ? 29.208 -5.496 -12.698 1.00 93.00 323 ASP A CA 1
ATOM 2615 C C . ASP A 1 323 ? 29.521 -6.461 -11.552 1.00 93.00 323 ASP A C 1
ATOM 2617 O O . ASP A 1 323 ? 28.601 -6.838 -10.830 1.00 93.00 323 ASP A O 1
ATOM 2621 N N . GLU A 1 324 ? 30.798 -6.775 -11.303 1.00 91.81 324 GLU A N 1
ATOM 2622 C CA . GLU A 1 324 ? 31.210 -7.536 -10.116 1.00 91.81 324 GLU A CA 1
ATOM 2623 C C . GLU A 1 324 ? 30.847 -6.790 -8.823 1.00 91.81 324 GLU A C 1
ATOM 2625 O O . GLU A 1 324 ? 30.266 -7.379 -7.917 1.00 91.81 324 GLU A O 1
ATOM 2630 N N . GLU A 1 325 ? 31.120 -5.484 -8.734 1.00 90.38 325 GLU A N 1
ATOM 2631 C CA . GLU A 1 325 ? 30.776 -4.675 -7.556 1.00 90.38 325 GLU A CA 1
ATOM 2632 C C . GLU A 1 325 ? 29.261 -4.655 -7.301 1.00 90.38 325 GLU A C 1
ATOM 2634 O O . GLU A 1 325 ? 28.809 -4.861 -6.172 1.00 90.38 325 GLU A O 1
ATOM 2639 N N . LYS A 1 326 ? 28.456 -4.474 -8.356 1.00 91.81 326 LYS A N 1
ATOM 2640 C CA . LYS A 1 326 ? 26.991 -4.541 -8.259 1.00 91.81 326 LYS A CA 1
ATOM 2641 C C . LYS A 1 326 ? 26.505 -5.924 -7.851 1.00 91.81 326 LYS A C 1
ATOM 2643 O O . LYS A 1 326 ? 25.597 -6.016 -7.030 1.00 91.81 326 LYS A O 1
ATOM 2648 N N . TYR A 1 327 ? 27.085 -6.977 -8.421 1.00 90.88 327 TYR A N 1
ATOM 2649 C CA . TYR A 1 327 ? 26.738 -8.352 -8.085 1.00 90.88 327 TYR A CA 1
ATOM 2650 C C . TYR A 1 327 ? 26.994 -8.628 -6.601 1.00 90.88 327 TYR A C 1
ATOM 2652 O O . TYR A 1 327 ? 26.087 -9.068 -5.897 1.00 90.88 327 TYR A O 1
ATOM 2660 N N . GLN A 1 328 ? 28.178 -8.266 -6.098 1.00 90.12 328 GLN A N 1
ATOM 2661 C CA . GLN A 1 328 ? 28.526 -8.420 -4.684 1.00 90.12 328 GLN A CA 1
ATOM 2662 C C . GLN A 1 328 ? 27.606 -7.602 -3.766 1.00 90.12 328 GLN A C 1
ATOM 2664 O O . GLN A 1 328 ? 27.193 -8.097 -2.719 1.00 90.12 328 GLN A O 1
ATOM 2669 N N . ALA A 1 329 ? 27.231 -6.380 -4.158 1.00 88.38 329 ALA A N 1
ATOM 2670 C CA . ALA A 1 329 ? 26.302 -5.557 -3.384 1.00 88.38 329 ALA A CA 1
ATOM 2671 C C . ALA A 1 329 ? 24.896 -6.180 -3.291 1.00 88.38 329 ALA A C 1
ATOM 2673 O O . ALA A 1 329 ? 24.298 -6.193 -2.214 1.00 88.38 329 ALA A O 1
ATOM 2674 N N . VAL A 1 330 ? 24.374 -6.724 -4.396 1.00 91.19 330 VAL A N 1
ATOM 2675 C CA . VAL A 1 330 ? 23.073 -7.418 -4.413 1.00 91.19 330 VAL A CA 1
ATOM 2676 C C . VAL A 1 330 ? 23.136 -8.715 -3.608 1.00 91.19 330 VAL A C 1
ATOM 2678 O O . VAL A 1 330 ? 22.225 -8.997 -2.832 1.00 91.19 330 VAL A O 1
ATOM 2681 N N . LEU A 1 331 ? 24.223 -9.478 -3.738 1.00 87.69 331 LEU A N 1
ATOM 2682 C CA . LEU A 1 331 ? 24.430 -10.701 -2.970 1.00 87.69 331 LEU A CA 1
ATOM 2683 C C . LEU A 1 331 ? 24.463 -10.413 -1.464 1.00 87.69 331 LEU A C 1
ATOM 2685 O O . LEU A 1 331 ? 23.794 -11.105 -0.702 1.00 87.69 331 LEU A O 1
ATOM 2689 N N . ALA A 1 332 ? 25.195 -9.382 -1.032 1.00 87.19 332 ALA A N 1
ATOM 2690 C CA . ALA A 1 332 ? 25.247 -8.971 0.369 1.00 87.19 332 ALA A CA 1
ATOM 2691 C C . ALA A 1 332 ? 23.862 -8.565 0.899 1.00 87.19 332 ALA A C 1
ATOM 2693 O O . ALA A 1 332 ? 23.457 -9.035 1.958 1.00 87.19 332 ALA A O 1
ATOM 2694 N N . LEU A 1 333 ? 23.099 -7.780 0.127 1.00 90.50 333 LEU A N 1
ATOM 2695 C CA . LEU A 1 333 ? 21.729 -7.402 0.486 1.00 90.50 333 LEU A CA 1
ATOM 2696 C C . LEU A 1 333 ? 20.829 -8.633 0.682 1.00 90.50 333 LEU A C 1
ATOM 2698 O O . LEU A 1 333 ? 20.119 -8.728 1.679 1.00 90.50 333 LEU A O 1
ATOM 2702 N N . HIS A 1 334 ? 20.881 -9.593 -0.245 1.00 89.19 334 HIS A N 1
ATOM 2703 C CA . HIS A 1 334 ? 20.081 -10.814 -0.145 1.00 89.19 334 HIS A CA 1
ATOM 2704 C C . HIS A 1 334 ? 20.511 -11.695 1.036 1.00 89.19 334 HIS A C 1
ATOM 2706 O O . HIS A 1 334 ? 19.653 -12.266 1.706 1.00 89.19 334 HIS A O 1
ATOM 2712 N N . LYS A 1 335 ? 21.816 -11.788 1.328 1.00 84.69 335 LYS A N 1
ATOM 2713 C CA . LYS A 1 335 ? 22.325 -12.504 2.510 1.00 84.69 335 LYS A CA 1
ATOM 2714 C C . LYS A 1 335 ? 21.826 -11.875 3.810 1.00 84.69 335 LYS A C 1
ATOM 2716 O O . LYS A 1 335 ? 21.402 -12.603 4.709 1.00 84.69 335 LYS A O 1
ATOM 2721 N N . ASP A 1 336 ? 21.817 -10.547 3.895 1.00 87.38 336 ASP A N 1
ATOM 2722 C CA . ASP A 1 336 ? 21.287 -9.823 5.053 1.00 87.38 336 ASP A CA 1
ATOM 2723 C C . ASP A 1 336 ? 19.780 -10.056 5.226 1.00 87.38 336 ASP A C 1
ATOM 2725 O O . ASP A 1 336 ? 19.311 -10.279 6.344 1.00 87.38 336 ASP A O 1
ATOM 2729 N N . ASP A 1 337 ? 19.011 -10.031 4.136 1.00 88.94 337 ASP A N 1
ATOM 2730 C CA . ASP A 1 337 ? 17.563 -10.256 4.177 1.00 88.94 337 ASP A CA 1
ATOM 2731 C C . ASP A 1 337 ? 17.206 -11.706 4.537 1.00 88.94 337 ASP A C 1
ATOM 2733 O O . ASP A 1 337 ? 16.325 -11.922 5.372 1.00 88.94 337 ASP A O 1
ATOM 2737 N N . LEU A 1 338 ? 17.937 -12.697 4.014 1.00 87.69 338 LEU A N 1
ATOM 2738 C CA . LEU A 1 338 ? 17.802 -14.097 4.434 1.00 87.69 338 LEU A CA 1
ATOM 2739 C C . LEU A 1 338 ? 18.144 -14.276 5.916 1.00 87.69 338 LEU A C 1
ATOM 2741 O O . LEU A 1 338 ? 17.386 -14.907 6.647 1.00 87.69 338 LEU A O 1
ATOM 2745 N N . SER A 1 339 ? 19.221 -13.646 6.388 1.00 83.12 339 SER A N 1
ATOM 2746 C CA . SER A 1 339 ? 19.616 -13.697 7.802 1.00 83.12 339 SER A CA 1
ATOM 2747 C C . SER A 1 339 ? 18.561 -13.070 8.721 1.00 83.12 339 SER A C 1
ATOM 2749 O O . SER A 1 339 ? 18.373 -13.513 9.856 1.00 83.12 339 SER A O 1
ATOM 2751 N N . LYS A 1 340 ? 17.849 -12.028 8.261 1.00 87.06 340 LYS A N 1
ATOM 2752 C CA . LYS A 1 340 ? 16.711 -11.456 9.000 1.00 87.06 340 LYS A CA 1
ATOM 2753 C C . LYS A 1 340 ? 15.527 -12.411 9.045 1.00 87.06 340 LYS A C 1
ATOM 2755 O O . LYS A 1 340 ? 15.022 -12.652 10.137 1.00 87.06 340 LYS A O 1
ATOM 2760 N N . LEU A 1 341 ? 15.133 -12.974 7.904 1.00 86.75 341 LEU A N 1
ATOM 2761 C CA . LEU A 1 341 ? 14.034 -13.939 7.826 1.00 86.75 341 LEU A CA 1
ATOM 2762 C C . LEU A 1 341 ? 14.307 -15.183 8.680 1.00 86.75 341 LEU A C 1
ATOM 2764 O O . LEU A 1 341 ? 13.419 -15.644 9.389 1.00 86.75 341 LEU A O 1
ATOM 2768 N N . GLN A 1 342 ? 15.542 -15.689 8.672 1.00 84.69 342 GLN A N 1
ATOM 2769 C CA . GLN A 1 342 ? 15.949 -16.819 9.508 1.00 84.69 342 GLN A CA 1
ATOM 2770 C C . GLN A 1 342 ? 15.832 -16.485 11.001 1.00 84.69 342 GLN A C 1
ATOM 2772 O O . GLN A 1 342 ? 15.347 -17.302 11.780 1.00 84.69 342 GLN A O 1
ATOM 2777 N N . ARG A 1 343 ? 16.198 -15.263 11.413 1.00 85.56 343 ARG A N 1
ATOM 2778 C CA . ARG A 1 343 ? 16.012 -14.810 12.800 1.00 85.56 343 ARG A CA 1
ATOM 2779 C C . ARG A 1 343 ? 14.536 -14.704 13.181 1.00 85.56 343 ARG A C 1
ATOM 2781 O O . ARG A 1 343 ? 14.163 -15.216 14.227 1.00 85.56 343 ARG A O 1
ATOM 2788 N N . GLU A 1 344 ? 13.702 -14.101 12.335 1.00 88.81 344 GLU A N 1
ATOM 2789 C CA . GLU A 1 344 ? 12.251 -13.999 12.567 1.00 88.81 344 GLU A CA 1
ATOM 2790 C C . GLU A 1 344 ? 11.583 -15.382 12.649 1.00 88.81 344 GLU A C 1
ATOM 2792 O O . GLU A 1 344 ? 10.697 -15.605 13.481 1.00 88.81 344 GLU A O 1
ATOM 2797 N N . LEU A 1 345 ? 12.029 -16.331 11.819 1.00 85.25 345 LEU A N 1
ATOM 2798 C CA . LEU A 1 345 ? 11.583 -17.720 11.867 1.00 85.25 345 LEU A CA 1
ATOM 2799 C C . LEU A 1 345 ? 11.986 -18.381 13.189 1.00 85.25 345 LEU A C 1
ATOM 2801 O O . LEU A 1 345 ? 11.133 -18.985 13.838 1.00 85.25 345 LEU A O 1
ATOM 2805 N N . ASN A 1 346 ? 13.241 -18.225 13.616 1.00 82.12 346 ASN A N 1
ATOM 2806 C CA . ASN A 1 346 ? 13.736 -18.772 14.880 1.00 82.12 346 ASN A CA 1
ATOM 2807 C C . ASN A 1 346 ? 13.005 -18.168 16.090 1.00 82.12 346 ASN A C 1
ATOM 2809 O O . ASN A 1 346 ? 12.567 -18.911 16.965 1.00 82.12 346 ASN A O 1
ATOM 2813 N N . GLU A 1 347 ? 12.791 -16.849 16.113 1.00 85.81 347 GLU A N 1
ATOM 2814 C CA . GLU A 1 347 ? 12.016 -16.160 17.157 1.00 85.81 347 GLU A CA 1
ATOM 2815 C C . GLU A 1 347 ? 10.563 -16.663 17.206 1.00 85.81 347 GLU A C 1
ATOM 2817 O O . GLU A 1 347 ? 10.018 -16.920 18.280 1.00 85.81 347 GLU A O 1
ATOM 2822 N N . SER A 1 348 ? 9.933 -16.864 16.043 1.00 84.00 348 SER A N 1
ATOM 2823 C CA . SER A 1 348 ? 8.568 -17.402 15.950 1.00 84.00 348 SER A CA 1
ATOM 2824 C C . SER A 1 348 ? 8.488 -18.857 16.417 1.00 84.00 348 SER A C 1
ATOM 2826 O O . SER A 1 348 ? 7.542 -19.239 17.112 1.00 84.00 348 SER A O 1
ATOM 2828 N N . GLN A 1 349 ? 9.485 -19.671 16.058 1.00 80.50 349 GLN A N 1
ATOM 2829 C CA . GLN A 1 349 ? 9.611 -21.051 16.519 1.00 80.50 349 GLN A CA 1
ATOM 2830 C C . GLN A 1 349 ? 9.821 -21.113 18.038 1.00 80.50 349 GLN A C 1
ATOM 2832 O O . GLN A 1 349 ? 9.151 -21.900 18.706 1.00 80.50 349 GLN A O 1
ATOM 2837 N N . GLU A 1 350 ? 10.690 -20.273 18.605 1.00 80.25 350 GLU A N 1
ATOM 2838 C CA . GLU A 1 350 ? 10.911 -20.198 20.053 1.00 80.25 350 GLU A CA 1
ATOM 2839 C C . GLU A 1 350 ? 9.646 -19.730 20.784 1.00 80.25 350 GLU A C 1
ATOM 2841 O O . GLU A 1 350 ? 9.244 -20.328 21.781 1.00 80.25 350 GLU A O 1
ATOM 2846 N N . PHE A 1 351 ? 8.948 -18.719 20.267 1.00 81.44 351 PHE A N 1
ATOM 2847 C CA . PHE A 1 351 ? 7.715 -18.232 20.881 1.00 81.44 351 PHE A CA 1
ATOM 2848 C C . PHE A 1 351 ? 6.623 -19.313 20.936 1.00 81.44 351 PHE A C 1
ATOM 2850 O O . PHE A 1 351 ? 5.979 -19.502 21.973 1.00 81.44 351 PHE A O 1
ATOM 2857 N N . ILE A 1 352 ? 6.417 -20.045 19.837 1.00 76.12 352 ILE A N 1
ATOM 2858 C CA . ILE A 1 352 ? 5.339 -21.036 19.727 1.00 76.12 352 ILE A CA 1
ATOM 2859 C C . ILE A 1 352 ? 5.714 -22.353 20.408 1.00 76.12 352 ILE A C 1
ATOM 2861 O O . ILE A 1 352 ? 4.945 -22.867 21.224 1.00 76.12 352 ILE A O 1
ATOM 2865 N N . PHE A 1 353 ? 6.902 -22.891 20.148 1.00 72.94 353 PHE A N 1
ATOM 2866 C CA . PHE A 1 353 ? 7.293 -24.191 20.696 1.00 72.94 353 PHE A CA 1
ATOM 2867 C C . PHE A 1 353 ? 7.992 -24.098 22.055 1.00 72.94 353 PHE A C 1
ATOM 2869 O O . PHE A 1 353 ? 7.841 -25.017 22.862 1.00 72.94 353 PHE A O 1
ATOM 2876 N N . GLY A 1 354 ? 8.685 -22.993 22.343 1.00 65.69 354 GLY A N 1
ATOM 2877 C CA . GLY A 1 354 ? 9.376 -22.765 23.615 1.00 65.69 354 GLY A CA 1
ATOM 2878 C C . GLY A 1 354 ? 8.430 -22.432 24.771 1.00 65.69 354 GLY A C 1
ATOM 2879 O O . GLY A 1 354 ? 8.630 -22.934 25.874 1.00 65.69 354 GLY A O 1
ATOM 2880 N N . ASN A 1 355 ? 7.351 -21.673 24.522 1.00 57.84 355 ASN A N 1
ATOM 2881 C CA . ASN A 1 355 ? 6.409 -21.266 25.577 1.00 57.84 355 ASN A CA 1
ATOM 2882 C C . ASN A 1 355 ? 5.026 -21.939 25.520 1.00 57.84 355 ASN A C 1
ATOM 2884 O O . ASN A 1 355 ? 4.423 -22.133 26.577 1.00 57.84 355 ASN A O 1
ATOM 2888 N N . ALA A 1 356 ? 4.487 -22.283 24.341 1.00 54.00 356 ALA A N 1
ATOM 2889 C CA . ALA A 1 356 ? 3.085 -22.718 24.231 1.00 54.00 356 ALA A CA 1
ATOM 2890 C C . ALA A 1 356 ? 2.878 -24.245 24.205 1.00 54.00 356 ALA A C 1
ATOM 2892 O O . ALA A 1 356 ? 1.807 -24.707 24.599 1.00 54.00 356 ALA A O 1
ATOM 2893 N N . ILE A 1 357 ? 3.872 -25.034 23.768 1.00 57.22 357 ILE A N 1
ATOM 2894 C CA . ILE A 1 357 ? 3.734 -26.500 23.597 1.00 57.22 357 ILE A CA 1
ATOM 2895 C C . ILE A 1 357 ? 4.719 -27.309 24.472 1.00 57.22 357 ILE A C 1
ATOM 2897 O O . ILE A 1 357 ? 4.570 -28.519 24.617 1.00 57.22 357 ILE A O 1
ATOM 2901 N N . GLY A 1 358 ? 5.655 -26.661 25.175 1.00 49.31 358 GLY A N 1
ATOM 2902 C CA . GLY A 1 358 ? 6.491 -27.331 26.179 1.00 49.31 358 GLY A CA 1
ATOM 2903 C C . GLY A 1 358 ? 7.478 -28.349 25.599 1.00 49.31 358 GLY A C 1
ATOM 2904 O O . GLY A 1 358 ? 7.794 -29.338 26.259 1.00 49.31 358 GLY A O 1
ATOM 2905 N N . CYS A 1 359 ? 7.977 -28.124 24.380 1.00 46.56 359 CYS A N 1
ATOM 2906 C CA . CYS A 1 359 ? 9.126 -28.873 23.882 1.00 46.56 359 CYS A CA 1
ATOM 2907 C C . CYS A 1 359 ? 10.403 -28.190 24.370 1.00 46.56 359 CYS A C 1
ATOM 2909 O O . CYS A 1 359 ? 10.722 -27.082 23.950 1.00 46.56 359 CYS A O 1
ATOM 2911 N N . SER A 1 360 ? 11.138 -28.851 25.265 1.00 44.34 360 SER A N 1
ATOM 2912 C CA . SER A 1 360 ? 12.469 -28.418 25.683 1.00 44.34 360 SER A CA 1
ATOM 2913 C C . SER A 1 360 ? 13.415 -28.476 24.485 1.00 44.34 360 SER A C 1
ATOM 2915 O O . SER A 1 360 ? 13.961 -29.536 24.170 1.00 44.34 360 SER A O 1
ATOM 2917 N N . THR A 1 361 ? 13.603 -27.352 23.800 1.00 49.91 361 THR A N 1
ATOM 2918 C CA . THR A 1 361 ? 14.688 -27.202 22.837 1.00 49.91 361 THR A CA 1
ATOM 2919 C C . THR A 1 361 ? 15.997 -27.258 23.607 1.00 49.91 361 THR A C 1
ATOM 2921 O O . THR A 1 361 ? 16.327 -26.370 24.389 1.00 49.91 361 THR A O 1
ATOM 2924 N N . VAL A 1 362 ? 16.713 -28.366 23.436 1.00 44.75 362 VAL A N 1
ATOM 2925 C CA . VAL A 1 362 ? 18.092 -28.501 23.887 1.00 44.75 362 VAL A CA 1
ATOM 2926 C C . VAL A 1 362 ? 18.892 -27.465 23.107 1.00 44.75 362 VAL A C 1
ATOM 2928 O O . VAL A 1 362 ? 18.985 -27.558 21.886 1.00 44.75 362 VAL A O 1
ATOM 2931 N N . ASN A 1 363 ? 19.407 -26.460 23.813 1.00 44.22 363 ASN A N 1
ATOM 2932 C CA . ASN A 1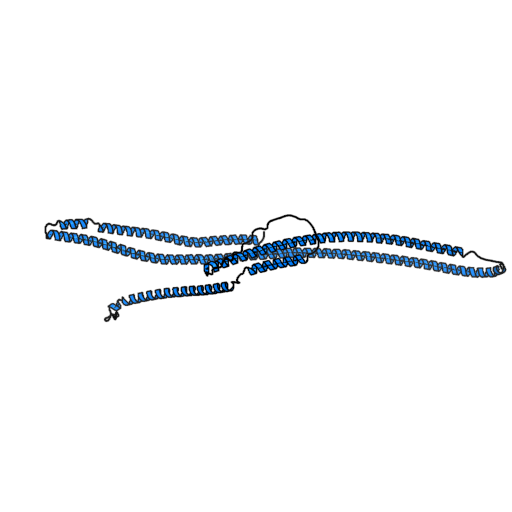 363 ? 20.347 -25.486 23.276 1.00 44.22 363 ASN A CA 1
ATOM 2933 C C . ASN A 1 363 ? 21.510 -26.229 22.612 1.00 44.22 363 ASN A C 1
ATOM 2935 O O . ASN A 1 363 ? 22.314 -26.867 23.293 1.00 44.22 363 ASN A O 1
ATOM 2939 N N . SER A 1 364 ? 21.607 -26.140 21.293 1.00 41.72 364 SER A N 1
ATOM 2940 C CA . SER A 1 364 ? 22.872 -26.326 20.598 1.00 41.72 364 SER A CA 1
ATOM 2941 C C . SER A 1 364 ? 23.532 -24.958 20.497 1.00 41.72 364 SER A C 1
ATOM 2943 O O . SER A 1 364 ? 23.304 -24.209 19.552 1.00 41.72 364 SER A O 1
ATOM 2945 N N . ASP A 1 365 ? 24.317 -24.639 21.526 1.00 39.78 365 ASP A N 1
ATOM 2946 C CA . ASP A 1 365 ? 25.344 -23.606 21.483 1.00 39.78 365 ASP A CA 1
ATOM 2947 C C . ASP A 1 365 ? 26.262 -23.858 20.280 1.00 39.78 365 ASP A C 1
ATOM 2949 O O . ASP A 1 365 ? 27.049 -24.804 20.298 1.00 39.78 365 ASP A O 1
ATOM 2953 N N . LEU A 1 366 ? 26.208 -22.998 19.263 1.00 37.09 366 LEU A N 1
ATOM 2954 C CA . LEU A 1 366 ? 27.308 -22.807 18.320 1.00 37.09 366 LEU A CA 1
ATOM 2955 C C . LEU A 1 366 ? 27.520 -21.307 18.102 1.00 37.09 366 LEU A C 1
ATOM 2957 O O . LEU A 1 366 ? 26.917 -20.643 17.270 1.00 37.09 366 LEU A O 1
ATOM 2961 N N . THR A 1 367 ? 28.377 -20.803 18.982 1.00 33.09 367 THR A N 1
ATOM 2962 C CA . THR A 1 367 ? 29.287 -19.667 18.868 1.00 33.09 367 THR A CA 1
ATOM 2963 C C . THR A 1 367 ? 29.367 -19.023 17.478 1.00 33.09 367 THR A C 1
ATOM 2965 O O . THR A 1 367 ? 29.981 -19.575 16.569 1.00 33.09 367 THR A O 1
ATOM 2968 N N . CYS A 1 368 ? 28.862 -17.793 17.355 1.00 28.89 368 CYS A N 1
ATOM 2969 C CA . CYS A 1 368 ? 29.327 -16.847 16.340 1.00 28.89 368 CYS A CA 1
ATOM 2970 C C . CYS A 1 368 ? 30.820 -16.552 16.567 1.00 28.89 368 CYS A C 1
ATOM 2972 O O . CYS A 1 368 ? 31.169 -16.100 17.662 1.00 28.89 368 CYS A O 1
ATOM 2974 N N . PRO A 1 369 ? 31.707 -16.725 15.575 1.00 33.91 369 PRO A N 1
ATOM 2975 C CA . PRO A 1 369 ? 33.024 -16.116 15.621 1.00 33.91 369 PRO A CA 1
ATOM 2976 C C . PRO A 1 369 ? 32.921 -14.672 15.121 1.00 33.91 369 PRO A C 1
ATOM 2978 O O . PRO A 1 369 ? 32.692 -14.414 13.939 1.00 33.91 369 PRO A O 1
ATOM 2981 N N . GLU A 1 370 ? 33.095 -13.731 16.044 1.00 31.47 370 GLU A N 1
ATOM 2982 C CA . GLU A 1 370 ? 33.583 -12.392 15.725 1.00 31.47 370 GLU A CA 1
ATOM 2983 C C . GLU A 1 370 ? 35.012 -12.460 15.145 1.00 31.47 370 GLU A C 1
ATOM 2985 O O . GLU A 1 370 ? 35.800 -13.340 15.485 1.00 31.47 370 GLU A O 1
ATOM 2990 N N . GLU A 1 371 ? 35.323 -11.457 14.317 1.00 33.47 371 GLU A N 1
ATOM 2991 C CA . GLU A 1 371 ? 36.655 -11.010 13.877 1.00 33.47 371 GLU A CA 1
ATOM 2992 C C . GLU A 1 371 ? 37.439 -11.853 12.852 1.00 33.47 371 GLU A C 1
ATOM 2994 O O . GLU A 1 371 ? 38.195 -12.755 13.195 1.00 33.47 371 GLU A O 1
ATOM 2999 N N . ILE A 1 372 ? 37.471 -11.360 11.603 1.00 30.75 372 ILE A N 1
ATOM 3000 C CA . ILE A 1 372 ? 38.752 -11.080 10.927 1.00 30.75 372 ILE A CA 1
ATOM 3001 C C . ILE A 1 372 ? 38.681 -9.690 10.282 1.00 30.75 372 ILE A C 1
ATOM 3003 O O . ILE A 1 372 ? 38.118 -9.501 9.205 1.00 30.75 372 ILE A O 1
ATOM 3007 N N . GLN A 1 373 ? 39.311 -8.715 10.936 1.00 36.62 373 GLN A N 1
ATOM 3008 C CA . GLN A 1 373 ? 39.697 -7.436 10.349 1.00 36.62 373 GLN A CA 1
ATOM 3009 C C . GLN A 1 373 ? 41.226 -7.312 10.434 1.00 36.62 373 GLN A C 1
ATOM 3011 O O . GLN A 1 373 ? 41.764 -7.084 11.509 1.00 36.62 373 GLN A O 1
ATOM 3016 N N . SER A 1 374 ? 41.927 -7.496 9.310 1.00 30.20 374 SER A N 1
ATOM 3017 C CA . SER A 1 374 ? 43.260 -6.944 8.962 1.00 30.20 374 SER A CA 1
ATOM 3018 C C . SER A 1 374 ? 43.651 -7.521 7.585 1.00 30.20 374 SER A C 1
ATOM 3020 O O . SER A 1 374 ? 43.254 -8.635 7.273 1.00 30.20 374 SER A O 1
ATOM 3022 N N . CYS A 1 375 ? 44.412 -6.914 6.677 1.00 24.22 375 CYS A N 1
ATOM 3023 C CA . CYS A 1 375 ? 45.011 -5.596 6.522 1.00 24.22 375 CYS A CA 1
ATOM 3024 C C . CYS A 1 375 ? 45.573 -5.526 5.080 1.00 24.22 375 CYS A C 1
ATOM 3026 O O . CYS A 1 375 ? 45.928 -6.550 4.501 1.00 24.22 375 CYS A O 1
ATOM 3028 N N . THR A 1 376 ? 45.775 -4.301 4.585 1.00 27.47 376 THR A N 1
ATOM 3029 C CA . THR A 1 376 ? 46.830 -3.874 3.633 1.00 27.47 376 THR A CA 1
ATOM 3030 C C . THR A 1 376 ? 46.837 -4.366 2.174 1.00 27.47 376 THR A C 1
ATOM 3032 O O . THR A 1 376 ? 47.114 -5.518 1.866 1.00 27.47 376 THR A O 1
ATOM 3035 N N . THR A 1 377 ? 46.653 -3.381 1.282 1.00 34.59 377 THR A N 1
ATOM 3036 C CA . THR A 1 377 ? 47.431 -3.088 0.057 1.00 34.59 377 THR A CA 1
ATOM 3037 C C . THR A 1 377 ? 48.385 -4.163 -0.468 1.00 34.59 377 THR A C 1
ATOM 3039 O O . THR A 1 377 ? 49.389 -4.444 0.179 1.00 34.59 377 THR A O 1
ATOM 3042 N N . ASN A 1 378 ? 48.176 -4.578 -1.724 1.00 31.45 378 ASN A N 1
ATOM 3043 C CA . ASN A 1 378 ? 49.241 -4.739 -2.718 1.00 31.45 378 ASN A CA 1
ATOM 3044 C C . ASN A 1 378 ? 48.681 -4.532 -4.134 1.00 31.45 378 ASN A C 1
ATOM 3046 O O . ASN A 1 378 ? 47.697 -5.153 -4.531 1.00 31.45 378 ASN A O 1
ATOM 3050 N N . GLU A 1 379 ? 49.320 -3.631 -4.877 1.00 31.38 379 GLU A N 1
ATOM 3051 C CA . GLU A 1 379 ? 49.099 -3.398 -6.301 1.00 31.38 379 GLU A CA 1
ATOM 3052 C C . GLU A 1 379 ? 49.592 -4.578 -7.157 1.00 31.38 379 GLU A C 1
ATOM 3054 O O . GLU A 1 379 ? 50.589 -5.226 -6.848 1.00 31.38 379 GLU A O 1
ATOM 3059 N N . ALA A 1 380 ? 48.914 -4.753 -8.294 1.00 34.88 380 ALA A N 1
ATOM 3060 C CA . ALA A 1 380 ? 49.426 -5.245 -9.572 1.00 34.88 380 ALA A CA 1
ATOM 3061 C C . ALA A 1 380 ? 50.199 -6.582 -9.613 1.00 34.88 380 ALA A C 1
ATOM 3063 O O . ALA A 1 380 ? 51.412 -6.644 -9.419 1.00 34.88 380 ALA A O 1
ATOM 3064 N N . LYS A 1 381 ? 49.523 -7.610 -10.148 1.00 31.28 381 LYS A N 1
ATOM 3065 C CA . LYS A 1 381 ? 50.008 -8.363 -11.321 1.00 31.28 381 LYS A CA 1
ATOM 3066 C C . LYS A 1 381 ? 48.867 -9.149 -11.970 1.00 31.28 381 LYS A C 1
ATOM 3068 O O . LYS A 1 381 ? 48.380 -10.132 -11.427 1.00 31.28 381 LYS A O 1
ATOM 3073 N N . LEU A 1 382 ? 48.477 -8.697 -13.161 1.00 38.38 382 LEU A N 1
ATOM 3074 C CA . LEU A 1 382 ? 47.795 -9.508 -14.165 1.00 38.38 382 LEU A CA 1
ATOM 3075 C C . LEU A 1 382 ? 48.716 -10.664 -14.578 1.00 38.38 382 LEU A C 1
ATOM 3077 O O . LEU A 1 382 ? 49.833 -10.410 -15.029 1.00 38.38 382 LEU A O 1
ATOM 3081 N N . ASN A 1 383 ? 48.252 -11.905 -14.427 1.00 36.59 383 ASN A N 1
ATOM 3082 C CA . ASN A 1 383 ? 48.141 -12.868 -15.528 1.00 36.59 383 ASN A CA 1
ATOM 3083 C C . ASN A 1 383 ? 47.576 -14.214 -15.050 1.00 36.59 383 ASN A C 1
ATOM 3085 O O . ASN A 1 383 ? 48.013 -14.756 -14.043 1.00 36.59 383 ASN A O 1
ATOM 3089 N N . GLU A 1 384 ? 46.647 -14.726 -15.863 1.00 43.25 384 GLU A N 1
ATOM 3090 C CA . GLU A 1 384 ? 46.340 -16.144 -16.092 1.00 43.25 384 GLU A CA 1
ATOM 3091 C C . GLU A 1 384 ? 45.960 -17.008 -14.880 1.00 43.25 384 GLU A C 1
ATOM 3093 O O . GLU A 1 384 ? 46.810 -17.654 -14.290 1.00 43.25 384 GLU A O 1
ATOM 3098 N N . THR A 1 385 ? 44.650 -17.097 -14.606 1.00 39.56 385 THR A N 1
ATOM 3099 C CA . THR A 1 385 ? 43.859 -18.353 -14.569 1.00 39.56 385 THR A CA 1
ATOM 3100 C C . THR A 1 385 ? 42.417 -18.035 -14.135 1.00 39.56 385 THR A C 1
ATOM 3102 O O . THR A 1 385 ? 42.074 -18.168 -12.967 1.00 39.56 385 THR A O 1
ATOM 3105 N N . ASN A 1 386 ? 41.556 -17.609 -15.067 1.00 43.19 386 ASN A N 1
ATOM 3106 C CA . ASN A 1 386 ? 40.165 -17.198 -14.775 1.00 43.19 386 ASN A CA 1
ATOM 3107 C C . ASN A 1 386 ? 39.129 -18.338 -14.845 1.00 43.19 386 ASN A C 1
ATOM 3109 O O . ASN A 1 386 ? 37.944 -18.065 -14.953 1.00 43.19 386 ASN A O 1
ATOM 3113 N N . VAL A 1 387 ? 39.540 -19.609 -14.822 1.00 44.75 387 VAL A N 1
ATOM 3114 C CA . VAL A 1 387 ? 38.580 -20.737 -14.833 1.00 44.75 387 VAL A CA 1
ATOM 3115 C C . VAL A 1 387 ? 38.444 -21.373 -13.445 1.00 44.75 387 VAL A C 1
ATOM 3117 O O . VAL A 1 387 ? 37.358 -21.785 -13.067 1.00 44.75 387 VAL A O 1
ATOM 3120 N N . ALA A 1 388 ? 39.504 -21.364 -12.630 1.00 41.44 388 ALA A N 1
ATOM 3121 C CA . ALA A 1 388 ? 39.482 -21.986 -11.303 1.00 41.44 388 ALA A CA 1
ATOM 3122 C C . ALA A 1 388 ? 38.825 -21.114 -10.209 1.00 41.44 388 ALA A C 1
ATOM 3124 O O . ALA A 1 388 ? 38.383 -21.633 -9.188 1.00 41.44 388 ALA A O 1
ATOM 3125 N N . THR A 1 389 ? 38.756 -19.790 -10.395 1.00 51.34 389 THR A N 1
ATOM 3126 C CA . THR A 1 389 ? 38.195 -18.855 -9.401 1.00 51.34 389 THR A CA 1
ATOM 3127 C C . THR A 1 389 ? 36.673 -18.751 -9.448 1.00 51.34 389 THR A C 1
ATOM 3129 O O . THR A 1 389 ? 36.059 -18.552 -8.401 1.00 51.34 389 THR A O 1
ATOM 3132 N N . ASP A 1 390 ? 36.063 -18.917 -10.624 1.00 49.28 390 ASP A N 1
ATOM 3133 C CA . ASP A 1 390 ? 34.601 -18.887 -10.763 1.00 49.28 390 ASP A CA 1
ATOM 3134 C C . ASP A 1 390 ? 33.977 -20.175 -10.210 1.00 49.28 390 ASP A C 1
ATOM 3136 O O . ASP A 1 390 ? 32.982 -20.112 -9.495 1.00 49.28 390 ASP A O 1
ATOM 3140 N N . GLU A 1 391 ? 34.620 -21.333 -10.416 1.00 48.75 391 GLU A N 1
ATOM 3141 C CA . GLU A 1 391 ? 34.193 -22.597 -9.799 1.00 48.75 391 GLU A CA 1
ATOM 3142 C C . GLU A 1 391 ? 34.262 -22.534 -8.262 1.00 48.75 391 GLU A C 1
ATOM 3144 O O . GLU A 1 391 ? 33.325 -22.956 -7.590 1.00 48.75 391 GLU A O 1
ATOM 3149 N N . ALA A 1 392 ? 35.308 -21.931 -7.685 1.00 53.16 392 ALA A N 1
ATOM 3150 C CA . ALA A 1 392 ? 35.430 -21.777 -6.233 1.00 53.16 392 ALA A CA 1
ATOM 3151 C C . ALA A 1 392 ? 34.420 -20.773 -5.629 1.00 53.16 392 ALA A C 1
ATOM 3153 O O . ALA A 1 392 ? 33.942 -20.984 -4.513 1.00 53.16 392 ALA A O 1
ATOM 3154 N N . LYS A 1 393 ? 34.060 -19.698 -6.350 1.00 56.12 393 LYS A N 1
ATOM 3155 C CA . LYS A 1 393 ? 33.013 -18.746 -5.922 1.00 56.12 393 LYS A CA 1
ATOM 3156 C C . LYS A 1 393 ? 31.616 -19.363 -5.974 1.00 56.12 393 LYS A C 1
ATOM 3158 O O . LYS A 1 393 ? 30.862 -19.197 -5.020 1.00 56.12 393 LYS A O 1
ATOM 3163 N N . VAL A 1 394 ? 31.305 -20.107 -7.038 1.00 55.28 394 VAL A N 1
ATOM 3164 C CA . VAL A 1 394 ? 30.034 -20.838 -7.163 1.00 55.28 394 VAL A CA 1
ATOM 3165 C C . VAL A 1 394 ? 29.915 -21.893 -6.065 1.00 55.28 394 VAL A C 1
ATOM 3167 O O . VAL A 1 394 ? 28.854 -22.020 -5.466 1.00 55.28 394 VAL A O 1
ATOM 3170 N N . VAL A 1 395 ? 31.002 -22.597 -5.728 1.00 53.09 395 VAL A N 1
ATOM 3171 C CA . VAL A 1 395 ? 31.006 -23.558 -4.613 1.00 53.09 395 VAL A CA 1
ATOM 3172 C C . VAL A 1 395 ? 30.698 -22.870 -3.278 1.00 53.09 395 VAL A C 1
ATOM 3174 O O . VAL A 1 395 ? 29.850 -23.375 -2.556 1.00 53.09 395 VAL A O 1
ATOM 3177 N N . ASN A 1 396 ? 31.274 -21.699 -2.981 1.00 56.50 396 ASN A N 1
ATOM 3178 C CA . ASN A 1 396 ? 30.977 -20.951 -1.746 1.00 56.50 396 ASN A CA 1
ATOM 3179 C C . ASN A 1 396 ? 29.559 -20.341 -1.698 1.00 56.50 396 ASN A C 1
ATOM 3181 O O . ASN A 1 396 ? 28.984 -20.213 -0.618 1.00 56.50 396 ASN A O 1
ATOM 3185 N N . GLU A 1 397 ? 28.981 -19.931 -2.831 1.00 55.38 397 GLU A N 1
ATOM 3186 C CA . GLU A 1 397 ? 27.581 -19.470 -2.889 1.00 55.38 397 GLU A CA 1
ATOM 3187 C C . GLU A 1 397 ? 26.584 -20.617 -2.723 1.00 55.38 397 GLU A C 1
ATOM 3189 O O . GLU A 1 397 ? 25.579 -20.465 -2.026 1.00 55.38 397 GLU A O 1
ATOM 3194 N N . VAL A 1 398 ? 26.883 -21.769 -3.325 1.00 53.25 398 VAL A N 1
ATOM 3195 C CA . VAL A 1 398 ? 26.110 -23.000 -3.141 1.00 53.25 398 VAL A CA 1
ATOM 3196 C C . VAL A 1 398 ? 26.232 -23.496 -1.697 1.00 53.25 398 VAL A C 1
ATOM 3198 O O . VAL A 1 398 ? 25.233 -23.950 -1.146 1.00 53.25 398 VAL A O 1
ATOM 3201 N N . ASP A 1 399 ? 27.395 -23.345 -1.053 1.00 51.31 399 ASP A N 1
ATOM 3202 C CA . ASP A 1 399 ? 27.587 -23.720 0.354 1.00 51.31 399 ASP A CA 1
ATOM 3203 C C . ASP A 1 399 ? 26.795 -22.814 1.309 1.00 51.31 399 ASP A C 1
ATOM 3205 O O . ASP A 1 399 ? 26.120 -23.334 2.184 1.00 51.31 399 ASP A O 1
ATOM 3209 N N . PHE A 1 400 ? 26.750 -21.488 1.095 1.00 54.19 400 PHE A N 1
ATOM 3210 C CA . PHE A 1 400 ? 25.917 -20.591 1.920 1.00 54.19 400 PHE A CA 1
ATOM 3211 C C . PHE A 1 400 ? 24.414 -20.880 1.769 1.00 54.19 400 PHE A C 1
ATOM 3213 O O . PHE A 1 400 ? 23.680 -20.886 2.756 1.00 54.19 400 PHE A O 1
ATOM 3220 N N . GLY A 1 401 ? 23.946 -21.156 0.545 1.00 53.53 401 GLY A N 1
ATOM 3221 C CA . GLY A 1 401 ? 22.563 -21.588 0.316 1.00 53.53 401 GLY A CA 1
ATOM 3222 C C . GLY A 1 401 ? 22.246 -22.919 1.007 1.00 53.53 401 GLY A C 1
ATOM 3223 O O . GLY A 1 401 ? 21.189 -23.064 1.612 1.00 53.53 401 GLY A O 1
ATOM 3224 N N . LEU A 1 402 ? 23.193 -23.862 0.984 1.00 50.62 402 LEU A N 1
ATOM 3225 C CA . LEU A 1 402 ? 23.076 -25.146 1.675 1.00 50.62 402 LEU A CA 1
ATOM 3226 C C . LEU A 1 402 ? 23.221 -25.033 3.198 1.00 50.62 402 LEU A C 1
ATOM 3228 O O . LEU A 1 402 ? 22.725 -25.906 3.900 1.00 50.62 402 LEU A O 1
ATOM 3232 N N . GLU A 1 403 ? 23.906 -24.020 3.725 1.00 52.19 403 GLU A N 1
ATOM 3233 C CA . GLU A 1 403 ? 24.117 -23.825 5.164 1.00 52.19 403 GLU A CA 1
ATOM 3234 C C . GLU A 1 403 ? 22.890 -23.182 5.830 1.00 52.19 403 GLU A C 1
ATOM 3236 O O . GLU A 1 403 ? 22.438 -23.682 6.859 1.00 52.19 403 GLU A O 1
ATOM 3241 N N . CYS A 1 404 ? 22.230 -22.219 5.167 1.00 49.81 404 CYS A N 1
ATOM 3242 C CA . CYS A 1 404 ? 20.891 -21.759 5.572 1.00 49.81 404 CYS A CA 1
ATOM 3243 C C . CYS A 1 404 ? 19.842 -22.890 5.554 1.00 49.81 404 CYS A C 1
ATOM 3245 O O . CYS A 1 404 ? 18.946 -22.900 6.397 1.00 49.81 404 CYS A O 1
ATOM 3247 N N . ASP A 1 405 ? 19.959 -23.862 4.641 1.00 48.38 405 ASP A N 1
ATOM 3248 C CA . ASP A 1 405 ? 19.076 -25.038 4.600 1.00 48.38 405 ASP A CA 1
ATOM 3249 C C . ASP A 1 405 ? 19.436 -26.108 5.654 1.00 48.38 405 ASP A C 1
ATOM 3251 O O . ASP A 1 405 ? 18.571 -26.885 6.066 1.00 48.38 405 ASP A O 1
ATOM 3255 N N . LYS A 1 406 ? 20.694 -26.173 6.116 1.00 48.19 406 LYS A N 1
ATOM 3256 C CA . LYS A 1 406 ? 21.177 -27.182 7.082 1.00 48.19 406 LYS A CA 1
ATOM 3257 C C . LYS A 1 406 ? 20.988 -26.787 8.547 1.00 48.19 406 LYS A C 1
ATOM 3259 O O . LYS A 1 406 ? 20.891 -27.686 9.382 1.00 48.19 406 LYS A O 1
ATOM 3264 N N . ASP A 1 407 ? 20.867 -25.496 8.859 1.00 47.34 407 ASP A N 1
ATOM 3265 C CA . ASP A 1 407 ? 20.513 -25.033 10.212 1.00 47.34 407 ASP A CA 1
ATOM 3266 C C . ASP A 1 407 ? 19.058 -25.368 10.604 1.00 47.34 407 ASP A C 1
ATOM 3268 O O . ASP A 1 407 ? 18.682 -25.292 11.777 1.00 47.34 407 ASP A O 1
ATOM 3272 N N . ASN A 1 408 ? 18.250 -25.857 9.656 1.00 47.34 408 ASN A N 1
ATOM 3273 C CA . ASN A 1 408 ? 16.996 -26.554 9.932 1.00 47.34 408 ASN A CA 1
ATOM 3274 C C . ASN A 1 408 ? 17.281 -27.976 10.454 1.00 47.34 408 ASN A C 1
ATOM 3276 O O . ASN A 1 408 ? 17.087 -28.978 9.766 1.00 47.34 408 ASN A O 1
ATOM 3280 N N . SER A 1 409 ? 17.701 -28.091 11.718 1.00 49.41 409 SER A N 1
ATOM 3281 C CA . SER A 1 409 ? 17.878 -29.395 12.385 1.00 49.41 409 SER A CA 1
ATOM 3282 C C . SER A 1 409 ? 16.577 -30.195 12.588 1.00 49.41 409 SER A C 1
ATOM 3284 O O . SER A 1 409 ? 16.600 -31.293 13.138 1.00 49.41 409 SER A O 1
ATOM 3286 N N . SER A 1 410 ? 15.439 -29.703 12.107 1.00 52.78 410 SER A N 1
ATOM 3287 C CA . SER A 1 410 ? 14.270 -30.506 11.757 1.00 52.78 410 SER A CA 1
ATOM 3288 C C . SER A 1 410 ? 13.366 -29.621 10.908 1.00 52.78 410 SER A C 1
ATOM 3290 O O . SER A 1 410 ? 13.049 -28.509 11.330 1.00 52.78 410 SER A O 1
ATOM 3292 N N . ASP A 1 411 ? 12.946 -30.074 9.730 1.00 61.56 411 ASP A N 1
ATOM 3293 C CA . ASP A 1 411 ? 11.799 -29.491 9.034 1.00 61.56 411 ASP A CA 1
ATOM 3294 C C . ASP A 1 411 ? 10.566 -29.651 9.942 1.00 61.56 411 ASP A C 1
ATOM 3296 O O . ASP A 1 411 ? 9.858 -30.656 9.913 1.00 61.56 411 ASP A O 1
ATOM 3300 N N . ARG A 1 412 ? 10.339 -28.675 10.829 1.00 68.75 412 ARG A N 1
ATOM 3301 C CA . ARG A 1 412 ? 9.235 -28.692 11.802 1.00 68.75 412 ARG A CA 1
ATOM 3302 C C . ARG A 1 412 ? 7.886 -28.389 11.153 1.00 68.75 412 ARG A C 1
ATOM 3304 O O . ARG A 1 412 ? 6.914 -28.164 11.868 1.00 68.75 412 ARG A O 1
ATOM 3311 N N . SER A 1 413 ? 7.794 -28.353 9.823 1.00 76.44 413 SER A N 1
ATOM 3312 C CA . SER A 1 413 ? 6.548 -28.090 9.097 1.00 76.44 413 SER A CA 1
ATOM 3313 C C . SER A 1 413 ? 5.413 -29.026 9.539 1.00 76.44 413 SER A C 1
ATOM 3315 O O . SER A 1 413 ? 4.282 -28.584 9.747 1.00 76.44 413 SER A O 1
ATOM 3317 N N . GLU A 1 414 ? 5.717 -30.299 9.818 1.00 78.12 414 GLU A N 1
ATOM 3318 C CA . GLU A 1 414 ? 4.738 -31.242 10.376 1.00 78.12 414 GLU A CA 1
ATOM 3319 C C . GLU A 1 414 ? 4.243 -30.833 11.773 1.00 78.12 414 GLU A C 1
ATOM 3321 O O . GLU A 1 414 ? 3.041 -30.897 12.045 1.00 78.12 414 GLU A O 1
ATOM 3326 N N . GLU A 1 415 ? 5.136 -30.359 12.647 1.00 79.12 415 GLU A N 1
ATOM 3327 C CA . GLU A 1 415 ? 4.789 -29.877 13.991 1.00 79.12 415 GLU A CA 1
ATOM 3328 C C . GLU A 1 415 ? 3.926 -28.608 13.921 1.00 79.12 415 GLU A C 1
ATOM 3330 O O . GLU A 1 415 ? 2.950 -28.478 14.665 1.00 79.12 415 GLU A O 1
ATOM 3335 N N . TRP A 1 416 ? 4.225 -27.700 12.984 1.00 82.81 416 TRP A N 1
ATOM 3336 C CA . TRP A 1 416 ? 3.413 -26.512 12.703 1.00 82.81 416 TRP A CA 1
ATOM 3337 C C . TRP A 1 416 ? 2.008 -26.876 12.227 1.00 82.81 416 TRP A C 1
ATOM 3339 O O . TRP A 1 416 ? 1.022 -26.380 12.777 1.00 82.81 416 TRP A O 1
ATOM 3349 N N . HIS A 1 417 ? 1.894 -27.783 11.255 1.00 84.31 417 HIS A N 1
ATOM 3350 C CA . HIS A 1 417 ? 0.600 -28.257 10.767 1.00 84.31 417 HIS A CA 1
ATOM 3351 C C . HIS A 1 417 ? -0.199 -28.979 11.856 1.00 84.31 417 HIS A C 1
ATOM 3353 O O . HIS A 1 417 ? -1.422 -28.822 11.954 1.00 84.31 417 HIS A O 1
ATOM 3359 N N . GLN A 1 418 ? 0.475 -29.747 12.714 1.00 85.00 418 GLN A N 1
ATOM 3360 C CA . GLN A 1 418 ? -0.169 -30.400 13.845 1.00 85.00 418 GLN A CA 1
ATOM 3361 C C . GLN A 1 418 ? -0.673 -29.378 14.872 1.00 85.00 418 GLN A C 1
ATOM 3363 O O . GLN A 1 418 ? -1.818 -29.486 15.321 1.00 85.00 418 GLN A O 1
ATOM 3368 N N . ALA A 1 419 ? 0.131 -28.367 15.212 1.00 83.25 419 ALA A N 1
ATOM 3369 C CA . ALA A 1 419 ? -0.264 -27.291 16.115 1.00 83.25 419 ALA A CA 1
ATOM 3370 C C . ALA A 1 419 ? -1.457 -26.495 15.561 1.00 83.25 419 ALA A C 1
ATOM 3372 O O . ALA A 1 419 ? -2.422 -26.247 16.286 1.00 83.25 419 ALA A O 1
ATOM 3373 N N . GLU A 1 420 ? -1.446 -26.159 14.270 1.00 87.25 420 GLU A N 1
ATOM 3374 C CA . GLU A 1 420 ? -2.553 -25.477 13.594 1.00 87.25 420 GLU A CA 1
ATOM 3375 C C . GLU A 1 420 ? -3.845 -26.306 13.648 1.00 87.25 420 GLU A C 1
ATOM 3377 O O . GLU A 1 420 ? -4.903 -25.802 14.037 1.00 87.25 420 GLU A O 1
ATOM 3382 N N . SER A 1 421 ? -3.763 -27.600 13.331 1.00 90.50 421 SER A N 1
ATOM 3383 C CA . SER A 1 421 ? -4.897 -28.524 13.421 1.00 90.50 421 SER A CA 1
ATOM 3384 C C . SER A 1 421 ? -5.454 -28.620 14.848 1.00 90.50 421 SER A C 1
ATOM 3386 O O . SER A 1 421 ? -6.667 -28.508 15.059 1.00 90.50 421 SER A O 1
ATOM 3388 N N . LEU A 1 422 ? -4.588 -28.756 15.858 1.00 88.38 422 LEU A N 1
ATOM 3389 C CA . LEU A 1 422 ? -4.992 -28.811 17.266 1.00 88.38 422 LEU A CA 1
ATOM 3390 C C . LEU A 1 422 ? -5.652 -27.508 17.730 1.00 88.38 422 LEU A C 1
ATOM 3392 O O . LEU A 1 422 ? -6.719 -27.554 18.345 1.00 88.38 422 LEU A O 1
ATOM 3396 N N . MET A 1 423 ? -5.074 -26.353 17.398 1.00 88.19 423 MET A N 1
ATOM 3397 C CA . MET A 1 423 ? -5.629 -25.042 17.751 1.00 88.19 423 MET A CA 1
ATOM 3398 C C . MET A 1 423 ? -6.970 -24.783 17.053 1.00 88.19 423 MET A C 1
ATOM 3400 O O . MET A 1 423 ? -7.887 -24.222 17.658 1.00 88.19 423 MET A O 1
ATOM 3404 N N . THR A 1 424 ? -7.128 -25.257 15.816 1.00 92.19 424 THR A N 1
ATOM 3405 C CA . THR A 1 424 ? -8.382 -25.170 15.055 1.00 92.19 424 THR A CA 1
ATOM 3406 C C . THR A 1 424 ? -9.475 -26.026 15.698 1.00 92.19 424 THR A C 1
ATOM 3408 O O . THR A 1 424 ? -10.588 -25.547 15.935 1.00 92.19 424 THR A O 1
ATOM 3411 N N . ASN A 1 425 ? -9.149 -27.265 16.077 1.00 92.69 425 ASN A N 1
ATOM 3412 C CA . ASN A 1 425 ? -10.063 -28.151 16.800 1.00 92.69 425 ASN A CA 1
ATOM 3413 C C . ASN A 1 425 ? -10.432 -27.580 18.177 1.00 92.69 425 ASN A C 1
ATOM 3415 O O . ASN A 1 425 ? -11.606 -27.568 18.550 1.00 92.69 425 ASN A O 1
ATOM 3419 N N . TYR A 1 426 ? -9.459 -27.049 18.920 1.00 91.50 426 TYR A N 1
ATOM 3420 C CA . TYR A 1 426 ? -9.704 -26.431 20.222 1.00 91.50 426 TYR A CA 1
ATOM 3421 C C . TYR A 1 426 ? -10.615 -25.203 20.108 1.00 91.50 426 TYR A C 1
ATOM 3423 O O . TYR A 1 426 ? -11.569 -25.065 20.876 1.00 91.50 426 TYR A O 1
ATOM 3431 N N . ARG A 1 427 ? -10.403 -24.354 19.096 1.00 94.19 427 ARG A N 1
ATOM 3432 C CA . ARG A 1 427 ? -11.293 -23.227 18.790 1.00 94.19 427 ARG A CA 1
ATOM 3433 C C . ARG A 1 427 ? -12.723 -23.690 18.505 1.00 94.19 427 ARG A C 1
ATOM 3435 O O . ARG A 1 427 ? -13.658 -23.101 19.045 1.00 94.19 427 ARG A O 1
ATOM 3442 N N . ALA A 1 428 ? -12.904 -24.749 17.716 1.00 94.44 428 ALA A N 1
ATOM 3443 C CA . ALA A 1 428 ? -14.228 -25.305 17.434 1.00 94.44 428 ALA A CA 1
ATOM 3444 C C . ALA A 1 428 ? -14.918 -25.829 18.708 1.00 94.44 428 ALA A C 1
ATOM 3446 O O . ALA A 1 428 ? -16.111 -25.603 18.916 1.00 94.44 428 ALA A O 1
ATOM 3447 N N . VAL A 1 429 ? -14.165 -26.474 19.608 1.00 95.00 429 VAL A N 1
ATOM 3448 C CA . VAL A 1 429 ? -14.676 -26.906 20.921 1.00 95.00 429 VAL A CA 1
ATOM 3449 C C . VAL A 1 429 ? -15.090 -25.709 21.778 1.00 95.00 429 VAL A C 1
ATOM 3451 O O . VAL A 1 429 ? -16.151 -25.753 22.403 1.00 95.00 429 VAL A O 1
ATOM 3454 N N . LEU A 1 430 ? -14.297 -24.635 21.801 1.00 94.25 430 LEU A N 1
ATOM 3455 C CA . LEU A 1 430 ? -14.630 -23.415 22.541 1.00 94.25 430 LEU A CA 1
ATOM 3456 C C . LEU A 1 430 ? -15.906 -22.750 22.011 1.00 94.25 430 LEU A C 1
ATOM 3458 O O . LEU A 1 430 ? -16.770 -22.402 22.813 1.00 94.25 430 LEU A O 1
ATOM 3462 N N . GLN A 1 431 ? -16.068 -22.657 20.690 1.00 94.81 431 GLN A N 1
ATOM 3463 C CA . GLN A 1 431 ? -17.290 -22.134 20.067 1.00 94.81 431 GLN A CA 1
ATOM 3464 C C . GLN A 1 431 ? -18.512 -22.990 20.417 1.00 94.81 431 GLN A C 1
ATOM 3466 O O . GLN A 1 431 ? -19.530 -22.476 20.875 1.00 94.81 431 GLN A O 1
ATOM 3471 N N . LYS A 1 432 ? -18.392 -24.318 20.316 1.00 95.19 432 LYS A N 1
ATOM 3472 C CA . LYS A 1 432 ? -19.476 -25.230 20.706 1.00 95.19 432 LYS A CA 1
ATOM 3473 C C . LYS A 1 432 ? -19.828 -25.106 22.190 1.00 95.19 432 LYS A C 1
ATOM 3475 O O . LYS A 1 432 ? -20.996 -25.191 22.569 1.00 95.19 432 LYS A O 1
ATOM 3480 N N . ARG A 1 433 ? -18.830 -24.909 23.056 1.00 95.25 433 ARG A N 1
ATOM 3481 C CA . ARG A 1 433 ? -19.051 -24.682 24.489 1.00 95.25 433 ARG A CA 1
ATOM 3482 C C . ARG A 1 433 ? -19.782 -23.366 24.737 1.00 95.25 433 ARG A C 1
ATOM 3484 O O . ARG A 1 433 ? -20.663 -23.338 25.590 1.00 95.25 433 ARG A O 1
ATOM 3491 N N . GLU A 1 434 ? -19.440 -22.306 24.016 1.00 95.25 434 GLU A N 1
ATOM 3492 C CA . GLU A 1 434 ? -20.119 -21.009 24.089 1.00 95.25 434 GLU A CA 1
ATOM 3493 C C . GLU A 1 434 ? -21.602 -21.117 23.690 1.00 95.25 434 GLU A C 1
ATOM 3495 O O . GLU A 1 434 ? -22.479 -20.632 24.414 1.00 95.25 434 GLU A O 1
ATOM 3500 N N . GLU A 1 435 ? -21.900 -21.841 22.609 1.00 94.75 435 GLU A N 1
ATOM 3501 C CA . GLU A 1 435 ? -23.271 -22.129 22.169 1.00 94.75 435 GLU A CA 1
ATOM 3502 C C . GLU A 1 435 ? -24.058 -22.921 23.219 1.00 94.75 435 GLU A C 1
ATOM 3504 O O . GLU A 1 435 ? -25.157 -22.521 23.611 1.00 94.75 435 GLU A O 1
ATOM 3509 N N . LEU A 1 436 ? -23.486 -24.019 23.726 1.00 94.94 436 LEU A N 1
ATOM 3510 C CA . LEU A 1 436 ? -24.117 -24.838 24.765 1.00 94.94 436 LEU A CA 1
ATOM 3511 C C . LEU A 1 436 ? -24.353 -24.044 26.049 1.00 94.94 436 LEU A C 1
ATOM 3513 O O . LEU A 1 436 ? -25.393 -24.195 26.688 1.00 94.94 436 LEU A O 1
ATOM 3517 N N . ASN A 1 437 ? -23.415 -23.176 26.426 1.00 94.56 437 ASN A N 1
ATOM 3518 C CA . ASN A 1 437 ? -23.570 -22.337 27.606 1.00 94.56 437 ASN A CA 1
ATOM 3519 C C . ASN A 1 437 ? -24.711 -21.327 27.408 1.00 94.56 437 ASN A C 1
ATOM 3521 O O . ASN A 1 437 ? -25.516 -21.128 28.316 1.00 94.56 437 ASN A O 1
ATOM 3525 N N . SER A 1 438 ? -24.843 -20.757 26.208 1.00 94.12 438 SER A N 1
ATOM 3526 C CA . SER A 1 438 ? -25.956 -19.869 25.844 1.00 94.12 438 SER A CA 1
ATOM 3527 C C . SER A 1 438 ? -27.308 -20.593 25.887 1.00 94.12 438 SER A C 1
ATOM 3529 O O . SER A 1 438 ? -28.275 -20.075 26.451 1.00 94.12 438 SER A O 1
ATOM 3531 N N . GLN A 1 439 ? -27.371 -21.826 25.374 1.00 95.81 439 GLN A N 1
ATOM 3532 C CA . GLN A 1 439 ? -28.565 -22.675 25.458 1.00 95.81 439 GLN A CA 1
ATOM 3533 C C . GLN A 1 439 ? -28.923 -23.019 26.908 1.00 95.81 439 GLN A C 1
ATOM 3535 O O . GLN A 1 439 ? -30.082 -22.892 27.301 1.00 95.81 439 GLN A O 1
ATOM 3540 N N . ALA A 1 440 ? -27.938 -23.392 27.730 1.00 93.50 440 ALA A N 1
ATOM 3541 C CA . ALA A 1 440 ? -28.148 -23.683 29.145 1.00 93.50 440 ALA A CA 1
ATOM 3542 C C . ALA A 1 440 ? -28.681 -22.458 29.908 1.00 93.50 440 ALA A C 1
ATOM 3544 O O . ALA A 1 440 ? -29.591 -22.591 30.727 1.00 93.50 440 ALA A O 1
ATOM 3545 N N . HIS A 1 441 ? -28.174 -21.257 29.607 1.00 93.75 441 HIS A N 1
ATOM 3546 C CA . HIS A 1 441 ? -28.694 -20.012 30.178 1.00 93.75 441 HIS A CA 1
ATOM 3547 C C . HIS A 1 441 ? -30.147 -19.750 29.758 1.00 93.75 441 HIS A C 1
ATOM 3549 O O . HIS A 1 441 ? -30.962 -19.375 30.601 1.00 93.75 441 HIS A O 1
ATOM 3555 N N . SER A 1 442 ? -30.494 -19.990 28.489 1.00 94.69 442 SER A N 1
ATOM 3556 C CA . SER A 1 442 ? -31.866 -19.848 27.987 1.00 94.69 442 SER A CA 1
ATOM 3557 C C . SER A 1 442 ? -32.834 -20.831 28.653 1.00 94.69 442 SER A C 1
ATOM 3559 O O . SER A 1 442 ? -33.871 -20.411 29.167 1.00 94.69 442 SER A O 1
ATOM 3561 N N . LEU A 1 443 ? -32.469 -22.115 28.736 1.00 93.75 443 LEU A N 1
ATOM 3562 C CA . LEU A 1 443 ? -33.273 -23.137 29.413 1.00 93.75 443 LEU A CA 1
ATOM 3563 C C . LEU A 1 443 ? -33.460 -22.821 30.897 1.00 93.75 443 LEU A C 1
ATOM 3565 O O . LEU A 1 443 ? -34.565 -22.936 31.419 1.00 93.75 443 LEU A O 1
ATOM 3569 N N . LYS A 1 444 ? -32.404 -22.362 31.576 1.00 94.06 444 LYS A N 1
ATOM 3570 C CA . LYS A 1 444 ? -32.488 -21.965 32.985 1.00 94.06 444 LYS A CA 1
ATOM 3571 C C . LYS A 1 444 ? -33.426 -20.772 33.187 1.00 94.06 444 LYS A C 1
ATOM 3573 O O . LYS A 1 444 ? -34.170 -20.745 34.163 1.00 94.06 444 LYS A O 1
ATOM 3578 N N . ALA A 1 445 ? -33.423 -19.807 32.267 1.00 92.69 445 ALA A N 1
ATOM 3579 C CA . ALA A 1 445 ? -34.365 -18.692 32.292 1.00 92.69 445 ALA A CA 1
ATOM 3580 C C . ALA A 1 445 ? -35.813 -19.152 32.043 1.00 92.69 445 ALA A C 1
ATOM 3582 O O . ALA A 1 445 ? -36.720 -18.673 32.719 1.00 92.69 445 ALA A O 1
ATOM 3583 N N . HIS A 1 446 ? -36.024 -20.098 31.123 1.00 93.75 446 HIS A N 1
ATOM 3584 C CA . HIS A 1 446 ? -37.347 -20.651 30.835 1.00 93.75 446 HIS A CA 1
ATOM 3585 C C . HIS A 1 446 ? -37.906 -21.466 32.006 1.00 93.75 446 HIS A C 1
ATOM 3587 O O . HIS A 1 446 ? -39.037 -21.229 32.416 1.00 93.75 446 HIS A O 1
ATOM 3593 N N . ASN A 1 447 ? -37.100 -22.342 32.615 1.00 93.12 447 ASN A N 1
ATOM 3594 C CA . ASN A 1 447 ? -37.503 -23.078 33.817 1.00 93.12 447 ASN A CA 1
ATOM 3595 C C . ASN A 1 447 ? -37.872 -22.131 34.959 1.00 93.12 447 ASN A C 1
ATOM 3597 O O . ASN A 1 447 ? -38.902 -22.322 35.589 1.00 93.12 447 ASN A O 1
ATOM 3601 N N . LYS A 1 448 ? -37.094 -21.062 35.174 1.00 93.88 448 LYS A N 1
ATOM 3602 C CA . LYS A 1 448 ? -37.426 -20.048 36.183 1.00 93.88 448 LYS A CA 1
ATOM 3603 C C . LYS A 1 448 ? -38.763 -19.348 35.893 1.00 93.88 448 LYS A C 1
ATOM 3605 O O . LYS A 1 448 ? -39.476 -18.986 36.823 1.00 93.88 448 LYS A O 1
ATOM 3610 N N . ALA A 1 449 ? -39.096 -19.129 34.620 1.00 92.50 449 ALA A N 1
ATOM 3611 C CA . ALA A 1 449 ? -40.384 -18.558 34.229 1.00 92.50 449 ALA A CA 1
ATOM 3612 C C . ALA A 1 449 ? -41.539 -19.538 34.487 1.00 92.50 449 ALA A C 1
ATOM 3614 O O . ALA A 1 449 ? -42.538 -19.131 35.069 1.00 92.50 449 ALA A O 1
ATOM 3615 N N . LEU A 1 450 ? -41.365 -20.815 34.130 1.00 92.31 450 LEU A N 1
ATOM 3616 C CA . LEU A 1 450 ? -42.337 -21.876 34.407 1.00 92.31 450 LEU A CA 1
ATOM 3617 C C . LEU A 1 450 ? -42.551 -22.079 35.909 1.00 92.31 450 LEU A C 1
ATOM 3619 O O . LEU A 1 450 ? -43.689 -22.177 36.340 1.00 92.31 450 LEU A O 1
ATOM 3623 N N . GLU A 1 451 ? -41.490 -22.091 36.720 1.00 91.19 451 GLU A N 1
ATOM 3624 C CA . GLU A 1 451 ? -41.595 -22.136 38.187 1.00 91.19 451 GLU A CA 1
ATOM 3625 C C . GLU A 1 451 ? -42.403 -20.948 38.729 1.00 91.19 451 GLU A C 1
ATOM 3627 O O . GLU A 1 451 ? -43.232 -21.117 39.622 1.00 91.19 451 GLU A O 1
ATOM 3632 N N . GLY A 1 452 ? -42.203 -19.753 38.162 1.00 90.25 452 GLY A N 1
ATOM 3633 C CA . GLY A 1 452 ? -42.994 -18.570 38.494 1.00 90.25 452 GLY A CA 1
ATOM 3634 C C . GLY A 1 452 ? -44.470 -18.717 38.119 1.00 90.25 452 GLY A C 1
ATOM 3635 O O . GLY A 1 452 ? -45.332 -18.427 38.942 1.00 90.25 452 GLY A O 1
ATOM 3636 N N . GLU A 1 453 ? -44.757 -19.204 36.911 1.00 90.12 453 GLU A N 1
ATOM 3637 C CA . GLU A 1 453 ? -46.120 -19.426 36.410 1.00 90.12 453 GLU A CA 1
ATOM 3638 C C . GLU A 1 453 ? -46.857 -20.497 37.230 1.00 90.12 453 GLU A C 1
ATOM 3640 O O . GLU A 1 453 ? -48.003 -20.308 37.641 1.00 90.12 453 GLU A O 1
ATOM 3645 N N . LEU A 1 454 ? -46.166 -21.586 37.564 1.00 86.00 454 LEU A N 1
ATOM 3646 C CA . LEU A 1 454 ? -46.686 -22.665 38.397 1.00 86.00 454 LEU A CA 1
ATOM 3647 C C . LEU A 1 454 ? -46.947 -22.177 39.829 1.00 86.00 454 LEU A C 1
ATOM 3649 O O . LEU A 1 454 ? -47.992 -22.478 40.395 1.00 86.00 454 LEU A O 1
ATOM 3653 N N . SER A 1 455 ? -46.060 -21.343 40.387 1.00 85.38 455 SER A N 1
ATOM 3654 C CA . SER A 1 455 ? -46.283 -20.695 41.685 1.00 85.38 455 SER A CA 1
ATOM 3655 C C . SER A 1 455 ? -47.473 -19.732 41.665 1.00 85.38 455 SER A C 1
ATOM 3657 O O . SER A 1 455 ? -48.200 -19.664 42.655 1.00 85.38 455 SER A O 1
ATOM 3659 N N . THR A 1 456 ? -47.696 -18.997 40.569 1.00 86.06 456 THR A N 1
ATOM 3660 C CA . THR A 1 456 ? -48.893 -18.153 40.426 1.00 86.06 456 THR A CA 1
ATOM 3661 C C . THR A 1 456 ? -50.168 -18.973 40.276 1.00 86.06 456 THR A C 1
ATOM 3663 O O . THR A 1 456 ? -51.183 -18.582 40.836 1.00 86.06 456 THR A O 1
ATOM 3666 N N . MET A 1 457 ? -50.111 -20.111 39.577 1.00 82.62 457 MET A N 1
ATOM 3667 C CA . MET A 1 457 ? -51.248 -21.019 39.422 1.00 82.62 457 MET A CA 1
ATOM 3668 C C . MET A 1 457 ? -51.607 -21.756 40.714 1.00 82.62 457 MET A C 1
ATOM 3670 O O . MET A 1 457 ? -52.788 -21.987 40.947 1.00 82.62 457 MET A O 1
ATOM 3674 N N . LEU A 1 458 ? -50.624 -22.136 41.541 1.00 77.19 458 LEU A N 1
ATOM 3675 C CA . LEU A 1 458 ? -50.882 -22.707 42.870 1.00 77.19 458 LEU A CA 1
ATOM 3676 C C . LEU A 1 458 ? -51.582 -21.679 43.774 1.00 77.19 458 LEU A C 1
ATOM 3678 O O . LEU A 1 458 ? -52.636 -21.958 44.333 1.00 77.19 458 LEU A O 1
ATOM 3682 N N . ASN A 1 459 ? -51.061 -20.449 43.823 1.00 78.12 459 ASN A N 1
ATOM 3683 C CA . ASN A 1 459 ? -51.602 -19.364 44.654 1.00 78.12 459 ASN A CA 1
ATOM 3684 C C . ASN A 1 459 ? -52.870 -18.692 44.087 1.00 78.12 459 ASN A C 1
ATOM 3686 O O . ASN A 1 459 ? -53.268 -17.624 44.564 1.00 78.12 459 ASN A O 1
ATOM 3690 N N . ASP A 1 460 ? -53.481 -19.252 43.044 1.00 80.19 460 ASP A N 1
ATOM 3691 C CA . ASP A 1 460 ? -54.633 -18.641 42.395 1.00 80.19 460 ASP A CA 1
ATOM 3692 C C . ASP A 1 460 ? -55.899 -18.848 43.240 1.00 80.19 460 ASP A C 1
ATOM 3694 O O . ASP A 1 460 ? -56.164 -19.940 43.743 1.00 80.19 460 ASP A O 1
ATOM 3698 N N . LYS A 1 461 ? -56.724 -17.803 43.385 1.00 69.00 461 LYS A N 1
ATOM 3699 C CA . LYS A 1 461 ? -57.893 -17.803 44.297 1.00 69.00 461 LYS A CA 1
ATOM 3700 C C . LYS A 1 461 ? -58.887 -18.935 44.038 1.00 69.00 461 LYS A C 1
ATOM 3702 O O . LYS A 1 461 ? -59.572 -19.381 44.951 1.00 69.00 461 LYS A O 1
ATOM 3707 N N . VAL A 1 462 ? -58.952 -19.406 42.795 1.00 68.56 462 VAL A N 1
ATOM 3708 C CA . VAL A 1 462 ? -59.804 -20.529 42.391 1.00 68.56 462 VAL A CA 1
ATOM 3709 C C . VAL A 1 462 ? -59.435 -21.816 43.143 1.00 68.56 462 VAL A C 1
ATOM 3711 O O . VAL A 1 462 ? -60.327 -22.606 43.440 1.00 68.56 462 VAL A O 1
ATOM 3714 N N . ASN A 1 463 ? -58.164 -22.016 43.513 1.00 64.56 463 ASN A N 1
ATOM 3715 C CA . ASN A 1 463 ? -57.734 -23.187 44.283 1.00 64.56 463 ASN A CA 1
ATOM 3716 C C . ASN A 1 463 ? -58.231 -23.161 45.736 1.00 64.56 463 ASN A C 1
ATOM 3718 O O . ASN A 1 463 ? -58.502 -24.224 46.291 1.00 64.56 463 ASN A O 1
ATOM 3722 N N . GLU A 1 464 ? -58.419 -21.977 46.331 1.00 65.75 464 GLU A N 1
ATOM 3723 C CA . GLU A 1 464 ? -59.008 -21.819 47.673 1.00 65.75 464 GLU A CA 1
ATOM 3724 C C . GLU A 1 464 ? -60.541 -21.974 47.668 1.00 65.75 464 GLU A C 1
ATOM 3726 O O . GLU A 1 464 ? -61.139 -22.340 48.680 1.00 65.75 464 GLU A O 1
ATOM 3731 N N . GLU A 1 465 ? -61.192 -21.711 46.530 1.00 68.12 465 GLU A N 1
ATOM 3732 C CA . GLU A 1 465 ? -62.652 -21.781 46.362 1.00 68.12 465 GLU A CA 1
ATOM 3733 C C . GLU A 1 465 ? -63.164 -23.186 45.973 1.00 68.12 465 GLU A C 1
ATOM 3735 O O . GLU A 1 465 ? -64.372 -23.445 45.993 1.00 68.12 465 GLU A O 1
ATOM 3740 N N . LEU A 1 466 ? -62.267 -24.119 45.636 1.00 66.19 466 LEU A N 1
ATOM 3741 C CA . LEU A 1 466 ? -62.610 -25.501 45.301 1.00 66.19 466 LEU A CA 1
ATOM 3742 C C . LEU A 1 466 ? -62.883 -26.337 46.563 1.00 66.19 466 LEU A C 1
ATOM 3744 O O . LEU A 1 466 ? -62.077 -26.401 47.483 1.00 66.19 466 LEU A O 1
ATOM 3748 N N . THR A 1 467 ? -63.985 -27.098 46.568 1.00 60.19 467 THR A N 1
ATOM 3749 C CA . THR A 1 467 ? -64.313 -28.076 47.634 1.00 60.19 467 THR A CA 1
ATOM 3750 C C . THR A 1 467 ? -63.258 -29.174 47.827 1.00 60.19 467 THR A C 1
ATOM 3752 O O . THR A 1 467 ? -63.253 -29.832 48.864 1.00 60.19 467 THR A O 1
ATOM 3755 N N . PHE A 1 468 ? -62.384 -29.373 46.837 1.00 65.06 468 PHE A N 1
ATOM 3756 C CA . PHE A 1 468 ? -61.181 -30.200 46.909 1.00 65.06 468 PHE A CA 1
ATOM 3757 C C . PHE A 1 468 ? -60.032 -29.412 46.266 1.00 65.06 468 PHE A C 1
ATOM 3759 O O . PHE A 1 468 ? -59.925 -29.418 45.036 1.00 65.06 468 PHE A O 1
ATOM 3766 N N . PRO A 1 469 ? -59.217 -28.698 47.059 1.00 61.69 4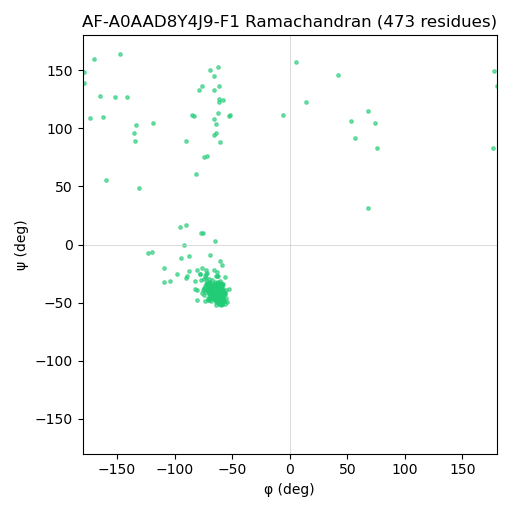69 PRO A N 1
ATOM 3767 C CA . PRO A 1 469 ? -58.063 -27.975 46.546 1.00 61.69 469 PRO A CA 1
ATOM 3768 C C . PRO A 1 469 ? -57.077 -28.953 45.898 1.00 61.69 469 PRO A C 1
ATOM 3770 O O . PRO A 1 469 ? -56.816 -30.021 46.463 1.00 61.69 469 PRO A O 1
ATOM 3773 N N . PRO A 1 470 ? -56.521 -28.628 44.725 1.00 65.94 470 PRO A N 1
ATOM 3774 C CA . PRO A 1 470 ? -55.568 -29.484 44.043 1.00 65.94 470 PRO A CA 1
ATOM 3775 C C . PRO A 1 470 ? -54.163 -29.305 44.626 1.00 65.94 470 PRO A C 1
ATOM 3777 O O . PRO A 1 470 ? -53.270 -28.908 43.895 1.00 65.94 470 PRO A O 1
ATOM 3780 N N . GLU A 1 471 ? -53.922 -29.574 45.911 1.00 65.56 471 GLU A N 1
ATOM 3781 C CA . GLU A 1 471 ? -52.561 -29.441 46.443 1.00 65.56 471 GLU A CA 1
ATOM 3782 C C . GLU A 1 471 ? -52.160 -30.531 47.453 1.00 65.56 471 GLU A C 1
ATOM 3784 O O . GLU A 1 471 ? -52.812 -30.748 48.469 1.00 65.56 471 GLU A O 1
ATOM 3789 N N . ILE A 1 472 ? -51.009 -31.151 47.146 1.00 55.47 472 ILE A N 1
ATOM 3790 C CA . ILE A 1 472 ? -50.141 -31.977 48.002 1.00 55.47 472 ILE A CA 1
ATOM 3791 C C . ILE A 1 472 ? -50.656 -33.407 48.284 1.00 55.47 472 ILE A C 1
ATOM 3793 O O . ILE A 1 472 ? -51.166 -33.720 49.357 1.00 55.47 472 ILE A O 1
ATOM 3797 N N . GLU A 1 473 ? -50.407 -34.341 47.353 1.00 46.72 473 GLU A N 1
ATOM 3798 C CA . GLU A 1 473 ? -50.125 -35.727 47.765 1.00 46.72 473 GLU A CA 1
ATOM 3799 C C . GLU A 1 473 ? -48.789 -35.707 48.526 1.00 46.72 473 GLU A C 1
ATOM 3801 O O . GLU A 1 473 ? -47.713 -35.718 47.923 1.00 46.72 473 GLU A O 1
ATOM 3806 N N . GLU A 1 474 ? -48.854 -35.607 49.857 1.00 45.69 474 GLU A N 1
ATOM 3807 C CA . GLU A 1 474 ? -47.703 -35.861 50.724 1.00 45.69 474 GLU A CA 1
ATOM 3808 C C . GLU A 1 474 ? -47.207 -37.289 50.464 1.00 45.69 474 GLU A C 1
ATOM 3810 O O . GLU A 1 474 ? -47.963 -38.261 50.557 1.00 45.69 474 GLU A O 1
ATOM 3815 N N . LYS A 1 475 ? -45.923 -37.402 50.125 1.00 40.53 475 LYS A N 1
ATOM 3816 C CA . LYS A 1 475 ? -45.183 -38.659 50.093 1.00 40.53 475 LYS A CA 1
ATOM 3817 C C . LYS A 1 475 ? -44.194 -38.711 51.239 1.00 40.53 475 LYS A C 1
ATOM 3819 O O . LYS A 1 475 ? -43.522 -37.677 51.455 1.00 40.53 475 LYS A O 1
#

Secondary structure (DSSP, 8-state):
--HHHHHHHHHHHHHHHHHHHHHHHHHHHHHHHHHHHHHHHHHHHHHHHHHHHHHHHHHHHHT-HHHHHHHHHHHT-SSHHHHHHHHHHHHHHHHHHHHHHHHHHHHHHHHHHHHHHHHHHHHHHHHHHHHHHHHHHHHHHHHHHHHHHHHHHHHHHHHHHHHHHHHHHHHHHHHHHHHHHHHHHHHHHHHHHHHHHHHHHHHHHHHHHHHHHHHHHHHHHHHHHHHHHHHHHHHHHHHHHHHHHHHHHTTT--S------HHHHHHHHHHHHHHHHHHHHHHHHHHHHHHHHHHHHHHHHHHHHHHHHHHHHHHHHHHHHHHHHHHHHHHHHHHHHHHHHHHHHHHHHIIIIIIIS--------------------------S--SHHHHHHHHHHHHHHHHHHHS-SS-THHHHHHHHHHHHHHHHHHHHHHHHHHHHHHHHHHHHHHHHHHHHHHT-HHHHHSSS-------

Organism: NCBI:txid267567

Sequence (475 aa):
MHLSDEQVRSSTAELNKRLSESTAKVTEGRIRADQREIQRRNGERQDNAKTAELIHQSNDTTKDGAVESGWKECLSATNAQDLCALLDKQKSRCDEAVAKLEEIGTQLCSQLREQDHEYVTALRRNRKEIEVLQESIINEHKVLKAAFEKELGLIEAAFKDDRKNLLETKQKELEALMAERDTAEMEGLELQREDVVTKQQEIKQSQNEGNNVSIATKEKLESELRRLEIALEDTRARQDLDTDKLEYDVRVLTDLAEDETAVKKQKRRIMKGKGELYDSLDTKSREKKIEMKENNRLERDCERIERQAIGLREKFERFKLLDEEKYQAVLALHKDDLSKLQRELNESQEFIFGNAIGCSTVNSDLTCPEEIQSCTTNEAKLNETNVATDEAKVVNEVDFGLECDKDNSSDRSEEWHQAESLMTNYRAVLQKREELNSQAHSLKAHNKALEGELSTMLNDKVNEELTFPPEIEEK

InterPro domains:
  IPR039505 Dynein regulatory complex protein 1/2, N-terminal [PF14772] (32-130)
  IPR039750 Dynein regulatory complex protein [PTHR21625] (4-383)

Radius of gyration: 66.82 Å; Cα contacts (8 Å, |Δi|>4): 72; chains: 1; bounding box: 143×58×219 Å

pLDDT: mean 82.7, std 18.86, range [24.22, 98.38]

Solvent-accessible surface area (backbone atoms only — not comparable to full-atom values): 26420 Å² total; per-residue (Å²): 130,59,67,29,59,55,42,46,53,53,39,52,52,52,50,52,51,52,50,52,55,45,50,49,54,53,48,51,52,50,51,56,50,53,54,49,54,53,52,50,54,54,50,51,52,53,53,52,51,54,52,51,51,53,53,50,54,47,55,51,59,76,62,41,60,68,61,62,48,44,53,54,54,42,74,66,47,91,48,72,69,60,29,51,55,42,48,54,53,42,47,53,52,50,52,53,49,50,52,52,48,51,50,51,48,52,51,52,54,49,51,52,55,50,50,53,52,50,50,54,50,48,53,57,47,51,50,53,52,49,52,53,47,51,51,49,48,55,50,43,49,53,53,51,50,54,48,51,57,52,42,50,51,52,31,52,49,31,44,52,49,50,52,49,53,50,50,53,50,53,49,51,53,49,52,49,54,51,52,52,50,51,51,55,51,51,53,52,52,48,53,52,50,51,54,51,52,51,53,53,50,51,53,50,50,52,50,51,53,50,50,50,51,52,50,54,51,48,55,51,49,52,51,51,48,53,52,48,51,52,51,48,51,52,48,48,56,48,44,54,53,46,46,59,46,38,66,54,39,61,71,71,55,85,68,91,79,92,86,91,66,73,69,67,61,55,57,54,55,58,56,52,58,55,51,57,52,51,54,54,47,51,53,52,54,50,51,52,54,52,52,51,54,50,50,58,50,50,51,55,49,50,58,50,51,52,52,50,52,51,54,49,52,55,50,51,55,52,46,55,52,52,51,51,53,50,50,52,52,53,52,50,52,52,51,53,52,50,54,47,52,52,48,55,49,50,53,51,47,43,56,48,38,56,70,71,66,68,51,84,75,76,81,79,86,75,80,81,82,80,85,91,88,84,80,82,92,81,83,86,80,93,77,90,73,85,67,67,57,56,58,53,51,51,51,53,54,53,46,53,58,50,46,70,62,56,73,51,86,58,84,51,63,64,57,51,54,50,51,52,52,51,53,53,54,49,50,51,52,51,52,52,48,53,51,53,50,53,50,51,53,52,52,53,52,48,51,54,49,50,53,50,52,51,52,50,59,64,71,30,69,68,42,76,72,39,99,69,52,93,73,78,90,84,125